Protein 6L6V (pdb70)

InterPro domains:
  IPR059504 Phage SPO1 gene 51 protein-like [PF26856] (99-236)

B-factor: mean 0.93, std 0.76, range [0.1, 3.96]

Radius of gyration: 9.59 Å; Cα contacts (8 Å, |Δi|>4): 104; chains: 1; bounding box: 25×20×16 Å

Nearest PDB structures (foldseek):
  6l6v-assembly1_A  TM=9.513E-01  e=1.404E-08  Okubovirus SPO1
  6l6v-assembly1_A  TM=9.575E-01  e=1.927E-09  Okubovirus SPO1
  6l6v-assembly1_A  TM=9.617E-01  e=1.791E-09  Okubovirus SPO1
  6l6v-assembly1_A  TM=9.889E-01  e=1.736E-09  Okubovirus SPO1
  6l6v-assembly1_A  TM=1.019E+00  e=1.825E-10  Okubovirus SPO1

Structure (mmCIF, N/CA/C/O backbone):
data_6L6V
#
_entry.id   6L6V
#
loop_
_atom_site.group_PDB
_atom_site.id
_atom_site.type_symbol
_atom_site.label_atom_id
_atom_site.label_alt_id
_atom_site.label_comp_id
_atom_site.label_asym_id
_atom_site.label_entity_id
_atom_site.label_seq_id
_atom_site.pdbx_PDB_ins_code
_atom_site.Cartn_x
_atom_site.Cartn_y
_atom_site.Cartn_z
_atom_site.occupancy
_atom_site.B_iso_or_equiv
_atom_site.auth_seq_id
_atom_site.auth_comp_id
_atom_site.auth_asym_id
_atom_site.auth_atom_id
_atom_site.pdbx_PDB_model_num
ATOM 1 C CA . MET A 1 1 ? -1.004 -4.254 5.711 1.00 0.73 1 MET A CA 1
ATOM 2 C C . MET A 1 1 ? 0.369 -4.140 6.344 1.00 0.79 1 MET A C 1
ATOM 3 O O . MET A 1 1 ? 1.320 -3.723 5.692 1.00 0.87 1 MET A O 1
ATOM 19 N N . ALA A 1 2 ? 0.459 -4.509 7.618 1.00 0.93 2 ALA A N 1
ATOM 20 C CA . ALA A 1 2 ? 1.694 -4.365 8.374 1.00 1.12 2 ALA A CA 1
ATOM 21 C C . ALA A 1 2 ? 2.620 -5.545 8.135 1.00 1.08 2 ALA A C 1
ATOM 22 O O . ALA A 1 2 ? 2.409 -6.633 8.668 1.00 1.16 2 ALA A O 1
ATOM 29 N N . LYS A 1 3 ? 3.638 -5.321 7.322 1.00 1.15 3 LYS A N 1
ATOM 30 C CA . LYS A 1 3 ? 4.601 -6.359 6.997 1.00 1.24 3 LYS A CA 1
ATOM 31 C C . LYS A 1 3 ? 5.845 -6.233 7.866 1.00 1.48 3 LYS A C 1
ATOM 32 O O . LYS A 1 3 ? 5.912 -5.361 8.737 1.00 2.28 3 LYS A O 1
ATOM 51 N N . SER A 1 4 ? 6.825 -7.102 7.627 1.00 1.00 4 SER A N 1
ATOM 52 C CA . SER A 1 4 ? 8.078 -7.068 8.369 1.00 1.12 4 SER A CA 1
ATOM 53 C C . SER A 1 4 ? 8.750 -5.706 8.216 1.00 1.01 4 SER A C 1
ATOM 54 O O . SER A 1 4 ? 8.994 -5.011 9.204 1.00 1.09 4 SER A O 1
ATOM 62 N N . ASN A 1 5 ? 9.039 -5.323 6.978 1.00 0.88 5 ASN A N 1
ATOM 63 C CA . ASN A 1 5 ? 9.578 -3.999 6.706 1.00 0.82 5 ASN A CA 1
ATOM 64 C C . ASN A 1 5 ? 9.125 -3.517 5.327 1.00 0.69 5 ASN A C 1
ATOM 65 O O . ASN A 1 5 ? 9.679 -2.576 4.762 1.00 0.71 5 ASN A O 1
ATOM 76 N N . ASN A 1 6 ? 8.102 -4.169 4.787 1.00 0.64 6 ASN A N 1
ATOM 77 C CA . ASN A 1 6 ? 7.516 -3.741 3.525 1.00 0.59 6 ASN A CA 1
ATOM 78 C C . ASN A 1 6 ? 6.593 -2.564 3.786 1.00 0.43 6 ASN A C 1
ATOM 79 O O . ASN A 1 6 ? 5.622 -2.677 4.536 1.00 0.45 6 ASN A O 1
ATOM 90 N N . VAL A 1 7 ? 6.907 -1.440 3.172 1.00 0.37 7 VAL A N 1
ATOM 91 C CA . VAL A 1 7 ? 6.216 -0.193 3.445 1.00 0.27 7 VAL A CA 1
ATOM 92 C C . VAL A 1 7 ? 5.539 0.306 2.174 1.00 0.25 7 VAL A C 1
ATOM 93 O O . VAL A 1 7 ? 5.895 -0.109 1.066 1.00 0.36 7 VAL A O 1
ATOM 106 N N . TYR A 1 8 ? 4.552 1.164 2.336 1.00 0.17 8 TYR A N 1
ATOM 107 C CA . TYR A 1 8 ? 3.816 1.701 1.214 1.00 0.18 8 TYR A CA 1
ATOM 108 C C . TYR A 1 8 ? 3.945 3.214 1.188 1.00 0.20 8 TYR A C 1
ATOM 109 O O . TYR A 1 8 ? 4.528 3.816 2.089 1.00 0.21 8 TYR A O 1
ATOM 127 N N . VAL A 1 9 ? 3.424 3.814 0.136 1.00 0.24 9 VAL A N 1
ATOM 128 C CA . VAL A 1 9 ? 3.360 5.257 0.033 1.00 0.25 9 VAL A CA 1
ATOM 129 C C . VAL A 1 9 ? 1.904 5.671 -0.086 1.00 0.22 9 VAL A C 1
ATOM 130 O O . VAL A 1 9 ? 1.176 5.129 -0.922 1.00 0.27 9 VAL A O 1
ATOM 143 N N . VAL A 1 10 ? 1.481 6.609 0.748 1.00 0.19 10 VAL A N 1
ATOM 144 C CA . VAL A 1 10 ? 0.105 7.082 0.735 1.00 0.20 10 VAL A CA 1
ATOM 145 C C . VAL A 1 10 ? -0.181 7.846 -0.555 1.00 0.24 10 VAL A C 1
ATOM 146 O O . VAL A 1 10 ? -0.135 9.075 -0.584 1.00 0.25 10 VAL A O 1
ATOM 159 N N . ASN A 1 11 ? -0.456 7.091 -1.616 1.00 0.31 11 ASN A N 1
ATOM 160 C CA . ASN A 1 11 ? -0.786 7.634 -2.934 1.00 0.40 11 ASN A CA 1
ATOM 161 C C . ASN A 1 11 ? 0.209 8.721 -3.359 1.00 0.43 11 ASN A C 1
ATOM 162 O O . ASN A 1 11 ? -0.169 9.771 -3.884 1.00 0.48 11 ASN A O 1
ATOM 173 N N . GLY A 1 12 ? 1.489 8.466 -3.110 1.00 0.42 12 GLY A N 1
ATOM 174 C CA . GLY A 1 12 ? 2.529 9.386 -3.537 1.00 0.49 12 GLY A CA 1
ATOM 175 C C . GLY A 1 12 ? 2.865 10.444 -2.499 1.00 0.50 12 GLY A C 1
ATOM 176 O O . GLY A 1 12 ? 3.438 11.481 -2.831 1.00 0.71 12 GLY A O 1
ATOM 180 N N . GLU A 1 13 ? 2.508 10.196 -1.246 1.00 0.45 13 GLU A N 1
ATOM 181 C CA . GLU A 1 13 ? 2.819 11.130 -0.169 1.00 0.54 13 GLU A CA 1
ATOM 182 C C . GLU A 1 13 ? 3.688 10.476 0.906 1.00 0.61 13 GLU A C 1
ATOM 183 O O . GLU A 1 13 ? 4.849 10.146 0.667 1.00 0.69 13 GLU A O 1
ATOM 195 N N . GLU A 1 14 ? 3.106 10.293 2.082 1.00 0.67 14 GLU A N 1
ATOM 196 C CA . GLU A 1 14 ? 3.811 9.728 3.235 1.00 0.79 14 GLU A CA 1
ATOM 197 C C . GLU A 1 14 ? 4.074 8.229 3.040 1.00 0.69 14 GLU A C 1
ATOM 198 O O . GLU A 1 14 ? 3.474 7.599 2.178 1.00 0.56 14 GLU A O 1
ATOM 210 N N . LYS A 1 15 ? 5.000 7.678 3.820 1.00 0.78 15 LYS A N 1
ATOM 211 C CA . LYS A 1 15 ? 5.252 6.242 3.827 1.00 0.69 15 LYS A CA 1
ATOM 212 C C . LYS A 1 15 ? 4.756 5.632 5.127 1.00 0.56 15 LYS A C 1
ATOM 213 O O . LYS A 1 15 ? 5.145 6.068 6.215 1.00 0.64 15 LYS A O 1
ATOM 232 N N . VAL A 1 16 ? 3.903 4.635 5.014 1.00 0.39 16 VAL A N 1
ATOM 233 C CA . VAL A 1 16 ? 3.426 3.889 6.169 1.00 0.28 16 VAL A CA 1
ATOM 234 C C . VAL A 1 16 ? 3.554 2.391 5.888 1.00 0.24 16 VAL A C 1
ATOM 235 O O . VAL A 1 16 ? 3.537 1.964 4.742 1.00 0.45 16 VAL A O 1
ATOM 248 N N . SER A 1 17 ? 3.747 1.601 6.926 1.00 0.20 17 SER A N 1
ATOM 249 C CA . SER A 1 17 ? 3.839 0.159 6.775 1.00 0.26 17 SER A CA 1
ATOM 250 C C . SER A 1 17 ? 2.470 -0.525 6.896 1.00 0.23 17 SER A C 1
ATOM 251 O O . SER A 1 17 ? 2.388 -1.659 7.358 1.00 0.30 17 SER A O 1
ATOM 259 N N . THR A 1 18 ? 1.392 0.160 6.507 1.00 0.17 18 THR A N 1
ATOM 260 C CA . THR A 1 18 ? 0.056 -0.437 6.547 1.00 0.20 18 THR A CA 1
ATOM 261 C C . THR A 1 18 ? -0.895 0.264 5.578 1.00 0.17 18 THR A C 1
ATOM 262 O O . THR A 1 18 ? -1.013 1.479 5.591 1.00 0.18 18 THR A O 1
ATOM 273 N N . LEU A 1 19 ? -1.654 -0.533 4.822 1.00 0.20 19 LEU A N 1
ATOM 274 C CA . LEU A 1 19 ? -2.491 -0.028 3.729 1.00 0.18 19 LEU A CA 1
ATOM 275 C C . LEU A 1 19 ? -3.620 0.880 4.209 1.00 0.17 19 LEU A C 1
ATOM 276 O O . LEU A 1 19 ? -4.242 1.575 3.409 1.00 0.17 19 LEU A O 1
ATOM 292 N N . ALA A 1 20 ? -3.894 0.863 5.507 1.00 0.18 20 ALA A N 1
ATOM 293 C CA . ALA A 1 20 ? -4.861 1.783 6.099 1.00 0.19 20 ALA A CA 1
ATOM 294 C C . ALA A 1 20 ? -4.513 3.227 5.739 1.00 0.17 20 ALA A C 1
ATOM 295 O O . ALA A 1 20 ? -5.384 4.101 5.698 1.00 0.19 20 ALA A O 1
ATOM 302 N N . GLU A 1 21 ? -3.226 3.461 5.496 1.00 0.15 21 GLU A N 1
ATOM 303 C CA . GLU A 1 21 ? -2.728 4.759 5.072 1.00 0.16 21 GLU A CA 1
ATOM 304 C C . GLU A 1 21 ? -3.406 5.207 3.771 1.00 0.16 21 GLU A C 1
ATOM 305 O O . GLU A 1 21 ? -3.932 6.319 3.688 1.00 0.17 21 GLU A O 1
ATOM 317 N N . VAL A 1 22 ? -3.423 4.327 2.768 1.00 0.16 22 VAL A N 1
ATOM 318 C CA . VAL A 1 22 ? -3.952 4.684 1.460 1.00 0.17 22 VAL A CA 1
ATOM 319 C C . VAL A 1 22 ? -5.465 4.797 1.518 1.00 0.14 22 VAL A C 1
ATOM 320 O O . VAL A 1 22 ? -6.061 5.592 0.799 1.00 0.14 22 VAL A O 1
ATOM 333 N N . ALA A 1 23 ? -6.075 4.008 2.398 1.00 0.16 23 ALA A N 1
ATOM 334 C CA . ALA A 1 23 ? -7.522 4.010 2.570 1.00 0.18 23 ALA A CA 1
ATOM 335 C C . ALA A 1 23 ? -8.046 5.419 2.832 1.00 0.17 23 ALA A C 1
ATOM 336 O O . ALA A 1 23 ? -9.175 5.750 2.467 1.00 0.21 23 ALA A O 1
ATOM 343 N N . LYS A 1 24 ? -7.210 6.247 3.450 1.00 0.19 24 LYS A N 1
ATOM 344 C CA . LYS A 1 24 ? -7.557 7.637 3.716 1.00 0.27 24 LYS A CA 1
ATOM 345 C C . LYS A 1 24 ? -7.751 8.402 2.409 1.00 0.27 24 LYS A C 1
ATOM 346 O O . LYS A 1 24 ? -8.764 9.072 2.210 1.00 0.36 24 LYS A O 1
ATOM 365 N N . VAL A 1 25 ? -6.779 8.278 1.513 1.00 0.22 25 VAL A N 1
ATOM 366 C CA . VAL A 1 25 ? -6.811 8.974 0.233 1.00 0.25 25 VAL A CA 1
ATOM 367 C C . VAL A 1 25 ? -7.827 8.338 -0.709 1.00 0.22 25 VAL A C 1
ATOM 368 O O . VAL A 1 25 ? -8.500 9.027 -1.477 1.00 0.28 25 VAL A O 1
ATOM 381 N N . LEU A 1 26 ? -7.954 7.020 -0.628 1.00 0.17 26 LEU A N 1
ATOM 382 C CA . LEU A 1 26 ? -8.852 6.287 -1.509 1.00 0.19 26 LEU A CA 1
ATOM 383 C C . LEU A 1 26 ? -10.311 6.458 -1.099 1.00 0.24 26 LEU A C 1
ATOM 384 O O . LEU A 1 26 ? -11.214 5.956 -1.769 1.00 0.37 26 LEU A O 1
ATOM 400 N N . GLY A 1 27 ? -10.531 7.180 -0.001 1.00 0.24 27 GLY A N 1
ATOM 401 C CA . GLY A 1 27 ? -11.882 7.464 0.457 1.00 0.30 27 GLY A CA 1
ATOM 402 C C . GLY A 1 27 ? -12.636 6.207 0.822 1.00 0.23 27 GLY A C 1
ATOM 403 O O . GLY A 1 27 ? -13.850 6.123 0.647 1.00 0.36 27 GLY A O 1
ATOM 407 N N . VAL A 1 28 ? -11.908 5.230 1.329 1.00 0.11 28 VAL A N 1
ATOM 408 C CA . VAL A 1 28 ? -12.478 3.939 1.652 1.00 0.10 28 VAL A CA 1
ATOM 409 C C . VAL A 1 28 ? -12.289 3.664 3.146 1.00 0.16 28 VAL A C 1
ATOM 410 O O . VAL A 1 28 ? -11.607 4.436 3.826 1.00 0.21 28 VAL A O 1
ATOM 423 N N . SER A 1 29 ? -12.872 2.599 3.669 1.00 0.21 29 SER A N 1
ATOM 424 C CA . SER A 1 29 ? -12.882 2.402 5.108 1.00 0.28 29 SER A CA 1
ATOM 425 C C . SER A 1 29 ? -11.580 1.787 5.608 1.00 0.24 29 SER A C 1
ATOM 426 O O . SER A 1 29 ? -10.833 2.417 6.359 1.00 0.27 29 SER A O 1
ATOM 434 N N . ARG A 1 30 ? -11.291 0.574 5.166 1.00 0.20 30 ARG A N 1
ATOM 435 C CA . ARG A 1 30 ? -10.135 -0.154 5.660 1.00 0.17 30 ARG A CA 1
ATOM 436 C C . ARG A 1 30 ? -9.485 -0.984 4.569 1.00 0.13 30 ARG A C 1
ATOM 437 O O . ARG A 1 30 ? -9.217 -2.171 4.765 1.00 0.14 30 ARG A O 1
ATOM 458 N N . VAL A 1 31 ? -9.254 -0.375 3.416 1.00 0.11 31 VAL A N 1
ATOM 459 C CA . VAL A 1 31 ? -8.615 -1.083 2.323 1.00 0.11 31 VAL A CA 1
ATOM 460 C C . VAL A 1 31 ? -7.240 -1.570 2.760 1.00 0.12 31 VAL A C 1
ATOM 461 O O . VAL A 1 31 ? -6.392 -0.798 3.215 1.00 0.16 31 VAL A O 1
ATOM 474 N N . SER A 1 32 ? -7.061 -2.873 2.660 1.00 0.13 32 SER A N 1
ATOM 475 C CA . SER A 1 32 ? -5.900 -3.534 3.203 1.00 0.18 32 SER A CA 1
ATOM 476 C C . SER A 1 32 ? -5.340 -4.546 2.209 1.00 0.15 32 SER A C 1
ATOM 477 O O . SER A 1 32 ? -5.365 -4.293 1.011 1.00 0.17 32 SER A O 1
ATOM 485 N N . LYS A 1 33 ? -4.860 -5.693 2.694 1.00 0.15 33 LYS A N 1
ATOM 486 C CA . LYS A 1 33 ? -4.082 -6.621 1.867 1.00 0.16 33 LYS A CA 1
ATOM 487 C C . LYS A 1 33 ? -4.821 -7.054 0.599 1.00 0.17 33 LYS A C 1
ATOM 488 O O . LYS A 1 33 ? -4.196 -7.486 -0.367 1.00 0.22 33 LYS A O 1
ATOM 507 N N . LYS A 1 34 ? -6.142 -6.923 0.592 1.00 0.20 34 LYS A N 1
ATOM 508 C CA . LYS A 1 34 ? -6.922 -7.258 -0.588 1.00 0.24 34 LYS A CA 1
ATOM 509 C C . LYS A 1 34 ? -6.537 -6.351 -1.753 1.00 0.20 34 LYS A C 1
ATOM 510 O O . LYS A 1 34 ? -6.591 -6.759 -2.903 1.00 0.25 34 LYS A O 1
ATOM 529 N N . ASP A 1 35 ? -6.134 -5.126 -1.450 1.00 0.15 35 ASP A N 1
ATOM 530 C CA . ASP A 1 35 ? -5.655 -4.208 -2.477 1.00 0.15 35 ASP A CA 1
ATOM 531 C C . ASP A 1 35 ? -4.412 -4.767 -3.158 1.00 0.18 35 ASP A C 1
ATOM 532 O O . ASP A 1 35 ? -4.280 -4.706 -4.377 1.00 0.23 35 ASP A O 1
ATOM 541 N N . VAL A 1 36 ? -3.522 -5.341 -2.365 1.00 0.21 36 VAL A N 1
ATOM 542 C CA . VAL A 1 36 ? -2.289 -5.911 -2.884 1.00 0.32 36 VAL A CA 1
ATOM 543 C C . VAL A 1 36 ? -2.563 -7.202 -3.654 1.00 0.35 36 VAL A C 1
ATOM 544 O O . VAL A 1 36 ? -2.010 -7.425 -4.735 1.00 0.48 36 VAL A O 1
ATOM 557 N N . GLU A 1 37 ? -3.430 -8.040 -3.100 1.00 0.33 37 GLU A N 1
ATOM 558 C CA . GLU A 1 37 ? -3.702 -9.355 -3.672 1.00 0.46 37 GLU A CA 1
ATOM 559 C C . GLU A 1 37 ? -4.675 -9.283 -4.852 1.00 0.39 37 GLU A C 1
ATOM 560 O O . GLU A 1 37 ? -4.525 -10.016 -5.831 1.00 0.45 37 GLU A O 1
ATOM 572 N N . GLU A 1 38 ? -5.669 -8.409 -4.763 1.00 0.37 38 GLU A N 1
ATOM 573 C CA . GLU A 1 38 ? -6.678 -8.286 -5.798 1.00 0.38 38 GLU A CA 1
ATOM 574 C C . GLU A 1 38 ? -6.291 -7.204 -6.809 1.00 0.30 38 GLU A C 1
ATOM 575 O O . GLU A 1 38 ? -6.750 -7.204 -7.956 1.00 0.36 38 GLU A O 1
ATOM 587 N N . GLY A 1 39 ? -5.429 -6.289 -6.376 1.00 0.23 39 GLY A N 1
ATOM 588 C CA . GLY A 1 39 ? -4.964 -5.229 -7.248 1.00 0.23 39 GLY A CA 1
ATOM 589 C C . GLY A 1 39 ? -5.967 -4.103 -7.364 1.00 0.17 39 GLY A C 1
ATOM 590 O O . GLY A 1 39 ? -6.267 -3.649 -8.467 1.00 0.21 39 GLY A O 1
ATOM 594 N N . LYS A 1 40 ? -6.495 -3.669 -6.224 1.00 0.12 40 LYS A N 1
ATOM 595 C CA . LYS A 1 40 ? -7.540 -2.651 -6.192 1.00 0.14 40 LYS A CA 1
ATOM 596 C C . LYS A 1 40 ? -7.068 -1.340 -6.808 1.00 0.17 40 LYS A C 1
ATOM 597 O O . LYS A 1 40 ? -7.567 -0.916 -7.854 1.00 0.27 40 LYS A O 1
ATOM 616 N N . TYR A 1 41 ? -6.105 -0.710 -6.163 1.00 0.13 41 TYR A N 1
ATOM 617 C CA . TYR A 1 41 ? -5.624 0.589 -6.591 1.00 0.18 41 TYR A CA 1
ATOM 618 C C . TYR A 1 41 ? -4.138 0.516 -6.899 1.00 0.19 41 TYR A C 1
ATOM 619 O O . TYR A 1 41 ? -3.514 -0.530 -6.722 1.00 0.20 41 TYR A O 1
ATOM 637 N N . ASP A 1 42 ? -3.571 1.615 -7.373 1.00 0.27 42 ASP A N 1
ATOM 638 C CA . ASP A 1 42 ? -2.152 1.645 -7.700 1.00 0.33 42 ASP A CA 1
ATOM 639 C C . ASP A 1 42 ? -1.339 2.032 -6.480 1.00 0.34 42 ASP A C 1
ATOM 640 O O . ASP A 1 42 ? -0.852 3.162 -6.374 1.00 0.46 42 ASP A O 1
ATOM 649 N N . VAL A 1 43 ? -1.216 1.106 -5.547 1.00 0.32 43 VAL A N 1
ATOM 650 C CA . VAL A 1 43 ? -0.384 1.315 -4.381 1.00 0.34 43 VAL A CA 1
ATOM 651 C C . VAL A 1 43 ? 0.945 0.599 -4.573 1.00 0.38 43 VAL A C 1
ATOM 652 O O . VAL A 1 43 ? 1.004 -0.462 -5.194 1.00 0.44 43 VAL A O 1
ATOM 665 N N . VAL A 1 44 ? 2.008 1.194 -4.069 1.00 0.41 44 VAL A N 1
ATOM 666 C CA . VAL A 1 44 ? 3.339 0.646 -4.237 1.00 0.47 44 VAL A CA 1
ATOM 667 C C . VAL A 1 44 ? 3.830 -0.016 -2.952 1.00 0.39 44 VAL A C 1
ATOM 668 O O . VAL A 1 44 ? 3.758 0.570 -1.873 1.00 0.37 44 VAL A O 1
ATOM 681 N N . VAL A 1 45 ? 4.313 -1.246 -3.075 1.00 0.45 45 VAL A N 1
ATOM 682 C CA . VAL A 1 45 ? 4.866 -1.976 -1.938 1.00 0.44 45 VAL A CA 1
ATOM 683 C C . VAL A 1 45 ? 6.366 -2.191 -2.118 1.00 0.52 45 VAL A C 1
ATOM 684 O O . VAL A 1 45 ? 6.792 -2.806 -3.096 1.00 0.60 45 VAL A O 1
ATOM 697 N N . GLU A 1 46 ? 7.159 -1.643 -1.207 1.00 0.53 46 GLU A N 1
ATOM 698 C CA . GLU A 1 46 ? 8.599 -1.879 -1.195 1.00 0.63 46 GLU A CA 1
ATOM 699 C C . GLU A 1 46 ? 9.140 -1.705 0.216 1.00 0.70 46 GLU A C 1
ATOM 700 O O . GLU A 1 46 ? 8.598 -0.934 1.004 1.00 0.69 46 GLU A O 1
ATOM 712 N N . GLU A 1 47 ? 10.187 -2.447 0.537 1.00 0.81 47 GLU A N 1
ATOM 713 C CA . GLU A 1 47 ? 10.816 -2.361 1.843 1.00 0.92 47 GLU A CA 1
ATOM 714 C C . GLU A 1 47 ? 11.418 -0.971 2.067 1.00 0.96 47 GLU A C 1
ATOM 715 O O . GLU A 1 47 ? 12.427 -0.612 1.449 1.00 1.14 47 GLU A O 1
ATOM 727 N N . ALA A 1 48 ? 10.761 -0.201 2.940 1.00 0.93 48 ALA A N 1
ATOM 728 C CA . ALA A 1 48 ? 11.197 1.140 3.345 1.00 0.97 48 ALA A CA 1
ATOM 729 C C . ALA A 1 48 ? 10.966 2.196 2.257 1.00 1.16 48 ALA A C 1
ATOM 730 O O . ALA A 1 48 ? 10.037 3.000 2.356 1.00 2.14 48 ALA A O 1
ATOM 737 N N . ALA A 1 49 ? 11.804 2.202 1.228 1.00 0.73 49 ALA A N 1
ATOM 738 C CA . ALA A 1 49 ? 11.726 3.223 0.187 1.00 0.76 49 ALA A CA 1
ATOM 739 C C . ALA A 1 49 ? 10.898 2.734 -0.994 1.00 0.67 49 ALA A C 1
ATOM 740 O O . ALA A 1 49 ? 11.315 1.837 -1.729 1.00 0.74 49 ALA A O 1
ATOM 747 N N . VAL A 1 50 ? 9.727 3.330 -1.179 1.00 0.66 50 VAL A N 1
ATOM 748 C CA . VAL A 1 50 ? 8.802 2.879 -2.205 1.00 0.62 50 VAL A CA 1
ATOM 749 C C . VAL A 1 50 ? 8.637 3.925 -3.311 1.00 0.69 50 VAL A C 1
ATOM 750 O O . VAL A 1 50 ? 9.539 4.727 -3.556 1.00 1.20 50 VAL A O 1
ATOM 763 N N . SER A 1 51 ? 7.482 3.877 -3.987 1.00 0.74 51 SER A N 1
ATOM 764 C CA . SER A 1 51 ? 7.133 4.808 -5.063 1.00 0.85 51 SER A CA 1
ATOM 765 C C . SER A 1 51 ? 7.939 4.524 -6.329 1.00 0.90 51 SER A C 1
ATOM 766 O O . SER A 1 51 ? 8.015 5.363 -7.228 1.00 1.53 51 SER A O 1
ATOM 774 N N . LEU A 1 52 ? 8.529 3.335 -6.403 1.00 0.79 52 LEU A N 1
ATOM 775 C CA . LEU A 1 52 ? 9.291 2.940 -7.579 1.00 1.00 52 LEU A CA 1
ATOM 776 C C . LEU A 1 52 ? 9.590 1.441 -7.542 1.00 0.99 52 LEU A C 1
ATOM 777 O O . LEU A 1 52 ? 10.742 1.018 -7.661 1.00 1.75 52 LEU A O 1
ATOM 793 N N . ALA A 1 53 ? 8.542 0.639 -7.379 1.00 0.85 53 ALA A N 1
ATOM 794 C CA . ALA A 1 53 ? 8.694 -0.806 -7.281 1.00 0.86 53 ALA A CA 1
ATOM 795 C C . ALA A 1 53 ? 7.359 -1.524 -7.455 1.00 0.86 53 ALA A C 1
ATOM 796 O O . ALA A 1 53 ? 7.090 -2.090 -8.514 1.00 1.01 53 ALA A O 1
ATOM 803 N N . ASP A 1 54 ? 6.523 -1.470 -6.414 1.00 0.91 54 ASP A N 1
ATOM 804 C CA . ASP A 1 54 ? 5.273 -2.234 -6.362 1.00 1.19 54 ASP A CA 1
ATOM 805 C C . ASP A 1 54 ? 5.551 -3.723 -6.558 1.00 1.40 54 ASP A C 1
ATOM 806 O O . ASP A 1 54 ? 5.364 -4.275 -7.647 1.00 1.95 54 ASP A O 1
ATOM 815 N N . THR A 1 55 ? 6.031 -4.360 -5.502 1.00 1.66 55 THR A N 1
ATOM 816 C CA . THR A 1 55 ? 6.328 -5.780 -5.536 1.00 1.88 55 THR A CA 1
ATOM 817 C C . THR A 1 55 ? 5.047 -6.596 -5.425 1.00 1.52 55 THR A C 1
ATOM 818 O O . THR A 1 55 ? 4.406 -6.549 -4.355 1.00 2.13 55 THR A O 1
ATOM 830 C CA . MET A 1 1 ? -0.478 -4.712 4.992 1.00 0.73 1 MET A CA 2
ATOM 831 C C . MET A 1 1 ? 1.024 -4.730 5.219 1.00 0.79 1 MET A C 2
ATOM 832 O O . MET A 1 1 ? 1.793 -4.722 4.261 1.00 0.87 1 MET A O 2
ATOM 848 N N . ALA A 1 2 ? 1.438 -4.745 6.478 1.00 0.93 2 ALA A N 2
ATOM 849 C CA . ALA A 1 2 ? 2.849 -4.853 6.810 1.00 1.12 2 ALA A CA 2
ATOM 850 C C . ALA A 1 2 ? 3.329 -6.274 6.550 1.00 1.08 2 ALA A C 2
ATOM 851 O O . ALA A 1 2 ? 3.439 -7.089 7.466 1.00 1.16 2 ALA A O 2
ATOM 858 N N . LYS A 1 3 ? 3.578 -6.569 5.286 1.00 1.15 3 LYS A N 2
ATOM 859 C CA . LYS A 1 3 ? 3.999 -7.896 4.872 1.00 1.24 3 LYS A CA 2
ATOM 860 C C . LYS A 1 3 ? 5.493 -8.065 5.082 1.00 1.48 3 LYS A C 2
ATOM 861 O O . LYS A 1 3 ? 6.286 -7.774 4.188 1.00 2.28 3 LYS A O 2
ATOM 880 N N . SER A 1 4 ? 5.856 -8.520 6.279 1.00 1.00 4 SER A N 2
ATOM 881 C CA . SER A 1 4 ? 7.248 -8.723 6.673 1.00 1.12 4 SER A CA 2
ATOM 882 C C . SER A 1 4 ? 8.002 -7.395 6.743 1.00 1.01 4 SER A C 2
ATOM 883 O O . SER A 1 4 ? 8.262 -6.879 7.831 1.00 1.09 4 SER A O 2
ATOM 891 N N . ASN A 1 5 ? 8.346 -6.838 5.589 1.00 0.88 5 ASN A N 2
ATOM 892 C CA . ASN A 1 5 ? 9.069 -5.577 5.533 1.00 0.82 5 ASN A CA 2
ATOM 893 C C . ASN A 1 5 ? 8.500 -4.667 4.454 1.00 0.69 5 ASN A C 2
ATOM 894 O O . ASN A 1 5 ? 9.072 -3.624 4.145 1.00 0.71 5 ASN A O 2
ATOM 905 N N . ASN A 1 6 ? 7.368 -5.061 3.880 1.00 0.64 6 ASN A N 2
ATOM 906 C CA . ASN A 1 6 ? 6.716 -4.251 2.858 1.00 0.59 6 ASN A CA 2
ATOM 907 C C . ASN A 1 6 ? 6.084 -3.013 3.467 1.00 0.43 6 ASN A C 2
ATOM 908 O O . ASN A 1 6 ? 5.226 -3.102 4.345 1.00 0.45 6 ASN A O 2
ATOM 919 N N . VAL A 1 7 ? 6.517 -1.862 2.989 1.00 0.37 7 VAL A N 2
ATOM 920 C CA . VAL A 1 7 ? 5.957 -0.592 3.410 1.00 0.27 7 VAL A CA 2
ATOM 921 C C . VAL A 1 7 ? 5.297 0.063 2.205 1.00 0.25 7 VAL A C 2
ATOM 922 O O . VAL A 1 7 ? 5.456 -0.417 1.076 1.00 0.36 7 VAL A O 2
ATOM 935 N N . TYR A 1 8 ? 4.563 1.137 2.426 1.00 0.17 8 TYR A N 2
ATOM 936 C CA . TYR A 1 8 ? 3.871 1.804 1.339 1.00 0.18 8 TYR A CA 2
ATOM 937 C C . TYR A 1 8 ? 4.097 3.306 1.408 1.00 0.20 8 TYR A C 2
ATOM 938 O O . TYR A 1 8 ? 4.721 3.819 2.341 1.00 0.21 8 TYR A O 2
ATOM 956 N N . VAL A 1 9 ? 3.623 3.990 0.382 1.00 0.24 9 VAL A N 2
ATOM 957 C CA . VAL A 1 9 ? 3.572 5.438 0.365 1.00 0.25 9 VAL A CA 2
ATOM 958 C C . VAL A 1 9 ? 2.136 5.849 0.055 1.00 0.22 9 VAL A C 2
ATOM 959 O O . VAL A 1 9 ? 1.549 5.340 -0.904 1.00 0.27 9 VAL A O 2
ATOM 972 N N . VAL A 1 10 ? 1.565 6.740 0.850 1.00 0.19 10 VAL A N 2
ATOM 973 C CA . VAL A 1 10 ? 0.197 7.195 0.629 1.00 0.20 10 VAL A CA 2
ATOM 974 C C . VAL A 1 10 ? 0.112 8.046 -0.637 1.00 0.24 10 VAL A C 2
ATOM 975 O O . VAL A 1 10 ? 0.160 9.274 -0.580 1.00 0.25 10 VAL A O 2
ATOM 988 N N . ASN A 1 11 ? 0.015 7.364 -1.775 1.00 0.31 11 ASN A N 2
ATOM 989 C CA . ASN A 1 11 ? -0.128 7.999 -3.087 1.00 0.40 11 ASN A CA 2
ATOM 990 C C . ASN A 1 11 ? 0.932 9.092 -3.294 1.00 0.43 11 ASN A C 2
ATOM 991 O O . ASN A 1 11 ? 0.662 10.161 -3.841 1.00 0.48 11 ASN A O 2
ATOM 1002 N N . GLY A 1 12 ? 2.146 8.816 -2.831 1.00 0.42 12 GLY A N 2
ATOM 1003 C CA . GLY A 1 12 ? 3.251 9.732 -3.043 1.00 0.49 12 GLY A CA 2
ATOM 1004 C C . GLY A 1 12 ? 3.429 10.732 -1.914 1.00 0.50 12 GLY A C 2
ATOM 1005 O O . GLY A 1 12 ? 4.429 11.446 -1.866 1.00 0.71 12 GLY A O 2
ATOM 1009 N N . GLU A 1 13 ? 2.471 10.779 -1.000 1.00 0.45 13 GLU A N 2
ATOM 1010 C CA . GLU A 1 13 ? 2.493 11.759 0.078 1.00 0.54 13 GLU A CA 2
ATOM 1011 C C . GLU A 1 13 ? 3.002 11.136 1.385 1.00 0.61 13 GLU A C 2
ATOM 1012 O O . GLU A 1 13 ? 4.189 10.826 1.505 1.00 0.69 13 GLU A O 2
ATOM 1024 N N . GLU A 1 14 ? 2.107 10.968 2.359 1.00 0.67 14 GLU A N 2
ATOM 1025 C CA . GLU A 1 14 ? 2.468 10.444 3.674 1.00 0.79 14 GLU A CA 2
ATOM 1026 C C . GLU A 1 14 ? 2.968 9.009 3.547 1.00 0.69 14 GLU A C 2
ATOM 1027 O O . GLU A 1 14 ? 2.674 8.336 2.569 1.00 0.56 14 GLU A O 2
ATOM 1039 N N . LYS A 1 15 ? 3.762 8.556 4.500 1.00 0.78 15 LYS A N 2
ATOM 1040 C CA . LYS A 1 15 ? 4.317 7.214 4.425 1.00 0.69 15 LYS A CA 2
ATOM 1041 C C . LYS A 1 15 ? 4.037 6.412 5.691 1.00 0.56 15 LYS A C 2
ATOM 1042 O O . LYS A 1 15 ? 4.245 6.899 6.804 1.00 0.64 15 LYS A O 2
ATOM 1061 N N . VAL A 1 16 ? 3.551 5.190 5.508 1.00 0.39 16 VAL A N 2
ATOM 1062 C CA . VAL A 1 16 ? 3.291 4.264 6.606 1.00 0.28 16 VAL A CA 2
ATOM 1063 C C . VAL A 1 16 ? 3.671 2.853 6.124 1.00 0.24 16 VAL A C 2
ATOM 1064 O O . VAL A 1 16 ? 4.298 2.711 5.072 1.00 0.45 16 VAL A O 2
ATOM 1077 N N . SER A 1 17 ? 3.344 1.823 6.888 1.00 0.20 17 SER A N 2
ATOM 1078 C CA . SER A 1 17 ? 3.644 0.457 6.488 1.00 0.26 17 SER A CA 2
ATOM 1079 C C . SER A 1 17 ? 2.391 -0.422 6.503 1.00 0.23 17 SER A C 2
ATOM 1080 O O . SER A 1 17 ? 2.467 -1.626 6.749 1.00 0.30 17 SER A O 2
ATOM 1088 N N . THR A 1 18 ? 1.233 0.180 6.246 1.00 0.17 18 THR A N 2
ATOM 1089 C CA . THR A 1 18 ? -0.031 -0.552 6.226 1.00 0.20 18 THR A CA 2
ATOM 1090 C C . THR A 1 18 ? -1.065 0.201 5.391 1.00 0.17 18 THR A C 2
ATOM 1091 O O . THR A 1 18 ? -1.249 1.397 5.564 1.00 0.18 18 THR A O 2
ATOM 1102 N N . LEU A 1 19 ? -1.796 -0.531 4.549 1.00 0.20 19 LEU A N 2
ATOM 1103 C CA . LEU A 1 19 ? -2.639 0.068 3.509 1.00 0.18 19 LEU A CA 2
ATOM 1104 C C . LEU A 1 19 ? -3.771 0.927 4.065 1.00 0.17 19 LEU A C 2
ATOM 1105 O O . LEU A 1 19 ? -4.397 1.680 3.323 1.00 0.17 19 LEU A O 2
ATOM 1121 N N . ALA A 1 20 ? -4.047 0.810 5.357 1.00 0.18 20 ALA A N 2
ATOM 1122 C CA . ALA A 1 20 ? -4.993 1.708 6.011 1.00 0.19 20 ALA A CA 2
ATOM 1123 C C . ALA A 1 20 ? -4.599 3.164 5.748 1.00 0.17 20 ALA A C 2
ATOM 1124 O O . ALA A 1 20 ? -5.444 4.062 5.742 1.00 0.19 20 ALA A O 2
ATOM 1131 N N . GLU A 1 21 ? -3.302 3.378 5.530 1.00 0.15 21 GLU A N 2
ATOM 1132 C CA . GLU A 1 21 ? -2.769 4.687 5.192 1.00 0.16 21 GLU A CA 2
ATOM 1133 C C . GLU A 1 21 ? -3.354 5.197 3.869 1.00 0.16 21 GLU A C 2
ATOM 1134 O O . GLU A 1 21 ? -3.820 6.335 3.784 1.00 0.17 21 GLU A O 2
ATOM 1146 N N . VAL A 1 22 ? -3.349 4.347 2.841 1.00 0.16 22 VAL A N 2
ATOM 1147 C CA . VAL A 1 22 ? -3.841 4.740 1.528 1.00 0.17 22 VAL A CA 2
ATOM 1148 C C . VAL A 1 22 ? -5.358 4.850 1.543 1.00 0.14 22 VAL A C 2
ATOM 1149 O O . VAL A 1 22 ? -5.932 5.670 0.831 1.00 0.14 22 VAL A O 2
ATOM 1162 N N . ALA A 1 23 ? -5.997 4.032 2.381 1.00 0.16 23 ALA A N 2
ATOM 1163 C CA . ALA A 1 23 ? -7.451 4.025 2.508 1.00 0.18 23 ALA A CA 2
ATOM 1164 C C . ALA A 1 23 ? -7.994 5.428 2.778 1.00 0.17 23 ALA A C 2
ATOM 1165 O O . ALA A 1 23 ? -9.112 5.760 2.380 1.00 0.21 23 ALA A O 2
ATOM 1172 N N . LYS A 1 24 ? -7.183 6.247 3.438 1.00 0.19 24 LYS A N 2
ATOM 1173 C CA . LYS A 1 24 ? -7.528 7.636 3.709 1.00 0.27 24 LYS A CA 2
ATOM 1174 C C . LYS A 1 24 ? -7.771 8.399 2.404 1.00 0.27 24 LYS A C 2
ATOM 1175 O O . LYS A 1 24 ? -8.784 9.084 2.248 1.00 0.36 24 LYS A O 2
ATOM 1194 N N . VAL A 1 25 ? -6.844 8.256 1.464 1.00 0.22 25 VAL A N 2
ATOM 1195 C CA . VAL A 1 25 ? -6.924 8.955 0.186 1.00 0.25 25 VAL A CA 2
ATOM 1196 C C . VAL A 1 25 ? -7.896 8.258 -0.761 1.00 0.22 25 VAL A C 2
ATOM 1197 O O . VAL A 1 25 ? -8.601 8.912 -1.528 1.00 0.28 25 VAL A O 2
ATOM 1210 N N . LEU A 1 26 ? -7.959 6.932 -0.681 1.00 0.17 26 LEU A N 2
ATOM 1211 C CA . LEU A 1 26 ? -8.837 6.159 -1.554 1.00 0.19 26 LEU A CA 2
ATOM 1212 C C . LEU A 1 26 ? -10.301 6.270 -1.128 1.00 0.24 26 LEU A C 2
ATOM 1213 O O . LEU A 1 26 ? -11.170 5.602 -1.687 1.00 0.37 26 LEU A O 2
ATOM 1229 N N . GLY A 1 27 ? -10.559 7.125 -0.137 1.00 0.24 27 GLY A N 2
ATOM 1230 C CA . GLY A 1 27 ? -11.919 7.388 0.304 1.00 0.30 27 GLY A CA 2
ATOM 1231 C C . GLY A 1 27 ? -12.627 6.138 0.762 1.00 0.23 27 GLY A C 2
ATOM 1232 O O . GLY A 1 27 ? -13.832 5.989 0.570 1.00 0.36 27 GLY A O 2
ATOM 1236 N N . VAL A 1 28 ? -11.878 5.242 1.374 1.00 0.11 28 VAL A N 2
ATOM 1237 C CA . VAL A 1 28 ? -12.410 3.958 1.777 1.00 0.10 28 VAL A CA 2
ATOM 1238 C C . VAL A 1 28 ? -12.119 3.730 3.259 1.00 0.16 28 VAL A C 2
ATOM 1239 O O . VAL A 1 28 ? -11.384 4.512 3.865 1.00 0.21 28 VAL A O 2
ATOM 1252 N N . SER A 1 29 ? -12.673 2.691 3.850 1.00 0.21 29 SER A N 2
ATOM 1253 C CA . SER A 1 29 ? -12.589 2.535 5.292 1.00 0.28 29 SER A CA 2
ATOM 1254 C C . SER A 1 29 ? -11.298 1.835 5.721 1.00 0.24 29 SER A C 2
ATOM 1255 O O . SER A 1 29 ? -10.469 2.418 6.423 1.00 0.27 29 SER A O 2
ATOM 1263 N N . ARG A 1 30 ? -11.123 0.599 5.272 1.00 0.20 30 ARG A N 2
ATOM 1264 C CA . ARG A 1 30 ? -10.009 -0.227 5.712 1.00 0.17 30 ARG A CA 2
ATOM 1265 C C . ARG A 1 30 ? -9.457 -1.081 4.584 1.00 0.13 30 ARG A C 2
ATOM 1266 O O . ARG A 1 30 ? -9.250 -2.283 4.752 1.00 0.14 30 ARG A O 2
ATOM 1287 N N . VAL A 1 31 ? -9.246 -0.470 3.428 1.00 0.11 31 VAL A N 2
ATOM 1288 C CA . VAL A 1 31 ? -8.627 -1.176 2.318 1.00 0.11 31 VAL A CA 2
ATOM 1289 C C . VAL A 1 31 ? -7.228 -1.625 2.722 1.00 0.12 31 VAL A C 2
ATOM 1290 O O . VAL A 1 31 ? -6.394 -0.820 3.139 1.00 0.16 31 VAL A O 2
ATOM 1303 N N . SER A 1 32 ? -7.002 -2.925 2.641 1.00 0.13 32 SER A N 2
ATOM 1304 C CA . SER A 1 32 ? -5.788 -3.518 3.155 1.00 0.18 32 SER A CA 2
ATOM 1305 C C . SER A 1 32 ? -5.237 -4.566 2.192 1.00 0.15 32 SER A C 2
ATOM 1306 O O . SER A 1 32 ? -5.221 -4.346 0.987 1.00 0.17 32 SER A O 2
ATOM 1314 N N . LYS A 1 33 ? -4.802 -5.707 2.726 1.00 0.15 33 LYS A N 2
ATOM 1315 C CA . LYS A 1 33 ? -4.116 -6.737 1.940 1.00 0.16 33 LYS A CA 2
ATOM 1316 C C . LYS A 1 33 ? -4.919 -7.174 0.712 1.00 0.17 33 LYS A C 2
ATOM 1317 O O . LYS A 1 33 ? -4.346 -7.668 -0.258 1.00 0.22 33 LYS A O 2
ATOM 1336 N N . LYS A 1 34 ? -6.234 -6.987 0.750 1.00 0.20 34 LYS A N 2
ATOM 1337 C CA . LYS A 1 34 ? -7.083 -7.343 -0.378 1.00 0.24 34 LYS A CA 2
ATOM 1338 C C . LYS A 1 34 ? -6.727 -6.495 -1.600 1.00 0.20 34 LYS A C 2
ATOM 1339 O O . LYS A 1 34 ? -6.837 -6.950 -2.735 1.00 0.25 34 LYS A O 2
ATOM 1358 N N . ASP A 1 35 ? -6.283 -5.267 -1.358 1.00 0.15 35 ASP A N 2
ATOM 1359 C CA . ASP A 1 35 ? -5.822 -4.392 -2.434 1.00 0.15 35 ASP A CA 2
ATOM 1360 C C . ASP A 1 35 ? -4.590 -4.980 -3.102 1.00 0.18 35 ASP A C 2
ATOM 1361 O O . ASP A 1 35 ? -4.510 -5.045 -4.324 1.00 0.23 35 ASP A O 2
ATOM 1370 N N . VAL A 1 36 ? -3.654 -5.443 -2.288 1.00 0.21 36 VAL A N 2
ATOM 1371 C CA . VAL A 1 36 ? -2.419 -6.034 -2.785 1.00 0.32 36 VAL A CA 2
ATOM 1372 C C . VAL A 1 36 ? -2.697 -7.310 -3.577 1.00 0.35 36 VAL A C 2
ATOM 1373 O O . VAL A 1 36 ? -2.168 -7.506 -4.675 1.00 0.48 36 VAL A O 2
ATOM 1386 N N . GLU A 1 37 ? -3.542 -8.170 -3.025 1.00 0.33 37 GLU A N 2
ATOM 1387 C CA . GLU A 1 37 ? -3.794 -9.475 -3.620 1.00 0.46 37 GLU A CA 2
ATOM 1388 C C . GLU A 1 37 ? -4.706 -9.389 -4.846 1.00 0.39 37 GLU A C 2
ATOM 1389 O O . GLU A 1 37 ? -4.569 -10.183 -5.778 1.00 0.45 37 GLU A O 2
ATOM 1401 N N . GLU A 1 38 ? -5.628 -8.432 -4.857 1.00 0.37 38 GLU A N 2
ATOM 1402 C CA . GLU A 1 38 ? -6.568 -8.314 -5.972 1.00 0.38 38 GLU A CA 2
ATOM 1403 C C . GLU A 1 38 ? -6.131 -7.251 -6.977 1.00 0.30 38 GLU A C 2
ATOM 1404 O O . GLU A 1 38 ? -6.506 -7.300 -8.149 1.00 0.36 38 GLU A O 2
ATOM 1416 N N . GLY A 1 39 ? -5.321 -6.302 -6.524 1.00 0.23 39 GLY A N 2
ATOM 1417 C CA . GLY A 1 39 ? -4.870 -5.231 -7.393 1.00 0.23 39 GLY A CA 2
ATOM 1418 C C . GLY A 1 39 ? -5.881 -4.107 -7.486 1.00 0.17 39 GLY A C 2
ATOM 1419 O O . GLY A 1 39 ? -6.185 -3.634 -8.581 1.00 0.21 39 GLY A O 2
ATOM 1423 N N . LYS A 1 40 ? -6.405 -3.684 -6.338 1.00 0.12 40 LYS A N 2
ATOM 1424 C CA . LYS A 1 40 ? -7.468 -2.682 -6.296 1.00 0.14 40 LYS A CA 2
ATOM 1425 C C . LYS A 1 40 ? -7.014 -1.340 -6.862 1.00 0.17 40 LYS A C 2
ATOM 1426 O O . LYS A 1 40 ? -7.519 -0.889 -7.893 1.00 0.27 40 LYS A O 2
ATOM 1445 N N . TYR A 1 41 ? -6.071 -0.702 -6.188 1.00 0.13 41 TYR A N 2
ATOM 1446 C CA . TYR A 1 41 ? -5.673 0.652 -6.539 1.00 0.18 41 TYR A CA 2
ATOM 1447 C C . TYR A 1 41 ? -4.191 0.730 -6.872 1.00 0.19 41 TYR A C 2
ATOM 1448 O O . TYR A 1 41 ? -3.457 -0.252 -6.754 1.00 0.20 41 TYR A O 2
ATOM 1466 N N . ASP A 1 42 ? -3.767 1.907 -7.305 1.00 0.27 42 ASP A N 2
ATOM 1467 C CA . ASP A 1 42 ? -2.370 2.153 -7.621 1.00 0.33 42 ASP A CA 2
ATOM 1468 C C . ASP A 1 42 ? -1.600 2.508 -6.364 1.00 0.34 42 ASP A C 2
ATOM 1469 O O . ASP A 1 42 ? -1.497 3.681 -5.997 1.00 0.46 42 ASP A O 2
ATOM 1478 N N . VAL A 1 43 ? -1.086 1.495 -5.694 1.00 0.32 43 VAL A N 2
ATOM 1479 C CA . VAL A 1 43 ? -0.270 1.699 -4.512 1.00 0.34 43 VAL A CA 2
ATOM 1480 C C . VAL A 1 43 ? 1.145 1.195 -4.776 1.00 0.38 43 VAL A C 2
ATOM 1481 O O . VAL A 1 43 ? 1.350 0.272 -5.568 1.00 0.44 43 VAL A O 2
ATOM 1494 N N . VAL A 1 44 ? 2.123 1.803 -4.125 1.00 0.41 44 VAL A N 2
ATOM 1495 C CA . VAL A 1 44 ? 3.504 1.402 -4.303 1.00 0.47 44 VAL A CA 2
ATOM 1496 C C . VAL A 1 44 ? 3.973 0.569 -3.116 1.00 0.39 44 VAL A C 2
ATOM 1497 O O . VAL A 1 44 ? 3.942 1.022 -1.972 1.00 0.37 44 VAL A O 2
ATOM 1510 N N . VAL A 1 45 ? 4.390 -0.660 -3.396 1.00 0.45 45 VAL A N 2
ATOM 1511 C CA . VAL A 1 45 ? 4.810 -1.579 -2.349 1.00 0.44 45 VAL A CA 2
ATOM 1512 C C . VAL A 1 45 ? 6.281 -1.940 -2.502 1.00 0.52 45 VAL A C 2
ATOM 1513 O O . VAL A 1 45 ? 6.700 -2.441 -3.545 1.00 0.60 45 VAL A O 2
ATOM 1526 N N . GLU A 1 46 ? 7.060 -1.657 -1.472 1.00 0.53 46 GLU A N 2
ATOM 1527 C CA . GLU A 1 46 ? 8.469 -2.025 -1.441 1.00 0.63 46 GLU A CA 2
ATOM 1528 C C . GLU A 1 46 ? 8.904 -2.209 0.002 1.00 0.70 46 GLU A C 2
ATOM 1529 O O . GLU A 1 46 ? 8.316 -1.614 0.905 1.00 0.69 46 GLU A O 2
ATOM 1541 N N . GLU A 1 47 ? 9.884 -3.075 0.219 1.00 0.81 47 GLU A N 2
ATOM 1542 C CA . GLU A 1 47 ? 10.438 -3.298 1.548 1.00 0.92 47 GLU A CA 2
ATOM 1543 C C . GLU A 1 47 ? 11.183 -2.054 2.032 1.00 0.96 47 GLU A C 2
ATOM 1544 O O . GLU A 1 47 ? 12.414 -2.014 2.032 1.00 1.14 47 GLU A O 2
ATOM 1556 N N . ALA A 1 48 ? 10.402 -1.043 2.414 1.00 0.93 48 ALA A N 2
ATOM 1557 C CA . ALA A 1 48 ? 10.896 0.251 2.881 1.00 0.97 48 ALA A CA 2
ATOM 1558 C C . ALA A 1 48 ? 11.529 1.054 1.746 1.00 1.16 48 ALA A C 2
ATOM 1559 O O . ALA A 1 48 ? 12.234 0.505 0.899 1.00 2.14 48 ALA A O 2
ATOM 1566 N N . ALA A 1 49 ? 11.241 2.358 1.737 1.00 0.73 49 ALA A N 2
ATOM 1567 C CA . ALA A 1 49 ? 11.679 3.265 0.676 1.00 0.76 49 ALA A CA 2
ATOM 1568 C C . ALA A 1 49 ? 11.061 2.870 -0.662 1.00 0.67 49 ALA A C 2
ATOM 1569 O O . ALA A 1 49 ? 11.712 2.254 -1.507 1.00 0.74 49 ALA A O 2
ATOM 1576 N N . VAL A 1 50 ? 9.794 3.227 -0.850 1.00 0.66 50 VAL A N 2
ATOM 1577 C CA . VAL A 1 50 ? 9.077 2.860 -2.062 1.00 0.62 50 VAL A CA 2
ATOM 1578 C C . VAL A 1 50 ? 9.077 4.016 -3.064 1.00 0.69 50 VAL A C 2
ATOM 1579 O O . VAL A 1 50 ? 10.090 4.690 -3.238 1.00 1.20 50 VAL A O 2
ATOM 1592 N N . SER A 1 51 ? 7.936 4.216 -3.733 1.00 0.74 51 SER A N 2
ATOM 1593 C CA . SER A 1 51 ? 7.788 5.218 -4.790 1.00 0.85 51 SER A CA 2
ATOM 1594 C C . SER A 1 51 ? 8.688 4.877 -5.981 1.00 0.90 51 SER A C 2
ATOM 1595 O O . SER A 1 51 ? 8.825 5.662 -6.919 1.00 1.53 51 SER A O 2
ATOM 1603 N N . LEU A 1 52 ? 9.280 3.691 -5.934 1.00 0.79 52 LEU A N 2
ATOM 1604 C CA . LEU A 1 52 ? 10.185 3.221 -6.972 1.00 1.00 52 LEU A CA 2
ATOM 1605 C C . LEU A 1 52 ? 9.993 1.721 -7.163 1.00 0.99 52 LEU A C 2
ATOM 1606 O O . LEU A 1 52 ? 10.940 0.940 -7.067 1.00 1.75 52 LEU A O 2
ATOM 1622 N N . ALA A 1 53 ? 8.747 1.328 -7.400 1.00 0.85 53 ALA A N 2
ATOM 1623 C CA . ALA A 1 53 ? 8.395 -0.078 -7.545 1.00 0.86 53 ALA A CA 2
ATOM 1624 C C . ALA A 1 53 ? 7.013 -0.227 -8.173 1.00 0.86 53 ALA A C 2
ATOM 1625 O O . ALA A 1 53 ? 6.889 -0.688 -9.308 1.00 1.01 53 ALA A O 2
ATOM 1632 N N . ASP A 1 54 ? 5.989 0.200 -7.428 1.00 0.91 54 ASP A N 2
ATOM 1633 C CA . ASP A 1 54 ? 4.582 0.070 -7.836 1.00 1.19 54 ASP A CA 2
ATOM 1634 C C . ASP A 1 54 ? 4.156 -1.391 -7.914 1.00 1.40 54 ASP A C 2
ATOM 1635 O O . ASP A 1 54 ? 4.721 -2.171 -8.680 1.00 1.95 54 ASP A O 2
ATOM 1644 N N . THR A 1 55 ? 3.148 -1.741 -7.123 1.00 1.66 55 THR A N 2
ATOM 1645 C CA . THR A 1 55 ? 2.630 -3.102 -7.077 1.00 1.88 55 THR A CA 2
ATOM 1646 C C . THR A 1 55 ? 3.705 -4.082 -6.603 1.00 1.52 55 THR A C 2
ATOM 1647 O O . THR A 1 55 ? 3.900 -4.196 -5.379 1.00 2.13 55 THR A O 2
ATOM 1659 C CA . MET A 1 1 ? -0.496 -4.587 5.263 1.00 0.73 1 MET A CA 3
ATOM 1660 C C . MET A 1 1 ? 1.012 -4.712 5.409 1.00 0.79 1 MET A C 3
ATOM 1661 O O . MET A 1 1 ? 1.716 -4.951 4.428 1.00 0.87 1 MET A O 3
ATOM 1677 N N . ALA A 1 2 ? 1.503 -4.538 6.628 1.00 0.93 2 ALA A N 3
ATOM 1678 C CA . ALA A 1 2 ? 2.926 -4.656 6.903 1.00 1.12 2 ALA A CA 3
ATOM 1679 C C . ALA A 1 2 ? 3.360 -6.117 6.851 1.00 1.08 2 ALA A C 3
ATOM 1680 O O . ALA A 1 2 ? 3.391 -6.805 7.874 1.00 1.16 2 ALA A O 3
ATOM 1687 N N . LYS A 1 3 ? 3.654 -6.591 5.648 1.00 1.15 3 LYS A N 3
ATOM 1688 C CA . LYS A 1 3 ? 4.114 -7.960 5.448 1.00 1.24 3 LYS A CA 3
ATOM 1689 C C . LYS A 1 3 ? 5.542 -8.107 5.950 1.00 1.48 3 LYS A C 3
ATOM 1690 O O . LYS A 1 3 ? 6.490 -7.880 5.198 1.00 2.28 3 LYS A O 3
ATOM 1709 N N . SER A 1 4 ? 5.683 -8.472 7.222 1.00 1.00 4 SER A N 3
ATOM 1710 C CA . SER A 1 4 ? 6.985 -8.582 7.879 1.00 1.12 4 SER A CA 3
ATOM 1711 C C . SER A 1 4 ? 7.630 -7.203 8.029 1.00 1.01 4 SER A C 3
ATOM 1712 O O . SER A 1 4 ? 7.740 -6.677 9.138 1.00 1.09 4 SER A O 3
ATOM 1720 N N . ASN A 1 5 ? 8.041 -6.616 6.914 1.00 0.88 5 ASN A N 3
ATOM 1721 C CA . ASN A 1 5 ? 8.638 -5.289 6.915 1.00 0.82 5 ASN A CA 3
ATOM 1722 C C . ASN A 1 5 ? 8.283 -4.534 5.637 1.00 0.69 5 ASN A C 3
ATOM 1723 O O . ASN A 1 5 ? 8.918 -3.533 5.295 1.00 0.71 5 ASN A O 3
ATOM 1734 N N . ASN A 1 6 ? 7.274 -5.030 4.926 1.00 0.64 6 ASN A N 3
ATOM 1735 C CA . ASN A 1 6 ? 6.759 -4.349 3.749 1.00 0.59 6 ASN A CA 3
ATOM 1736 C C . ASN A 1 6 ? 6.132 -3.025 4.136 1.00 0.43 6 ASN A C 3
ATOM 1737 O O . ASN A 1 6 ? 5.520 -2.894 5.197 1.00 0.45 6 ASN A O 3
ATOM 1748 N N . VAL A 1 7 ? 6.276 -2.063 3.255 1.00 0.37 7 VAL A N 3
ATOM 1749 C CA . VAL A 1 7 ? 5.875 -0.700 3.522 1.00 0.27 7 VAL A CA 3
ATOM 1750 C C . VAL A 1 7 ? 5.213 -0.124 2.269 1.00 0.25 7 VAL A C 3
ATOM 1751 O O . VAL A 1 7 ? 5.285 -0.739 1.203 1.00 0.36 7 VAL A O 3
ATOM 1764 N N . TYR A 1 8 ? 4.539 1.013 2.398 1.00 0.17 8 TYR A N 3
ATOM 1765 C CA . TYR A 1 8 ? 3.834 1.612 1.277 1.00 0.18 8 TYR A CA 3
ATOM 1766 C C . TYR A 1 8 ? 4.085 3.115 1.221 1.00 0.20 8 TYR A C 3
ATOM 1767 O O . TYR A 1 8 ? 4.680 3.700 2.128 1.00 0.21 8 TYR A O 3
ATOM 1785 N N . VAL A 1 9 ? 3.666 3.721 0.124 1.00 0.24 9 VAL A N 3
ATOM 1786 C CA . VAL A 1 9 ? 3.598 5.167 0.027 1.00 0.25 9 VAL A CA 3
ATOM 1787 C C . VAL A 1 9 ? 2.134 5.550 -0.145 1.00 0.22 9 VAL A C 3
ATOM 1788 O O . VAL A 1 9 ? 1.439 4.949 -0.968 1.00 0.27 9 VAL A O 3
ATOM 1801 N N . VAL A 1 10 ? 1.657 6.527 0.609 1.00 0.19 10 VAL A N 3
ATOM 1802 C CA . VAL A 1 10 ? 0.266 6.942 0.503 1.00 0.20 10 VAL A CA 3
ATOM 1803 C C . VAL A 1 10 ? 0.034 7.703 -0.797 1.00 0.24 10 VAL A C 3
ATOM 1804 O O . VAL A 1 10 ? 0.029 8.932 -0.808 1.00 0.25 10 VAL A O 3
ATOM 1817 N N . ASN A 1 11 ? -0.145 6.961 -1.887 1.00 0.31 11 ASN A N 3
ATOM 1818 C CA . ASN A 1 11 ? -0.416 7.541 -3.203 1.00 0.40 11 ASN A CA 3
ATOM 1819 C C . ASN A 1 11 ? 0.585 8.644 -3.553 1.00 0.43 11 ASN A C 3
ATOM 1820 O O . ASN A 1 11 ? 0.223 9.664 -4.143 1.00 0.48 11 ASN A O 3
ATOM 1831 N N . GLY A 1 12 ? 1.842 8.441 -3.175 1.00 0.42 12 GLY A N 3
ATOM 1832 C CA . GLY A 1 12 ? 2.882 9.401 -3.497 1.00 0.49 12 GLY A CA 3
ATOM 1833 C C . GLY A 1 12 ? 2.988 10.530 -2.485 1.00 0.50 12 GLY A C 3
ATOM 1834 O O . GLY A 1 12 ? 3.632 11.546 -2.745 1.00 0.71 12 GLY A O 3
ATOM 1838 N N . GLU A 1 13 ? 2.352 10.363 -1.333 1.00 0.45 13 GLU A N 3
ATOM 1839 C CA . GLU A 1 13 ? 2.385 11.384 -0.297 1.00 0.54 13 GLU A CA 3
ATOM 1840 C C . GLU A 1 13 ? 3.182 10.897 0.920 1.00 0.61 13 GLU A C 3
ATOM 1841 O O . GLU A 1 13 ? 4.397 10.717 0.833 1.00 0.69 13 GLU A O 3
ATOM 1853 N N . GLU A 1 14 ? 2.500 10.681 2.042 1.00 0.67 14 GLU A N 3
ATOM 1854 C CA . GLU A 1 14 ? 3.146 10.201 3.260 1.00 0.79 14 GLU A CA 3
ATOM 1855 C C . GLU A 1 14 ? 3.576 8.749 3.066 1.00 0.69 14 GLU A C 3
ATOM 1856 O O . GLU A 1 14 ? 3.156 8.104 2.110 1.00 0.56 14 GLU A O 3
ATOM 1868 N N . LYS A 1 15 ? 4.437 8.244 3.932 1.00 0.78 15 LYS A N 3
ATOM 1869 C CA . LYS A 1 15 ? 4.890 6.867 3.811 1.00 0.69 15 LYS A CA 3
ATOM 1870 C C . LYS A 1 15 ? 4.656 6.093 5.104 1.00 0.56 15 LYS A C 3
ATOM 1871 O O . LYS A 1 15 ? 5.253 6.396 6.142 1.00 0.64 15 LYS A O 3
ATOM 1890 N N . VAL A 1 16 ? 3.781 5.103 5.037 1.00 0.39 16 VAL A N 3
ATOM 1891 C CA . VAL A 1 16 ? 3.476 4.251 6.177 1.00 0.28 16 VAL A CA 3
ATOM 1892 C C . VAL A 1 16 ? 3.667 2.793 5.751 1.00 0.24 16 VAL A C 3
ATOM 1893 O O . VAL A 1 16 ? 3.931 2.521 4.586 1.00 0.45 16 VAL A O 3
ATOM 1906 N N . SER A 1 17 ? 3.582 1.859 6.679 1.00 0.20 17 SER A N 3
ATOM 1907 C CA . SER A 1 17 ? 3.732 0.457 6.340 1.00 0.26 17 SER A CA 3
ATOM 1908 C C . SER A 1 17 ? 2.403 -0.302 6.425 1.00 0.23 17 SER A C 3
ATOM 1909 O O . SER A 1 17 ? 2.385 -1.497 6.711 1.00 0.30 17 SER A O 3
ATOM 1917 N N . THR A 1 18 ? 1.290 0.376 6.176 1.00 0.17 18 THR A N 3
ATOM 1918 C CA . THR A 1 18 ? -0.015 -0.275 6.219 1.00 0.20 18 THR A CA 3
ATOM 1919 C C . THR A 1 18 ? -1.007 0.432 5.300 1.00 0.17 18 THR A C 3
ATOM 1920 O O . THR A 1 18 ? -1.195 1.632 5.398 1.00 0.18 18 THR A O 3
ATOM 1931 N N . LEU A 1 19 ? -1.728 -0.355 4.499 1.00 0.20 19 LEU A N 3
ATOM 1932 C CA . LEU A 1 19 ? -2.557 0.171 3.410 1.00 0.18 19 LEU A CA 3
ATOM 1933 C C . LEU A 1 19 ? -3.694 1.055 3.913 1.00 0.17 19 LEU A C 3
ATOM 1934 O O . LEU A 1 19 ? -4.323 1.761 3.131 1.00 0.17 19 LEU A O 3
ATOM 1950 N N . ALA A 1 20 ? -3.972 0.995 5.210 1.00 0.18 20 ALA A N 3
ATOM 1951 C CA . ALA A 1 20 ? -4.938 1.895 5.832 1.00 0.19 20 ALA A CA 3
ATOM 1952 C C . ALA A 1 20 ? -4.567 3.355 5.552 1.00 0.17 20 ALA A C 3
ATOM 1953 O O . ALA A 1 20 ? -5.436 4.229 5.484 1.00 0.19 20 ALA A O 3
ATOM 1960 N N . GLU A 1 21 ? -3.264 3.596 5.384 1.00 0.15 21 GLU A N 3
ATOM 1961 C CA . GLU A 1 21 ? -2.746 4.903 4.987 1.00 0.16 21 GLU A CA 3
ATOM 1962 C C . GLU A 1 21 ? -3.359 5.315 3.647 1.00 0.16 21 GLU A C 3
ATOM 1963 O O . GLU A 1 21 ? -3.845 6.435 3.479 1.00 0.17 21 GLU A O 3
ATOM 1975 N N . VAL A 1 22 ? -3.361 4.365 2.721 1.00 0.16 22 VAL A N 3
ATOM 1976 C CA . VAL A 1 22 ? -3.885 4.560 1.384 1.00 0.17 22 VAL A CA 3
ATOM 1977 C C . VAL A 1 22 ? -5.403 4.655 1.430 1.00 0.14 22 VAL A C 3
ATOM 1978 O O . VAL A 1 22 ? -6.009 5.506 0.779 1.00 0.14 22 VAL A O 3
ATOM 1991 N N . ALA A 1 23 ? -6.001 3.794 2.244 1.00 0.16 23 ALA A N 3
ATOM 1992 C CA . ALA A 1 23 ? -7.447 3.760 2.419 1.00 0.18 23 ALA A CA 3
ATOM 1993 C C . ALA A 1 23 ? -7.989 5.127 2.824 1.00 0.17 23 ALA A C 3
ATOM 1994 O O . ALA A 1 23 ? -9.092 5.508 2.431 1.00 0.21 23 ALA A O 3
ATOM 2001 N N . LYS A 1 24 ? -7.201 5.861 3.602 1.00 0.19 24 LYS A N 3
ATOM 2002 C CA . LYS A 1 24 ? -7.596 7.184 4.067 1.00 0.27 24 LYS A CA 3
ATOM 2003 C C . LYS A 1 24 ? -7.773 8.130 2.880 1.00 0.27 24 LYS A C 3
ATOM 2004 O O . LYS A 1 24 ? -8.779 8.827 2.779 1.00 0.36 24 LYS A O 3
ATOM 2023 N N . VAL A 1 25 ? -6.804 8.132 1.972 1.00 0.22 25 VAL A N 3
ATOM 2024 C CA . VAL A 1 25 ? -6.854 9.011 0.808 1.00 0.25 25 VAL A CA 3
ATOM 2025 C C . VAL A 1 25 ? -7.899 8.530 -0.194 1.00 0.22 25 VAL A C 3
ATOM 2026 O O . VAL A 1 25 ? -8.556 9.337 -0.855 1.00 0.28 25 VAL A O 3
ATOM 2039 N N . LEU A 1 26 ? -8.075 7.218 -0.284 1.00 0.17 26 LEU A N 3
ATOM 2040 C CA . LEU A 1 26 ? -9.057 6.647 -1.201 1.00 0.19 26 LEU A CA 3
ATOM 2041 C C . LEU A 1 26 ? -10.481 6.873 -0.707 1.00 0.24 26 LEU A C 3
ATOM 2042 O O . LEU A 1 26 ? -11.442 6.644 -1.439 1.00 0.37 26 LEU A O 3
ATOM 2058 N N . GLY A 1 27 ? -10.611 7.338 0.531 1.00 0.24 27 GLY A N 3
ATOM 2059 C CA . GLY A 1 27 ? -11.923 7.584 1.099 1.00 0.30 27 GLY A CA 3
ATOM 2060 C C . GLY A 1 27 ? -12.679 6.295 1.324 1.00 0.23 27 GLY A C 3
ATOM 2061 O O . GLY A 1 27 ? -13.903 6.290 1.460 1.00 0.36 27 GLY A O 3
ATOM 2065 N N . VAL A 1 28 ? -11.936 5.204 1.363 1.00 0.11 28 VAL A N 3
ATOM 2066 C CA . VAL A 1 28 ? -12.510 3.886 1.526 1.00 0.10 28 VAL A CA 3
ATOM 2067 C C . VAL A 1 28 ? -12.381 3.465 2.987 1.00 0.16 28 VAL A C 3
ATOM 2068 O O . VAL A 1 28 ? -11.652 4.109 3.745 1.00 0.21 28 VAL A O 3
ATOM 2081 N N . SER A 1 29 ? -13.065 2.412 3.396 1.00 0.21 29 SER A N 3
ATOM 2082 C CA . SER A 1 29 ? -13.162 2.113 4.813 1.00 0.28 29 SER A CA 3
ATOM 2083 C C . SER A 1 29 ? -11.861 1.538 5.361 1.00 0.24 29 SER A C 3
ATOM 2084 O O . SER A 1 29 ? -11.201 2.156 6.199 1.00 0.27 29 SER A O 3
ATOM 2092 N N . ARG A 1 30 ? -11.476 0.373 4.870 1.00 0.20 30 ARG A N 3
ATOM 2093 C CA . ARG A 1 30 ? -10.309 -0.307 5.394 1.00 0.17 30 ARG A CA 3
ATOM 2094 C C . ARG A 1 30 ? -9.551 -1.065 4.320 1.00 0.13 30 ARG A C 3
ATOM 2095 O O . ARG A 1 30 ? -9.209 -2.232 4.515 1.00 0.14 30 ARG A O 3
ATOM 2116 N N . VAL A 1 31 ? -9.306 -0.425 3.184 1.00 0.11 31 VAL A N 3
ATOM 2117 C CA . VAL A 1 31 ? -8.538 -1.067 2.129 1.00 0.11 31 VAL A CA 3
ATOM 2118 C C . VAL A 1 31 ? -7.146 -1.416 2.645 1.00 0.12 31 VAL A C 3
ATOM 2119 O O . VAL A 1 31 ? -6.356 -0.545 3.013 1.00 0.16 31 VAL A O 3
ATOM 2132 N N . SER A 1 32 ? -6.890 -2.712 2.719 1.00 0.13 32 SER A N 3
ATOM 2133 C CA . SER A 1 32 ? -5.656 -3.230 3.268 1.00 0.18 32 SER A CA 3
ATOM 2134 C C . SER A 1 32 ? -5.102 -4.326 2.364 1.00 0.15 32 SER A C 3
ATOM 2135 O O . SER A 1 32 ? -5.016 -4.139 1.155 1.00 0.17 32 SER A O 3
ATOM 2143 N N . LYS A 1 33 ? -4.749 -5.472 2.947 1.00 0.15 33 LYS A N 3
ATOM 2144 C CA . LYS A 1 33 ? -4.124 -6.568 2.202 1.00 0.16 33 LYS A CA 3
ATOM 2145 C C . LYS A 1 33 ? -4.984 -7.016 1.019 1.00 0.17 33 LYS A C 3
ATOM 2146 O O . LYS A 1 33 ? -4.488 -7.652 0.095 1.00 0.22 33 LYS A O 3
ATOM 2165 N N . LYS A 1 34 ? -6.264 -6.662 1.048 1.00 0.20 34 LYS A N 3
ATOM 2166 C CA . LYS A 1 34 ? -7.182 -7.006 -0.027 1.00 0.24 34 LYS A CA 3
ATOM 2167 C C . LYS A 1 34 ? -6.764 -6.314 -1.326 1.00 0.20 34 LYS A C 3
ATOM 2168 O O . LYS A 1 34 ? -6.988 -6.833 -2.418 1.00 0.25 34 LYS A O 3
ATOM 2187 N N . ASP A 1 35 ? -6.157 -5.136 -1.202 1.00 0.15 35 ASP A N 3
ATOM 2188 C CA . ASP A 1 35 ? -5.618 -4.431 -2.362 1.00 0.15 35 ASP A CA 3
ATOM 2189 C C . ASP A 1 35 ? -4.461 -5.217 -2.959 1.00 0.18 35 ASP A C 3
ATOM 2190 O O . ASP A 1 35 ? -4.319 -5.313 -4.176 1.00 0.23 35 ASP A O 3
ATOM 2199 N N . VAL A 1 36 ? -3.650 -5.797 -2.090 1.00 0.21 36 VAL A N 3
ATOM 2200 C CA . VAL A 1 36 ? -2.544 -6.641 -2.517 1.00 0.32 36 VAL A CA 3
ATOM 2201 C C . VAL A 1 36 ? -3.085 -7.910 -3.170 1.00 0.35 36 VAL A C 3
ATOM 2202 O O . VAL A 1 36 ? -2.473 -8.476 -4.075 1.00 0.48 36 VAL A O 3
ATOM 2215 N N . GLU A 1 37 ? -4.247 -8.344 -2.701 1.00 0.33 37 GLU A N 3
ATOM 2216 C CA . GLU A 1 37 ? -4.912 -9.516 -3.249 1.00 0.46 37 GLU A CA 3
ATOM 2217 C C . GLU A 1 37 ? -5.471 -9.244 -4.646 1.00 0.39 37 GLU A C 3
ATOM 2218 O O . GLU A 1 37 ? -5.170 -9.963 -5.599 1.00 0.45 37 GLU A O 3
ATOM 2230 N N . GLU A 1 38 ? -6.285 -8.201 -4.765 1.00 0.37 38 GLU A N 3
ATOM 2231 C CA . GLU A 1 38 ? -7.037 -7.968 -5.996 1.00 0.38 38 GLU A CA 3
ATOM 2232 C C . GLU A 1 38 ? -6.315 -7.043 -6.969 1.00 0.30 38 GLU A C 3
ATOM 2233 O O . GLU A 1 38 ? -6.553 -7.097 -8.173 1.00 0.36 38 GLU A O 3
ATOM 2245 N N . GLY A 1 39 ? -5.423 -6.214 -6.456 1.00 0.23 39 GLY A N 3
ATOM 2246 C CA . GLY A 1 39 ? -4.836 -5.176 -7.280 1.00 0.23 39 GLY A CA 3
ATOM 2247 C C . GLY A 1 39 ? -5.781 -4.001 -7.429 1.00 0.17 39 GLY A C 3
ATOM 2248 O O . GLY A 1 39 ? -6.001 -3.507 -8.535 1.00 0.21 39 GLY A O 3
ATOM 2252 N N . LYS A 1 40 ? -6.353 -3.575 -6.307 1.00 0.12 40 LYS A N 3
ATOM 2253 C CA . LYS A 1 40 ? -7.380 -2.535 -6.299 1.00 0.14 40 LYS A CA 3
ATOM 2254 C C . LYS A 1 40 ? -6.858 -1.225 -6.872 1.00 0.17 40 LYS A C 3
ATOM 2255 O O . LYS A 1 40 ? -7.379 -0.720 -7.868 1.00 0.27 40 LYS A O 3
ATOM 2274 N N . TYR A 1 41 ? -5.841 -0.676 -6.233 1.00 0.13 41 TYR A N 3
ATOM 2275 C CA . TYR A 1 41 ? -5.311 0.623 -6.608 1.00 0.18 41 TYR A CA 3
ATOM 2276 C C . TYR A 1 41 ? -3.837 0.508 -6.969 1.00 0.19 41 TYR A C 3
ATOM 2277 O O . TYR A 1 41 ? -3.249 -0.568 -6.866 1.00 0.20 41 TYR A O 3
ATOM 2295 N N . ASP A 1 42 ? -3.246 1.610 -7.410 1.00 0.27 42 ASP A N 3
ATOM 2296 C CA . ASP A 1 42 ? -1.838 1.613 -7.787 1.00 0.33 42 ASP A CA 3
ATOM 2297 C C . ASP A 1 42 ? -0.969 2.006 -6.607 1.00 0.34 42 ASP A C 3
ATOM 2298 O O . ASP A 1 42 ? -0.449 3.120 -6.544 1.00 0.46 42 ASP A O 3
ATOM 2307 N N . VAL A 1 43 ? -0.825 1.091 -5.668 1.00 0.32 43 VAL A N 3
ATOM 2308 C CA . VAL A 1 43 ? 0.016 1.316 -4.510 1.00 0.34 43 VAL A CA 3
ATOM 2309 C C . VAL A 1 43 ? 1.329 0.571 -4.693 1.00 0.38 43 VAL A C 3
ATOM 2310 O O . VAL A 1 43 ? 1.375 -0.441 -5.389 1.00 0.44 43 VAL A O 3
ATOM 2323 N N . VAL A 1 44 ? 2.394 1.067 -4.085 1.00 0.41 44 VAL A N 3
ATOM 2324 C CA . VAL A 1 44 ? 3.705 0.468 -4.253 1.00 0.47 44 VAL A CA 3
ATOM 2325 C C . VAL A 1 44 ? 4.105 -0.348 -3.027 1.00 0.39 44 VAL A C 3
ATOM 2326 O O . VAL A 1 44 ? 4.391 0.196 -1.962 1.00 0.37 44 VAL A O 3
ATOM 2339 N N . VAL A 1 45 ? 4.088 -1.667 -3.178 1.00 0.45 45 VAL A N 3
ATOM 2340 C CA . VAL A 1 45 ? 4.474 -2.562 -2.096 1.00 0.44 45 VAL A CA 3
ATOM 2341 C C . VAL A 1 45 ? 5.892 -3.069 -2.315 1.00 0.52 45 VAL A C 3
ATOM 2342 O O . VAL A 1 45 ? 6.190 -3.673 -3.343 1.00 0.60 45 VAL A O 3
ATOM 2355 N N . GLU A 1 46 ? 6.764 -2.819 -1.357 1.00 0.53 46 GLU A N 3
ATOM 2356 C CA . GLU A 1 46 ? 8.143 -3.272 -1.450 1.00 0.63 46 GLU A CA 3
ATOM 2357 C C . GLU A 1 46 ? 8.697 -3.507 -0.055 1.00 0.70 46 GLU A C 3
ATOM 2358 O O . GLU A 1 46 ? 8.242 -2.889 0.913 1.00 0.69 46 GLU A O 3
ATOM 2370 N N . GLU A 1 47 ? 9.620 -4.449 0.043 1.00 0.81 47 GLU A N 3
ATOM 2371 C CA . GLU A 1 47 ? 10.236 -4.817 1.309 1.00 0.92 47 GLU A CA 3
ATOM 2372 C C . GLU A 1 47 ? 11.118 -3.678 1.839 1.00 0.96 47 GLU A C 3
ATOM 2373 O O . GLU A 1 47 ? 12.341 -3.697 1.666 1.00 1.14 47 GLU A O 3
ATOM 2385 N N . ALA A 1 48 ? 10.467 -2.701 2.482 1.00 0.93 48 ALA A N 3
ATOM 2386 C CA . ALA A 1 48 ? 11.117 -1.500 3.023 1.00 0.97 48 ALA A CA 3
ATOM 2387 C C . ALA A 1 48 ? 11.599 -0.567 1.911 1.00 1.16 48 ALA A C 3
ATOM 2388 O O . ALA A 1 48 ? 12.115 -1.018 0.888 1.00 2.14 48 ALA A O 3
ATOM 2395 N N . ALA A 1 49 ? 11.411 0.738 2.127 1.00 0.73 49 ALA A N 3
ATOM 2396 C CA . ALA A 1 49 ? 11.790 1.774 1.161 1.00 0.76 49 ALA A CA 3
ATOM 2397 C C . ALA A 1 49 ? 11.020 1.620 -0.150 1.00 0.67 49 ALA A C 3
ATOM 2398 O O . ALA A 1 49 ? 11.513 1.028 -1.107 1.00 0.74 49 ALA A O 3
ATOM 2405 N N . VAL A 1 50 ? 9.808 2.160 -0.189 1.00 0.66 50 VAL A N 3
ATOM 2406 C CA . VAL A 1 50 ? 8.960 2.053 -1.369 1.00 0.62 50 VAL A CA 3
ATOM 2407 C C . VAL A 1 50 ? 8.885 3.372 -2.115 1.00 0.69 50 VAL A C 3
ATOM 2408 O O . VAL A 1 50 ? 9.149 4.427 -1.539 1.00 1.20 50 VAL A O 3
ATOM 2421 N N . SER A 1 51 ? 8.507 3.315 -3.384 1.00 0.74 51 SER A N 3
ATOM 2422 C CA . SER A 1 51 ? 8.336 4.523 -4.173 1.00 0.85 51 SER A CA 3
ATOM 2423 C C . SER A 1 51 ? 7.646 4.249 -5.509 1.00 0.90 51 SER A C 3
ATOM 2424 O O . SER A 1 51 ? 6.652 4.896 -5.840 1.00 1.53 51 SER A O 3
ATOM 2432 N N . LEU A 1 52 ? 8.156 3.279 -6.264 1.00 0.79 52 LEU A N 3
ATOM 2433 C CA . LEU A 1 52 ? 7.694 3.058 -7.627 1.00 1.00 52 LEU A CA 3
ATOM 2434 C C . LEU A 1 52 ? 8.302 1.787 -8.200 1.00 0.99 52 LEU A C 3
ATOM 2435 O O . LEU A 1 52 ? 9.346 1.818 -8.851 1.00 1.75 52 LEU A O 3
ATOM 2451 N N . ALA A 1 53 ? 7.643 0.674 -7.930 1.00 0.85 53 ALA A N 3
ATOM 2452 C CA . ALA A 1 53 ? 8.043 -0.625 -8.453 1.00 0.86 53 ALA A CA 3
ATOM 2453 C C . ALA A 1 53 ? 6.926 -1.620 -8.201 1.00 0.86 53 ALA A C 3
ATOM 2454 O O . ALA A 1 53 ? 6.525 -2.360 -9.096 1.00 1.01 53 ALA A O 3
ATOM 2461 N N . ASP A 1 54 ? 6.427 -1.596 -6.969 1.00 0.91 54 ASP A N 3
ATOM 2462 C CA . ASP A 1 54 ? 5.288 -2.400 -6.538 1.00 1.19 54 ASP A CA 3
ATOM 2463 C C . ASP A 1 54 ? 5.445 -3.891 -6.840 1.00 1.40 54 ASP A C 3
ATOM 2464 O O . ASP A 1 54 ? 5.099 -4.353 -7.930 1.00 1.95 54 ASP A O 3
ATOM 2473 N N . THR A 1 55 ? 5.942 -4.628 -5.857 1.00 1.66 55 THR A N 3
ATOM 2474 C CA . THR A 1 55 ? 5.970 -6.086 -5.900 1.00 1.88 55 THR A CA 3
ATOM 2475 C C . THR A 1 55 ? 6.651 -6.613 -7.167 1.00 1.52 55 THR A C 3
ATOM 2476 O O . THR A 1 55 ? 7.899 -6.678 -7.180 1.00 2.13 55 THR A O 3
ATOM 2488 C CA . MET A 1 1 ? -0.111 -4.838 4.865 1.00 0.73 1 MET A CA 4
ATOM 2489 C C . MET A 1 1 ? 1.413 -4.783 4.935 1.00 0.79 1 MET A C 4
ATOM 2490 O O . MET A 1 1 ? 2.083 -4.769 3.905 1.00 0.87 1 MET A O 4
ATOM 2506 N N . ALA A 1 2 ? 1.952 -4.759 6.148 1.00 0.93 2 ALA A N 4
ATOM 2507 C CA . ALA A 1 2 ? 3.398 -4.793 6.351 1.00 1.12 2 ALA A CA 4
ATOM 2508 C C . ALA A 1 2 ? 3.930 -6.199 6.089 1.00 1.08 2 ALA A C 4
ATOM 2509 O O . ALA A 1 2 ? 4.244 -6.940 7.021 1.00 1.16 2 ALA A O 4
ATOM 2516 N N . LYS A 1 3 ? 4.007 -6.563 4.819 1.00 1.15 3 LYS A N 4
ATOM 2517 C CA . LYS A 1 3 ? 4.454 -7.891 4.428 1.00 1.24 3 LYS A CA 4
ATOM 2518 C C . LYS A 1 3 ? 5.957 -8.020 4.636 1.00 1.48 3 LYS A C 4
ATOM 2519 O O . LYS A 1 3 ? 6.745 -7.595 3.789 1.00 2.28 3 LYS A O 4
ATOM 2538 N N . SER A 1 4 ? 6.334 -8.595 5.777 1.00 1.00 4 SER A N 4
ATOM 2539 C CA . SER A 1 4 ? 7.732 -8.713 6.190 1.00 1.12 4 SER A CA 4
ATOM 2540 C C . SER A 1 4 ? 8.311 -7.333 6.514 1.00 1.01 4 SER A C 4
ATOM 2541 O O . SER A 1 4 ? 8.437 -6.969 7.680 1.00 1.09 4 SER A O 4
ATOM 2549 N N . ASN A 1 5 ? 8.640 -6.566 5.484 1.00 0.88 5 ASN A N 4
ATOM 2550 C CA . ASN A 1 5 ? 9.129 -5.201 5.662 1.00 0.82 5 ASN A CA 4
ATOM 2551 C C . ASN A 1 5 ? 8.638 -4.312 4.530 1.00 0.69 5 ASN A C 4
ATOM 2552 O O . ASN A 1 5 ? 9.193 -3.242 4.275 1.00 0.71 5 ASN A O 4
ATOM 2563 N N . ASN A 1 6 ? 7.595 -4.765 3.848 1.00 0.64 6 ASN A N 4
ATOM 2564 C CA . ASN A 1 6 ? 7.018 -4.017 2.745 1.00 0.59 6 ASN A CA 4
ATOM 2565 C C . ASN A 1 6 ? 6.225 -2.830 3.264 1.00 0.43 6 ASN A C 4
ATOM 2566 O O . ASN A 1 6 ? 5.356 -2.967 4.126 1.00 0.45 6 ASN A O 4
ATOM 2577 N N . VAL A 1 7 ? 6.546 -1.672 2.725 1.00 0.37 7 VAL A N 4
ATOM 2578 C CA . VAL A 1 7 ? 5.975 -0.412 3.163 1.00 0.27 7 VAL A CA 4
ATOM 2579 C C . VAL A 1 7 ? 5.287 0.258 1.978 1.00 0.25 7 VAL A C 4
ATOM 2580 O O . VAL A 1 7 ? 5.529 -0.121 0.827 1.00 0.36 7 VAL A O 4
ATOM 2593 N N . TYR A 1 8 ? 4.429 1.224 2.247 1.00 0.17 8 TYR A N 4
ATOM 2594 C CA . TYR A 1 8 ? 3.685 1.881 1.197 1.00 0.18 8 TYR A CA 4
ATOM 2595 C C . TYR A 1 8 ? 3.876 3.387 1.245 1.00 0.20 8 TYR A C 4
ATOM 2596 O O . TYR A 1 8 ? 4.517 3.927 2.149 1.00 0.21 8 TYR A O 4
ATOM 2614 N N . VAL A 1 9 ? 3.332 4.047 0.237 1.00 0.24 9 VAL A N 4
ATOM 2615 C CA . VAL A 1 9 ? 3.282 5.493 0.184 1.00 0.25 9 VAL A CA 4
ATOM 2616 C C . VAL A 1 9 ? 1.849 5.917 -0.094 1.00 0.22 9 VAL A C 4
ATOM 2617 O O . VAL A 1 9 ? 1.246 5.455 -1.067 1.00 0.27 9 VAL A O 4
ATOM 2630 N N . VAL A 1 10 ? 1.301 6.773 0.760 1.00 0.19 10 VAL A N 4
ATOM 2631 C CA . VAL A 1 10 ? -0.068 7.248 0.596 1.00 0.20 10 VAL A CA 4
ATOM 2632 C C . VAL A 1 10 ? -0.182 8.139 -0.637 1.00 0.24 10 VAL A C 4
ATOM 2633 O O . VAL A 1 10 ? -0.156 9.361 -0.529 1.00 0.25 10 VAL A O 4
ATOM 2646 N N . ASN A 1 11 ? -0.300 7.509 -1.802 1.00 0.31 11 ASN A N 4
ATOM 2647 C CA . ASN A 1 11 ? -0.447 8.213 -3.077 1.00 0.40 11 ASN A CA 4
ATOM 2648 C C . ASN A 1 11 ? 0.582 9.349 -3.211 1.00 0.43 11 ASN A C 4
ATOM 2649 O O . ASN A 1 11 ? 0.247 10.480 -3.570 1.00 0.48 11 ASN A O 4
ATOM 2660 N N . GLY A 1 12 ? 1.834 9.047 -2.885 1.00 0.42 12 GLY A N 4
ATOM 2661 C CA . GLY A 1 12 ? 2.899 10.025 -3.039 1.00 0.49 12 GLY A CA 4
ATOM 2662 C C . GLY A 1 12 ? 3.106 10.889 -1.805 1.00 0.50 12 GLY A C 4
ATOM 2663 O O . GLY A 1 12 ? 4.031 11.700 -1.758 1.00 0.71 12 GLY A O 4
ATOM 2667 N N . GLU A 1 13 ? 2.253 10.714 -0.807 1.00 0.45 13 GLU A N 4
ATOM 2668 C CA . GLU A 1 13 ? 2.324 11.508 0.414 1.00 0.54 13 GLU A CA 4
ATOM 2669 C C . GLU A 1 13 ? 3.219 10.830 1.463 1.00 0.61 13 GLU A C 4
ATOM 2670 O O . GLU A 1 13 ? 4.435 10.752 1.290 1.00 0.69 13 GLU A O 4
ATOM 2682 N N . GLU A 1 14 ? 2.610 10.335 2.535 1.00 0.67 14 GLU A N 4
ATOM 2683 C CA . GLU A 1 14 ? 3.339 9.804 3.682 1.00 0.79 14 GLU A CA 4
ATOM 2684 C C . GLU A 1 14 ? 3.689 8.326 3.482 1.00 0.69 14 GLU A C 4
ATOM 2685 O O . GLU A 1 14 ? 3.060 7.642 2.678 1.00 0.56 14 GLU A O 4
ATOM 2697 N N . LYS A 1 15 ? 4.713 7.855 4.192 1.00 0.78 15 LYS A N 4
ATOM 2698 C CA . LYS A 1 15 ? 5.081 6.442 4.169 1.00 0.69 15 LYS A CA 4
ATOM 2699 C C . LYS A 1 15 ? 4.571 5.735 5.416 1.00 0.56 15 LYS A C 4
ATOM 2700 O O . LYS A 1 15 ? 4.894 6.126 6.542 1.00 0.64 15 LYS A O 4
ATOM 2719 N N . VAL A 1 16 ? 3.772 4.709 5.213 1.00 0.39 16 VAL A N 4
ATOM 2720 C CA . VAL A 1 16 ? 3.317 3.848 6.295 1.00 0.28 16 VAL A CA 4
ATOM 2721 C C . VAL A 1 16 ? 3.510 2.396 5.866 1.00 0.24 16 VAL A C 4
ATOM 2722 O O . VAL A 1 16 ? 3.635 2.110 4.681 1.00 0.45 16 VAL A O 4
ATOM 2735 N N . SER A 1 17 ? 3.576 1.484 6.814 1.00 0.20 17 SER A N 4
ATOM 2736 C CA . SER A 1 17 ? 3.738 0.081 6.487 1.00 0.26 17 SER A CA 4
ATOM 2737 C C . SER A 1 17 ? 2.403 -0.662 6.538 1.00 0.23 17 SER A C 4
ATOM 2738 O O . SER A 1 17 ? 2.355 -1.852 6.830 1.00 0.30 17 SER A O 4
ATOM 2746 N N . THR A 1 18 ? 1.312 0.033 6.258 1.00 0.17 18 THR A N 4
ATOM 2747 C CA . THR A 1 18 ? -0.001 -0.592 6.282 1.00 0.20 18 THR A CA 4
ATOM 2748 C C . THR A 1 18 ? -0.966 0.152 5.369 1.00 0.17 18 THR A C 4
ATOM 2749 O O . THR A 1 18 ? -1.113 1.360 5.470 1.00 0.18 18 THR A O 4
ATOM 2760 N N . LEU A 1 19 ? -1.701 -0.607 4.562 1.00 0.20 19 LEU A N 4
ATOM 2761 C CA . LEU A 1 19 ? -2.510 -0.048 3.481 1.00 0.18 19 LEU A CA 4
ATOM 2762 C C . LEU A 1 19 ? -3.658 0.812 3.997 1.00 0.17 19 LEU A C 4
ATOM 2763 O O . LEU A 1 19 ? -4.262 1.563 3.239 1.00 0.17 19 LEU A O 4
ATOM 2779 N N . ALA A 1 20 ? -3.957 0.699 5.285 1.00 0.18 20 ALA A N 4
ATOM 2780 C CA . ALA A 1 20 ? -4.938 1.569 5.923 1.00 0.19 20 ALA A CA 4
ATOM 2781 C C . ALA A 1 20 ? -4.589 3.035 5.667 1.00 0.17 20 ALA A C 4
ATOM 2782 O O . ALA A 1 20 ? -5.463 3.902 5.644 1.00 0.19 20 ALA A O 4
ATOM 2789 N N . GLU A 1 21 ? -3.299 3.294 5.478 1.00 0.15 21 GLU A N 4
ATOM 2790 C CA . GLU A 1 21 ? -2.807 4.620 5.138 1.00 0.16 21 GLU A CA 4
ATOM 2791 C C . GLU A 1 21 ? -3.456 5.128 3.847 1.00 0.16 21 GLU A C 4
ATOM 2792 O O . GLU A 1 21 ? -3.936 6.261 3.786 1.00 0.17 21 GLU A O 4
ATOM 2804 N N . VAL A 1 22 ? -3.493 4.273 2.824 1.00 0.16 22 VAL A N 4
ATOM 2805 C CA . VAL A 1 22 ? -4.023 4.663 1.527 1.00 0.17 22 VAL A CA 4
ATOM 2806 C C . VAL A 1 22 ? -5.532 4.797 1.597 1.00 0.14 22 VAL A C 4
ATOM 2807 O O . VAL A 1 22 ? -6.122 5.577 0.861 1.00 0.14 22 VAL A O 4
ATOM 2820 N N . ALA A 1 23 ? -6.152 4.028 2.485 1.00 0.16 23 ALA A N 4
ATOM 2821 C CA . ALA A 1 23 ? -7.595 4.090 2.676 1.00 0.18 23 ALA A CA 4
ATOM 2822 C C . ALA A 1 23 ? -8.050 5.526 2.939 1.00 0.17 23 ALA A C 4
ATOM 2823 O O . ALA A 1 23 ? -9.161 5.912 2.574 1.00 0.21 23 ALA A O 4
ATOM 2830 N N . LYS A 1 24 ? -7.167 6.314 3.543 1.00 0.19 24 LYS A N 4
ATOM 2831 C CA . LYS A 1 24 ? -7.444 7.716 3.821 1.00 0.27 24 LYS A CA 4
ATOM 2832 C C . LYS A 1 24 ? -7.496 8.540 2.531 1.00 0.27 24 LYS A C 4
ATOM 2833 O O . LYS A 1 24 ? -8.348 9.418 2.381 1.00 0.36 24 LYS A O 4
ATOM 2852 N N . VAL A 1 25 ? -6.597 8.250 1.595 1.00 0.22 25 VAL A N 4
ATOM 2853 C CA . VAL A 1 25 ? -6.549 8.988 0.341 1.00 0.25 25 VAL A CA 4
ATOM 2854 C C . VAL A 1 25 ? -7.569 8.428 -0.652 1.00 0.22 25 VAL A C 4
ATOM 2855 O O . VAL A 1 25 ? -8.113 9.157 -1.479 1.00 0.28 25 VAL A O 4
ATOM 2868 N N . LEU A 1 26 ? -7.835 7.130 -0.550 1.00 0.17 26 LEU A N 4
ATOM 2869 C CA . LEU A 1 26 ? -8.841 6.482 -1.392 1.00 0.19 26 LEU A CA 4
ATOM 2870 C C . LEU A 1 26 ? -10.255 6.838 -0.937 1.00 0.24 26 LEU A C 4
ATOM 2871 O O . LEU A 1 26 ? -11.220 6.694 -1.689 1.00 0.37 26 LEU A O 4
ATOM 2887 N N . GLY A 1 27 ? -10.370 7.306 0.302 1.00 0.24 27 GLY A N 4
ATOM 2888 C CA . GLY A 1 27 ? -11.672 7.626 0.860 1.00 0.30 27 GLY A CA 4
ATOM 2889 C C . GLY A 1 27 ? -12.479 6.376 1.142 1.00 0.23 27 GLY A C 4
ATOM 2890 O O . GLY A 1 27 ? -13.710 6.400 1.147 1.00 0.36 27 GLY A O 4
ATOM 2894 N N . VAL A 1 28 ? -11.772 5.284 1.381 1.00 0.11 28 VAL A N 4
ATOM 2895 C CA . VAL A 1 28 ? -12.390 3.987 1.597 1.00 0.10 28 VAL A CA 4
ATOM 2896 C C . VAL A 1 28 ? -12.248 3.595 3.072 1.00 0.16 28 VAL A C 4
ATOM 2897 O O . VAL A 1 28 ? -11.519 4.260 3.808 1.00 0.21 28 VAL A O 4
ATOM 2910 N N . SER A 1 29 ? -12.914 2.540 3.514 1.00 0.21 29 SER A N 4
ATOM 2911 C CA . SER A 1 29 ? -12.982 2.255 4.941 1.00 0.28 29 SER A CA 4
ATOM 2912 C C . SER A 1 29 ? -11.694 1.607 5.463 1.00 0.24 29 SER A C 4
ATOM 2913 O O . SER A 1 29 ? -10.985 2.197 6.286 1.00 0.27 29 SER A O 4
ATOM 2921 N N . ARG A 1 30 ? -11.372 0.418 4.966 1.00 0.20 30 ARG A N 4
ATOM 2922 C CA . ARG A 1 30 ? -10.228 -0.332 5.470 1.00 0.17 30 ARG A CA 4
ATOM 2923 C C . ARG A 1 30 ? -9.506 -1.089 4.367 1.00 0.13 30 ARG A C 4
ATOM 2924 O O . ARG A 1 30 ? -9.195 -2.274 4.525 1.00 0.14 30 ARG A O 4
ATOM 2945 N N . VAL A 1 31 ? -9.258 -0.430 3.247 1.00 0.11 31 VAL A N 4
ATOM 2946 C CA . VAL A 1 31 ? -8.513 -1.062 2.172 1.00 0.11 31 VAL A CA 4
ATOM 2947 C C . VAL A 1 31 ? -7.110 -1.417 2.650 1.00 0.12 31 VAL A C 4
ATOM 2948 O O . VAL A 1 31 ? -6.328 -0.558 3.051 1.00 0.16 31 VAL A O 4
ATOM 2961 N N . SER A 1 32 ? -6.836 -2.709 2.650 1.00 0.13 32 SER A N 4
ATOM 2962 C CA . SER A 1 32 ? -5.602 -3.241 3.181 1.00 0.18 32 SER A CA 4
ATOM 2963 C C . SER A 1 32 ? -5.121 -4.397 2.311 1.00 0.15 32 SER A C 4
ATOM 2964 O O . SER A 1 32 ? -5.070 -4.259 1.094 1.00 0.17 32 SER A O 4
ATOM 2972 N N . LYS A 1 33 ? -4.782 -5.526 2.929 1.00 0.15 33 LYS A N 4
ATOM 2973 C CA . LYS A 1 33 ? -4.205 -6.677 2.222 1.00 0.16 33 LYS A CA 4
ATOM 2974 C C . LYS A 1 33 ? -4.980 -7.041 0.953 1.00 0.17 33 LYS A C 4
ATOM 2975 O O . LYS A 1 33 ? -4.399 -7.519 -0.019 1.00 0.22 33 LYS A O 4
ATOM 2994 N N . LYS A 1 34 ? -6.284 -6.786 0.967 1.00 0.20 34 LYS A N 4
ATOM 2995 C CA . LYS A 1 34 ? -7.154 -7.106 -0.158 1.00 0.24 34 LYS A CA 4
ATOM 2996 C C . LYS A 1 34 ? -6.715 -6.355 -1.419 1.00 0.20 34 LYS A C 4
ATOM 2997 O O . LYS A 1 34 ? -6.864 -6.853 -2.536 1.00 0.25 34 LYS A O 4
ATOM 3016 N N . ASP A 1 35 ? -6.157 -5.163 -1.229 1.00 0.15 35 ASP A N 4
ATOM 3017 C CA . ASP A 1 35 ? -5.658 -4.359 -2.341 1.00 0.15 35 ASP A CA 4
ATOM 3018 C C . ASP A 1 35 ? -4.444 -5.016 -2.979 1.00 0.18 35 ASP A C 4
ATOM 3019 O O . ASP A 1 35 ? -4.337 -5.082 -4.199 1.00 0.23 35 ASP A O 4
ATOM 3028 N N . VAL A 1 36 ? -3.547 -5.527 -2.147 1.00 0.21 36 VAL A N 4
ATOM 3029 C CA . VAL A 1 36 ? -2.372 -6.239 -2.637 1.00 0.32 36 VAL A CA 4
ATOM 3030 C C . VAL A 1 36 ? -2.791 -7.520 -3.346 1.00 0.35 36 VAL A C 4
ATOM 3031 O O . VAL A 1 36 ? -2.273 -7.855 -4.413 1.00 0.48 36 VAL A O 4
ATOM 3044 N N . GLU A 1 37 ? -3.749 -8.221 -2.753 1.00 0.33 37 GLU A N 4
ATOM 3045 C CA . GLU A 1 37 ? -4.204 -9.496 -3.282 1.00 0.46 37 GLU A CA 4
ATOM 3046 C C . GLU A 1 37 ? -4.874 -9.335 -4.645 1.00 0.39 37 GLU A C 4
ATOM 3047 O O . GLU A 1 37 ? -4.520 -10.023 -5.603 1.00 0.45 37 GLU A O 4
ATOM 3059 N N . GLU A 1 38 ? -5.832 -8.419 -4.741 1.00 0.37 38 GLU A N 4
ATOM 3060 C CA . GLU A 1 38 ? -6.629 -8.297 -5.959 1.00 0.38 38 GLU A CA 4
ATOM 3061 C C . GLU A 1 38 ? -6.126 -7.195 -6.887 1.00 0.30 38 GLU A C 4
ATOM 3062 O O . GLU A 1 38 ? -6.611 -7.055 -8.012 1.00 0.36 38 GLU A O 4
ATOM 3074 N N . GLY A 1 39 ? -5.158 -6.417 -6.419 1.00 0.23 39 GLY A N 4
ATOM 3075 C CA . GLY A 1 39 ? -4.625 -5.333 -7.223 1.00 0.23 39 GLY A CA 4
ATOM 3076 C C . GLY A 1 39 ? -5.632 -4.215 -7.396 1.00 0.17 39 GLY A C 4
ATOM 3077 O O . GLY A 1 39 ? -5.843 -3.730 -8.506 1.00 0.21 39 GLY A O 4
ATOM 3081 N N . LYS A 1 40 ? -6.259 -3.823 -6.293 1.00 0.12 40 LYS A N 4
ATOM 3082 C CA . LYS A 1 40 ? -7.362 -2.866 -6.323 1.00 0.14 40 LYS A CA 4
ATOM 3083 C C . LYS A 1 40 ? -6.937 -1.521 -6.907 1.00 0.17 40 LYS A C 4
ATOM 3084 O O . LYS A 1 40 ? -7.406 -1.123 -7.976 1.00 0.27 40 LYS A O 4
ATOM 3103 N N . TYR A 1 41 ? -6.046 -0.832 -6.216 1.00 0.13 41 TYR A N 4
ATOM 3104 C CA . TYR A 1 41 ? -5.663 0.516 -6.599 1.00 0.18 41 TYR A CA 4
ATOM 3105 C C . TYR A 1 41 ? -4.181 0.592 -6.929 1.00 0.19 41 TYR A C 4
ATOM 3106 O O . TYR A 1 41 ? -3.468 -0.411 -6.900 1.00 0.20 41 TYR A O 4
ATOM 3124 N N . ASP A 1 42 ? -3.726 1.790 -7.260 1.00 0.27 42 ASP A N 4
ATOM 3125 C CA . ASP A 1 42 ? -2.342 1.999 -7.644 1.00 0.33 42 ASP A CA 4
ATOM 3126 C C . ASP A 1 42 ? -1.520 2.427 -6.446 1.00 0.34 42 ASP A C 4
ATOM 3127 O O . ASP A 1 42 ? -1.132 3.590 -6.323 1.00 0.46 42 ASP A O 4
ATOM 3136 N N . VAL A 1 43 ? -1.268 1.483 -5.562 1.00 0.32 43 VAL A N 4
ATOM 3137 C CA . VAL A 1 43 ? -0.438 1.730 -4.402 1.00 0.34 43 VAL A CA 4
ATOM 3138 C C . VAL A 1 43 ? 0.948 1.154 -4.652 1.00 0.38 43 VAL A C 4
ATOM 3139 O O . VAL A 1 43 ? 1.096 0.203 -5.417 1.00 0.44 43 VAL A O 4
ATOM 3152 N N . VAL A 1 44 ? 1.959 1.734 -4.028 1.00 0.41 44 VAL A N 4
ATOM 3153 C CA . VAL A 1 44 ? 3.329 1.314 -4.261 1.00 0.47 44 VAL A CA 4
ATOM 3154 C C . VAL A 1 44 ? 3.865 0.480 -3.097 1.00 0.39 44 VAL A C 4
ATOM 3155 O O . VAL A 1 44 ? 3.928 0.941 -1.959 1.0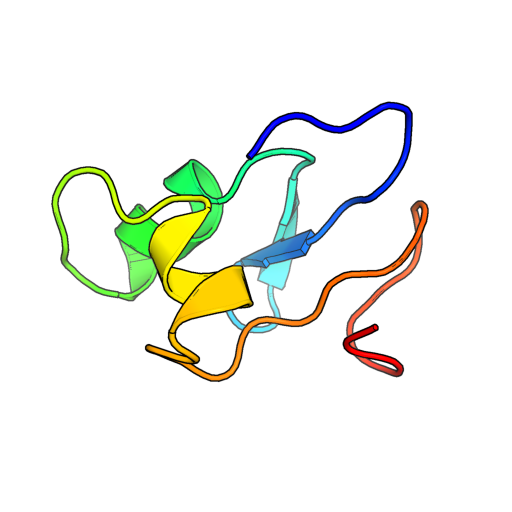0 0.37 44 VAL A O 4
ATOM 3168 N N . VAL A 1 45 ? 4.230 -0.760 -3.398 1.00 0.45 45 VAL A N 4
ATOM 3169 C CA . VAL A 1 45 ? 4.704 -1.700 -2.388 1.00 0.44 45 VAL A CA 4
ATOM 3170 C C . VAL A 1 45 ? 6.164 -2.072 -2.622 1.00 0.52 45 VAL A C 4
ATOM 3171 O O . VAL A 1 45 ? 6.515 -2.579 -3.687 1.00 0.60 45 VAL A O 4
ATOM 3184 N N . GLU A 1 46 ? 7.012 -1.798 -1.643 1.00 0.53 46 GLU A N 4
ATOM 3185 C CA . GLU A 1 46 ? 8.402 -2.245 -1.680 1.00 0.63 46 GLU A CA 4
ATOM 3186 C C . GLU A 1 46 ? 8.937 -2.372 -0.264 1.00 0.70 46 GLU A C 4
ATOM 3187 O O . GLU A 1 46 ? 8.466 -1.691 0.647 1.00 0.69 46 GLU A O 4
ATOM 3199 N N . GLU A 1 47 ? 9.879 -3.280 -0.078 1.00 0.81 47 GLU A N 4
ATOM 3200 C CA . GLU A 1 47 ? 10.527 -3.465 1.208 1.00 0.92 47 GLU A CA 4
ATOM 3201 C C . GLU A 1 47 ? 11.353 -2.229 1.575 1.00 0.96 47 GLU A C 4
ATOM 3202 O O . GLU A 1 47 ? 12.519 -2.115 1.193 1.00 1.14 47 GLU A O 4
ATOM 3214 N N . ALA A 1 48 ? 10.711 -1.307 2.297 1.00 0.93 48 ALA A N 4
ATOM 3215 C CA . ALA A 1 48 ? 11.331 -0.065 2.774 1.00 0.97 48 ALA A CA 4
ATOM 3216 C C . ALA A 1 48 ? 11.658 0.902 1.630 1.00 1.16 48 ALA A C 4
ATOM 3217 O O . ALA A 1 48 ? 12.437 0.578 0.732 1.00 2.14 48 ALA A O 4
ATOM 3224 N N . ALA A 1 49 ? 11.052 2.095 1.695 1.00 0.73 49 ALA A N 4
ATOM 3225 C CA . ALA A 1 49 ? 11.243 3.158 0.700 1.00 0.76 49 ALA A CA 4
ATOM 3226 C C . ALA A 1 49 ? 10.713 2.754 -0.671 1.00 0.67 49 ALA A C 4
ATOM 3227 O O . ALA A 1 49 ? 11.310 1.929 -1.365 1.00 0.74 49 ALA A O 4
ATOM 3234 N N . VAL A 1 50 ? 9.587 3.337 -1.072 1.00 0.66 50 VAL A N 4
ATOM 3235 C CA . VAL A 1 50 ? 8.987 2.993 -2.349 1.00 0.62 50 VAL A CA 4
ATOM 3236 C C . VAL A 1 50 ? 8.787 4.221 -3.239 1.00 0.69 50 VAL A C 4
ATOM 3237 O O . VAL A 1 50 ? 9.727 4.670 -3.894 1.00 1.20 50 VAL A O 4
ATOM 3250 N N . SER A 1 51 ? 7.556 4.749 -3.254 1.00 0.74 51 SER A N 4
ATOM 3251 C CA . SER A 1 51 ? 7.153 5.849 -4.132 1.00 0.85 51 SER A CA 4
ATOM 3252 C C . SER A 1 51 ? 7.123 5.438 -5.613 1.00 0.90 51 SER A C 4
ATOM 3253 O O . SER A 1 51 ? 6.347 5.987 -6.394 1.00 1.53 51 SER A O 4
ATOM 3261 N N . LEU A 1 52 ? 7.926 4.443 -5.978 1.00 0.79 52 LEU A N 4
ATOM 3262 C CA . LEU A 1 52 ? 8.092 4.026 -7.367 1.00 1.00 52 LEU A CA 4
ATOM 3263 C C . LEU A 1 52 ? 8.609 2.593 -7.416 1.00 0.99 52 LEU A C 4
ATOM 3264 O O . LEU A 1 52 ? 9.805 2.352 -7.265 1.00 1.75 52 LEU A O 4
ATOM 3280 N N . ALA A 1 53 ? 7.690 1.661 -7.626 1.00 0.85 53 ALA A N 4
ATOM 3281 C CA . ALA A 1 53 ? 7.986 0.228 -7.662 1.00 0.86 53 ALA A CA 4
ATOM 3282 C C . ALA A 1 53 ? 6.682 -0.525 -7.840 1.00 0.86 53 ALA A C 4
ATOM 3283 O O . ALA A 1 53 ? 6.620 -1.570 -8.487 1.00 1.01 53 ALA A O 4
ATOM 3290 N N . ASP A 1 54 ? 5.650 0.043 -7.222 1.00 0.91 54 ASP A N 4
ATOM 3291 C CA . ASP A 1 54 ? 4.266 -0.395 -7.370 1.00 1.19 54 ASP A CA 4
ATOM 3292 C C . ASP A 1 54 ? 3.968 -1.693 -6.622 1.00 1.40 54 ASP A C 4
ATOM 3293 O O . ASP A 1 54 ? 3.146 -1.703 -5.712 1.00 1.95 54 ASP A O 4
ATOM 3302 N N . THR A 1 55 ? 4.623 -2.780 -6.989 1.00 1.66 55 THR A N 4
ATOM 3303 C CA . THR A 1 55 ? 4.324 -4.079 -6.404 1.00 1.88 55 THR A CA 4
ATOM 3304 C C . THR A 1 55 ? 5.539 -5.003 -6.495 1.00 1.52 55 THR A C 4
ATOM 3305 O O . THR A 1 55 ? 6.009 -5.484 -5.444 1.00 2.13 55 THR A O 4
ATOM 3317 C CA . MET A 1 1 ? -0.111 -4.838 4.865 1.00 0.73 1 MET A CA 5
ATOM 3318 C C . MET A 1 1 ? 1.413 -4.783 4.935 1.00 0.79 1 MET A C 5
ATOM 3319 O O . MET A 1 1 ? 2.083 -4.769 3.905 1.00 0.87 1 MET A O 5
ATOM 3335 N N . ALA A 1 2 ? 1.952 -4.759 6.148 1.00 0.93 2 ALA A N 5
ATOM 3336 C CA . ALA A 1 2 ? 3.398 -4.793 6.351 1.00 1.12 2 ALA A CA 5
ATOM 3337 C C . ALA A 1 2 ? 3.930 -6.199 6.089 1.00 1.08 2 ALA A C 5
ATOM 3338 O O . ALA A 1 2 ? 4.244 -6.940 7.021 1.00 1.16 2 ALA A O 5
ATOM 3345 N N . LYS A 1 3 ? 4.007 -6.563 4.819 1.00 1.15 3 LYS A N 5
ATOM 3346 C CA . LYS A 1 3 ? 4.454 -7.891 4.428 1.00 1.24 3 LYS A CA 5
ATOM 3347 C C . LYS A 1 3 ? 5.957 -8.020 4.636 1.00 1.48 3 LYS A C 5
ATOM 3348 O O . LYS A 1 3 ? 6.745 -7.595 3.789 1.00 2.28 3 LYS A O 5
ATOM 3367 N N . SER A 1 4 ? 6.334 -8.595 5.777 1.00 1.00 4 SER A N 5
ATOM 3368 C CA . SER A 1 4 ? 7.732 -8.713 6.190 1.00 1.12 4 SER A CA 5
ATOM 3369 C C . SER A 1 4 ? 8.311 -7.333 6.514 1.00 1.01 4 SER A C 5
ATOM 3370 O O . SER A 1 4 ? 8.437 -6.969 7.680 1.00 1.09 4 SER A O 5
ATOM 3378 N N . ASN A 1 5 ? 8.640 -6.566 5.484 1.00 0.88 5 ASN A N 5
ATOM 3379 C CA . ASN A 1 5 ? 9.129 -5.201 5.662 1.00 0.82 5 ASN A CA 5
ATOM 3380 C C . ASN A 1 5 ? 8.638 -4.312 4.530 1.00 0.69 5 ASN A C 5
ATOM 3381 O O . ASN A 1 5 ? 9.193 -3.242 4.275 1.00 0.71 5 ASN A O 5
ATOM 3392 N N . ASN A 1 6 ? 7.595 -4.765 3.848 1.00 0.64 6 ASN A N 5
ATOM 3393 C CA . ASN A 1 6 ? 7.018 -4.017 2.745 1.00 0.59 6 ASN A CA 5
ATOM 3394 C C . ASN A 1 6 ? 6.225 -2.830 3.264 1.00 0.43 6 ASN A C 5
ATOM 3395 O O . ASN A 1 6 ? 5.356 -2.967 4.126 1.00 0.45 6 ASN A O 5
ATOM 3406 N N . VAL A 1 7 ? 6.546 -1.672 2.725 1.00 0.37 7 VAL A N 5
ATOM 3407 C CA . VAL A 1 7 ? 5.975 -0.412 3.163 1.00 0.27 7 VAL A CA 5
ATOM 3408 C C . VAL A 1 7 ? 5.287 0.258 1.978 1.00 0.25 7 VAL A C 5
ATOM 3409 O O . VAL A 1 7 ? 5.529 -0.121 0.827 1.00 0.36 7 VAL A O 5
ATOM 3422 N N . TYR A 1 8 ? 4.429 1.224 2.247 1.00 0.17 8 TYR A N 5
ATOM 3423 C CA . TYR A 1 8 ? 3.685 1.881 1.197 1.00 0.18 8 TYR A CA 5
ATOM 3424 C C . TYR A 1 8 ? 3.876 3.387 1.245 1.00 0.20 8 TYR A C 5
ATOM 3425 O O . TYR A 1 8 ? 4.517 3.927 2.149 1.00 0.21 8 TYR A O 5
ATOM 3443 N N . VAL A 1 9 ? 3.332 4.047 0.237 1.00 0.24 9 VAL A N 5
ATOM 3444 C CA . VAL A 1 9 ? 3.282 5.493 0.184 1.00 0.25 9 VAL A CA 5
ATOM 3445 C C . VAL A 1 9 ? 1.849 5.917 -0.094 1.00 0.22 9 VAL A C 5
ATOM 3446 O O . VAL A 1 9 ? 1.246 5.455 -1.067 1.00 0.27 9 VAL A O 5
ATOM 3459 N N . VAL A 1 10 ? 1.301 6.773 0.760 1.00 0.19 10 VAL A N 5
ATOM 3460 C CA . VAL A 1 10 ? -0.068 7.248 0.596 1.00 0.20 10 VAL A CA 5
ATOM 3461 C C . VAL A 1 10 ? -0.182 8.139 -0.637 1.00 0.24 10 VAL A C 5
ATOM 3462 O O . VAL A 1 10 ? -0.156 9.361 -0.529 1.00 0.25 10 VAL A O 5
ATOM 3475 N N . ASN A 1 11 ? -0.300 7.509 -1.802 1.00 0.31 11 ASN A N 5
ATOM 3476 C CA . ASN A 1 11 ? -0.447 8.213 -3.077 1.00 0.40 11 ASN A CA 5
ATOM 3477 C C . ASN A 1 11 ? 0.582 9.349 -3.211 1.00 0.43 11 ASN A C 5
ATOM 3478 O O . ASN A 1 11 ? 0.247 10.480 -3.570 1.00 0.48 11 ASN A O 5
ATOM 3489 N N . GLY A 1 12 ? 1.834 9.047 -2.885 1.00 0.42 12 GLY A N 5
ATOM 3490 C CA . GLY A 1 12 ? 2.899 10.025 -3.039 1.00 0.49 12 GLY A CA 5
ATOM 3491 C C . GLY A 1 12 ? 3.106 10.889 -1.805 1.00 0.50 12 GLY A C 5
ATOM 3492 O O . GLY A 1 12 ? 4.031 11.700 -1.758 1.00 0.71 12 GLY A O 5
ATOM 3496 N N . GLU A 1 13 ? 2.253 10.714 -0.807 1.00 0.45 13 GLU A N 5
ATOM 3497 C CA . GLU A 1 13 ? 2.324 11.508 0.414 1.00 0.54 13 GLU A CA 5
ATOM 3498 C C . GLU A 1 13 ? 3.219 10.830 1.463 1.00 0.61 13 GLU A C 5
ATOM 3499 O O . GLU A 1 13 ? 4.435 10.752 1.290 1.00 0.69 13 GLU A O 5
ATOM 3511 N N . GLU A 1 14 ? 2.610 10.335 2.535 1.00 0.67 14 GLU A N 5
ATOM 3512 C CA . GLU A 1 14 ? 3.339 9.804 3.682 1.00 0.79 14 GLU A CA 5
ATOM 3513 C C . GLU A 1 14 ? 3.689 8.326 3.482 1.00 0.69 14 GLU A C 5
ATOM 3514 O O . GLU A 1 14 ? 3.060 7.642 2.678 1.00 0.56 14 GLU A O 5
ATOM 3526 N N . LYS A 1 15 ? 4.713 7.855 4.192 1.00 0.78 15 LYS A N 5
ATOM 3527 C CA . LYS A 1 15 ? 5.081 6.442 4.169 1.00 0.69 15 LYS A CA 5
ATOM 3528 C C . LYS A 1 15 ? 4.571 5.735 5.416 1.00 0.56 15 LYS A C 5
ATOM 3529 O O . LYS A 1 15 ? 4.894 6.126 6.542 1.00 0.64 15 LYS A O 5
ATOM 3548 N N . VAL A 1 16 ? 3.772 4.709 5.213 1.00 0.39 16 VAL A N 5
ATOM 3549 C CA . VAL A 1 16 ? 3.317 3.848 6.295 1.00 0.28 16 VAL A CA 5
ATOM 3550 C C . VAL A 1 16 ? 3.510 2.396 5.866 1.00 0.24 16 VAL A C 5
ATOM 3551 O O . VAL A 1 16 ? 3.635 2.110 4.681 1.00 0.45 16 VAL A O 5
ATOM 3564 N N . SER A 1 17 ? 3.576 1.484 6.814 1.00 0.20 17 SER A N 5
ATOM 3565 C CA . SER A 1 17 ? 3.738 0.081 6.487 1.00 0.26 17 SER A CA 5
ATOM 3566 C C . SER A 1 17 ? 2.403 -0.662 6.538 1.00 0.23 17 SER A C 5
ATOM 3567 O O . SER A 1 17 ? 2.355 -1.852 6.830 1.00 0.30 17 SER A O 5
ATOM 3575 N N . THR A 1 18 ? 1.312 0.033 6.258 1.00 0.17 18 THR A N 5
ATOM 3576 C CA . THR A 1 18 ? -0.001 -0.592 6.282 1.00 0.20 18 THR A CA 5
ATOM 3577 C C . THR A 1 18 ? -0.966 0.152 5.369 1.00 0.17 18 THR A C 5
ATOM 3578 O O . THR A 1 18 ? -1.113 1.360 5.470 1.00 0.18 18 THR A O 5
ATOM 3589 N N . LEU A 1 19 ? -1.701 -0.607 4.562 1.00 0.20 19 LEU A N 5
ATOM 3590 C CA . LEU A 1 19 ? -2.510 -0.048 3.481 1.00 0.18 19 LEU A CA 5
ATOM 3591 C C . LEU A 1 19 ? -3.658 0.812 3.997 1.00 0.17 19 LEU A C 5
ATOM 3592 O O . LEU A 1 19 ? -4.262 1.563 3.239 1.00 0.17 19 LEU A O 5
ATOM 3608 N N . ALA A 1 20 ? -3.957 0.699 5.285 1.00 0.18 20 ALA A N 5
ATOM 3609 C CA . ALA A 1 20 ? -4.938 1.569 5.923 1.00 0.19 20 ALA A CA 5
ATOM 3610 C C . ALA A 1 20 ? -4.589 3.035 5.667 1.00 0.17 20 ALA A C 5
ATOM 3611 O O . ALA A 1 20 ? -5.463 3.902 5.644 1.00 0.19 20 ALA A O 5
ATOM 3618 N N . GLU A 1 21 ? -3.299 3.294 5.478 1.00 0.15 21 GLU A N 5
ATOM 3619 C CA . GLU A 1 21 ? -2.807 4.620 5.138 1.00 0.16 21 GLU A CA 5
ATOM 3620 C C . GLU A 1 21 ? -3.456 5.128 3.847 1.00 0.16 21 GLU A C 5
ATOM 3621 O O . GLU A 1 21 ? -3.936 6.261 3.786 1.00 0.17 21 GLU A O 5
ATOM 3633 N N . VAL A 1 22 ? -3.493 4.273 2.824 1.00 0.16 22 VAL A N 5
ATOM 3634 C CA . VAL A 1 22 ? -4.023 4.663 1.527 1.00 0.17 22 VAL A CA 5
ATOM 3635 C C . VAL A 1 22 ? -5.532 4.797 1.597 1.00 0.14 22 VAL A C 5
ATOM 3636 O O . VAL A 1 22 ? -6.122 5.577 0.861 1.00 0.14 22 VAL A O 5
ATOM 3649 N N . ALA A 1 23 ? -6.152 4.028 2.485 1.00 0.16 23 ALA A N 5
ATOM 3650 C CA . ALA A 1 23 ? -7.595 4.090 2.676 1.00 0.18 23 ALA A CA 5
ATOM 3651 C C . ALA A 1 23 ? -8.050 5.526 2.939 1.00 0.17 23 ALA A C 5
ATOM 3652 O O . ALA A 1 23 ? -9.161 5.912 2.574 1.00 0.21 23 ALA A O 5
ATOM 3659 N N . LYS A 1 24 ? -7.167 6.314 3.543 1.00 0.19 24 LYS A N 5
ATOM 3660 C CA . LYS A 1 24 ? -7.444 7.716 3.821 1.00 0.27 24 LYS A CA 5
ATOM 3661 C C . LYS A 1 24 ? -7.496 8.540 2.531 1.00 0.27 24 LYS A C 5
ATOM 3662 O O . LYS A 1 24 ? -8.348 9.418 2.381 1.00 0.36 24 LYS A O 5
ATOM 3681 N N . VAL A 1 25 ? -6.597 8.250 1.595 1.00 0.22 25 VAL A N 5
ATOM 3682 C CA . VAL A 1 25 ? -6.549 8.988 0.341 1.00 0.25 25 VAL A CA 5
ATOM 3683 C C . VAL A 1 25 ? -7.569 8.428 -0.652 1.00 0.22 25 VAL A C 5
ATOM 3684 O O . VAL A 1 25 ? -8.113 9.157 -1.479 1.00 0.28 25 VAL A O 5
ATOM 3697 N N . LEU A 1 26 ? -7.835 7.130 -0.550 1.00 0.17 26 LEU A N 5
ATOM 3698 C CA . LEU A 1 26 ? -8.841 6.482 -1.392 1.00 0.19 26 LEU A CA 5
ATOM 3699 C C . LEU A 1 26 ? -10.255 6.838 -0.937 1.00 0.24 26 LEU A C 5
ATOM 3700 O O . LEU A 1 26 ? -11.220 6.694 -1.689 1.00 0.37 26 LEU A O 5
ATOM 3716 N N . GLY A 1 27 ? -10.370 7.306 0.302 1.00 0.24 27 GLY A N 5
ATOM 3717 C CA . GLY A 1 27 ? -11.672 7.626 0.860 1.00 0.30 27 GLY A CA 5
ATOM 3718 C C . GLY A 1 27 ? -12.479 6.376 1.142 1.00 0.23 27 GLY A C 5
ATOM 3719 O O . GLY A 1 27 ? -13.710 6.400 1.147 1.00 0.36 27 GLY A O 5
ATOM 3723 N N . VAL A 1 28 ? -11.772 5.284 1.381 1.00 0.11 28 VAL A N 5
ATOM 3724 C CA . VAL A 1 28 ? -12.390 3.987 1.597 1.00 0.10 28 VAL A CA 5
ATOM 3725 C C . VAL A 1 28 ? -12.248 3.595 3.072 1.00 0.16 28 VAL A C 5
ATOM 3726 O O . VAL A 1 28 ? -11.519 4.260 3.808 1.00 0.21 28 VAL A O 5
ATOM 3739 N N . SER A 1 29 ? -12.914 2.540 3.514 1.00 0.21 29 SER A N 5
ATOM 3740 C CA . SER A 1 29 ? -12.982 2.255 4.941 1.00 0.28 29 SER A CA 5
ATOM 3741 C C . SER A 1 29 ? -11.694 1.607 5.463 1.00 0.24 29 SER A C 5
ATOM 3742 O O . SER A 1 29 ? -10.985 2.197 6.286 1.00 0.27 29 SER A O 5
ATOM 3750 N N . ARG A 1 30 ? -11.372 0.418 4.966 1.00 0.20 30 ARG A N 5
ATOM 3751 C CA . ARG A 1 30 ? -10.228 -0.332 5.470 1.00 0.17 30 ARG A CA 5
ATOM 3752 C C . ARG A 1 30 ? -9.506 -1.089 4.367 1.00 0.13 30 ARG A C 5
ATOM 3753 O O . ARG A 1 30 ? -9.195 -2.274 4.525 1.00 0.14 30 ARG A O 5
ATOM 3774 N N . VAL A 1 31 ? -9.258 -0.430 3.247 1.00 0.11 31 VAL A N 5
ATOM 3775 C CA . VAL A 1 31 ? -8.513 -1.062 2.172 1.00 0.11 31 VAL A CA 5
ATOM 3776 C C . VAL A 1 31 ? -7.110 -1.417 2.650 1.00 0.12 31 VAL A C 5
ATOM 3777 O O . VAL A 1 31 ? -6.328 -0.558 3.051 1.00 0.16 31 VAL A O 5
ATOM 3790 N N . SER A 1 32 ? -6.836 -2.709 2.650 1.00 0.13 32 SER A N 5
ATOM 3791 C CA . SER A 1 32 ? -5.602 -3.241 3.181 1.00 0.18 32 SER A CA 5
ATOM 3792 C C . SER A 1 32 ? -5.121 -4.397 2.311 1.00 0.15 32 SER A C 5
ATOM 3793 O O . SER A 1 32 ? -5.070 -4.259 1.094 1.00 0.17 32 SER A O 5
ATOM 3801 N N . LYS A 1 33 ? -4.782 -5.526 2.929 1.00 0.15 33 LYS A N 5
ATOM 3802 C CA . LYS A 1 33 ? -4.205 -6.677 2.222 1.00 0.16 33 LYS A CA 5
ATOM 3803 C C . LYS A 1 33 ? -4.980 -7.041 0.953 1.00 0.17 33 LYS A C 5
ATOM 3804 O O . LYS A 1 33 ? -4.399 -7.519 -0.019 1.00 0.22 33 LYS A O 5
ATOM 3823 N N . LYS A 1 34 ? -6.284 -6.786 0.967 1.00 0.20 34 LYS A N 5
ATOM 3824 C CA . LYS A 1 34 ? -7.154 -7.106 -0.158 1.00 0.24 34 LYS A CA 5
ATOM 3825 C C . LYS A 1 34 ? -6.715 -6.355 -1.419 1.00 0.20 34 LYS A C 5
ATOM 3826 O O . LYS A 1 34 ? -6.864 -6.853 -2.536 1.00 0.25 34 LYS A O 5
ATOM 3845 N N . ASP A 1 35 ? -6.157 -5.163 -1.229 1.00 0.15 35 ASP A N 5
ATOM 3846 C CA . ASP A 1 35 ? -5.658 -4.359 -2.341 1.00 0.15 35 ASP A CA 5
ATOM 3847 C C . ASP A 1 35 ? -4.444 -5.016 -2.979 1.00 0.18 35 ASP A C 5
ATOM 3848 O O . ASP A 1 35 ? -4.337 -5.082 -4.199 1.00 0.23 35 ASP A O 5
ATOM 3857 N N . VAL A 1 36 ? -3.547 -5.527 -2.147 1.00 0.21 36 VAL A N 5
ATOM 3858 C CA . VAL A 1 36 ? -2.372 -6.239 -2.637 1.00 0.32 36 VAL A CA 5
ATOM 3859 C C . VAL A 1 36 ? -2.791 -7.520 -3.346 1.00 0.35 36 VAL A C 5
ATOM 3860 O O . VAL A 1 36 ? -2.273 -7.855 -4.413 1.00 0.48 36 VAL A O 5
ATOM 3873 N N . GLU A 1 37 ? -3.749 -8.221 -2.753 1.00 0.33 37 GLU A N 5
ATOM 3874 C CA . GLU A 1 37 ? -4.204 -9.496 -3.282 1.00 0.46 37 GLU A CA 5
ATOM 3875 C C . GLU A 1 37 ? -4.874 -9.335 -4.645 1.00 0.39 37 GLU A C 5
ATOM 3876 O O . GLU A 1 37 ? -4.520 -10.023 -5.603 1.00 0.45 37 GLU A O 5
ATOM 3888 N N . GLU A 1 38 ? -5.832 -8.419 -4.741 1.00 0.37 38 GLU A N 5
ATOM 3889 C CA . GLU A 1 38 ? -6.629 -8.297 -5.959 1.00 0.38 38 GLU A CA 5
ATOM 3890 C C . GLU A 1 38 ? -6.126 -7.195 -6.887 1.00 0.30 38 GLU A C 5
ATOM 3891 O O . GLU A 1 38 ? -6.611 -7.055 -8.012 1.00 0.36 38 GLU A O 5
ATOM 3903 N N . GLY A 1 39 ? -5.158 -6.417 -6.419 1.00 0.23 39 GLY A N 5
ATOM 3904 C CA . GLY A 1 39 ? -4.625 -5.333 -7.223 1.00 0.23 39 GLY A CA 5
ATOM 3905 C C . GLY A 1 39 ? -5.632 -4.215 -7.396 1.00 0.17 39 GLY A C 5
ATOM 3906 O O . GLY A 1 39 ? -5.843 -3.730 -8.506 1.00 0.21 39 GLY A O 5
ATOM 3910 N N . LYS A 1 40 ? -6.259 -3.823 -6.293 1.00 0.12 40 LYS A N 5
ATOM 3911 C CA . LYS A 1 40 ? -7.362 -2.866 -6.323 1.00 0.14 40 LYS A CA 5
ATOM 3912 C C . LYS A 1 40 ? -6.937 -1.521 -6.907 1.00 0.17 40 LYS A C 5
ATOM 3913 O O . LYS A 1 40 ? -7.406 -1.123 -7.976 1.00 0.27 40 LYS A O 5
ATOM 3932 N N . TYR A 1 41 ? -6.046 -0.832 -6.216 1.00 0.13 41 TYR A N 5
ATOM 3933 C CA . TYR A 1 41 ? -5.663 0.516 -6.599 1.00 0.18 41 TYR A CA 5
ATOM 3934 C C . TYR A 1 41 ? -4.181 0.592 -6.929 1.00 0.19 41 TYR A C 5
ATOM 3935 O O . TYR A 1 41 ? -3.468 -0.411 -6.900 1.00 0.20 41 TYR A O 5
ATOM 3953 N N . ASP A 1 42 ? -3.726 1.790 -7.260 1.00 0.27 42 ASP A N 5
ATOM 3954 C CA . ASP A 1 42 ? -2.342 1.999 -7.644 1.00 0.33 42 ASP A CA 5
ATOM 3955 C C . ASP A 1 42 ? -1.520 2.427 -6.446 1.00 0.34 42 ASP A C 5
ATOM 3956 O O . ASP A 1 42 ? -1.132 3.590 -6.323 1.00 0.46 42 ASP A O 5
ATOM 3965 N N . VAL A 1 43 ? -1.268 1.483 -5.562 1.00 0.32 43 VAL A N 5
ATOM 3966 C CA . VAL A 1 43 ? -0.438 1.730 -4.402 1.00 0.34 43 VAL A CA 5
ATOM 3967 C C . VAL A 1 43 ? 0.948 1.154 -4.652 1.00 0.38 43 VAL A C 5
ATOM 3968 O O . VAL A 1 43 ? 1.096 0.203 -5.417 1.00 0.44 43 VAL A O 5
ATOM 3981 N N . VAL A 1 44 ? 1.959 1.734 -4.028 1.00 0.41 44 VAL A N 5
ATOM 3982 C CA . VAL A 1 44 ? 3.329 1.314 -4.261 1.00 0.47 44 VAL A CA 5
ATOM 3983 C C . VAL A 1 44 ? 3.865 0.480 -3.097 1.00 0.39 44 VAL A C 5
ATOM 3984 O O . VAL A 1 44 ? 3.928 0.941 -1.959 1.00 0.37 44 VAL A O 5
ATOM 3997 N N . VAL A 1 45 ? 4.230 -0.760 -3.398 1.00 0.45 45 VAL A N 5
ATOM 3998 C CA . VAL A 1 45 ? 4.704 -1.700 -2.388 1.00 0.44 45 VAL A CA 5
ATOM 3999 C C . VAL A 1 45 ? 6.164 -2.072 -2.622 1.00 0.52 45 VAL A C 5
ATOM 4000 O O . VAL A 1 45 ? 6.515 -2.579 -3.687 1.00 0.60 45 VAL A O 5
ATOM 4013 N N . GLU A 1 46 ? 7.012 -1.798 -1.643 1.00 0.53 46 GLU A N 5
ATOM 4014 C CA . GLU A 1 46 ? 8.402 -2.245 -1.680 1.00 0.63 46 GLU A CA 5
ATOM 4015 C C . GLU A 1 46 ? 8.937 -2.372 -0.264 1.00 0.70 46 GLU A C 5
ATOM 4016 O O . GLU A 1 46 ? 8.466 -1.691 0.647 1.00 0.69 46 GLU A O 5
ATOM 4028 N N . GLU A 1 47 ? 9.879 -3.280 -0.078 1.00 0.81 47 GLU A N 5
ATOM 4029 C CA . GLU A 1 47 ? 10.527 -3.465 1.208 1.00 0.92 47 GLU A CA 5
ATOM 4030 C C . GLU A 1 47 ? 11.353 -2.229 1.575 1.00 0.96 47 GLU A C 5
ATOM 4031 O O . GLU A 1 47 ? 12.519 -2.115 1.193 1.00 1.14 47 GLU A O 5
ATOM 4043 N N . ALA A 1 48 ? 10.711 -1.307 2.297 1.00 0.93 48 ALA A N 5
ATOM 4044 C CA . ALA A 1 48 ? 11.331 -0.065 2.774 1.00 0.97 48 ALA A CA 5
ATOM 4045 C C . ALA A 1 48 ? 11.658 0.902 1.630 1.00 1.16 48 ALA A C 5
ATOM 4046 O O . ALA A 1 48 ? 12.437 0.578 0.732 1.00 2.14 48 ALA A O 5
ATOM 4053 N N . ALA A 1 49 ? 11.052 2.095 1.695 1.00 0.73 49 ALA A N 5
ATOM 4054 C CA . ALA A 1 49 ? 11.243 3.158 0.700 1.00 0.76 49 ALA A CA 5
ATOM 4055 C C . ALA A 1 49 ? 10.713 2.754 -0.671 1.00 0.67 49 ALA A C 5
ATOM 4056 O O . ALA A 1 49 ? 11.310 1.929 -1.365 1.00 0.74 49 ALA A O 5
ATOM 4063 N N . VAL A 1 50 ? 9.587 3.337 -1.072 1.00 0.66 50 VAL A N 5
ATOM 4064 C CA . VAL A 1 50 ? 8.987 2.993 -2.349 1.00 0.62 50 VAL A CA 5
ATOM 4065 C C . VAL A 1 50 ? 8.787 4.221 -3.239 1.00 0.69 50 VAL A C 5
ATOM 4066 O O . VAL A 1 50 ? 9.727 4.670 -3.894 1.00 1.20 50 VAL A O 5
ATOM 4079 N N . SER A 1 51 ? 7.556 4.749 -3.254 1.00 0.74 51 SER A N 5
ATOM 4080 C CA . SER A 1 51 ? 7.153 5.849 -4.132 1.00 0.85 51 SER A CA 5
ATOM 4081 C C . SER A 1 51 ? 7.123 5.438 -5.613 1.00 0.90 51 SER A C 5
ATOM 4082 O O . SER A 1 51 ? 6.347 5.987 -6.394 1.00 1.53 51 SER A O 5
ATOM 4090 N N . LEU A 1 52 ? 7.926 4.443 -5.978 1.00 0.79 52 LEU A N 5
ATOM 4091 C CA . LEU A 1 52 ? 8.092 4.026 -7.367 1.00 1.00 52 LEU A CA 5
ATOM 4092 C C . LEU A 1 52 ? 8.609 2.593 -7.416 1.00 0.99 52 LEU A C 5
ATOM 4093 O O . LEU A 1 52 ? 9.805 2.352 -7.265 1.00 1.75 52 LEU A O 5
ATOM 4109 N N . ALA A 1 53 ? 7.690 1.661 -7.626 1.00 0.85 53 ALA A N 5
ATOM 4110 C CA . ALA A 1 53 ? 7.986 0.228 -7.662 1.00 0.86 53 ALA A CA 5
ATOM 4111 C C . ALA A 1 53 ? 6.682 -0.525 -7.840 1.00 0.86 53 ALA A C 5
ATOM 4112 O O . ALA A 1 53 ? 6.620 -1.570 -8.487 1.00 1.01 53 ALA A O 5
ATOM 4119 N N . ASP A 1 54 ? 5.650 0.043 -7.222 1.00 0.91 54 ASP A N 5
ATOM 4120 C CA . ASP A 1 54 ? 4.266 -0.395 -7.370 1.00 1.19 54 ASP A CA 5
ATOM 4121 C C . ASP A 1 54 ? 3.968 -1.693 -6.622 1.00 1.40 54 ASP A C 5
ATOM 4122 O O . ASP A 1 54 ? 3.146 -1.703 -5.712 1.00 1.95 54 ASP A O 5
ATOM 4131 N N . THR A 1 55 ? 4.623 -2.780 -6.989 1.00 1.66 55 THR A N 5
ATOM 4132 C CA . THR A 1 55 ? 4.324 -4.079 -6.404 1.00 1.88 55 THR A CA 5
ATOM 4133 C C . THR A 1 55 ? 5.539 -5.003 -6.495 1.00 1.52 55 THR A C 5
ATOM 4134 O O . THR A 1 55 ? 6.009 -5.484 -5.444 1.00 2.13 55 THR A O 5
ATOM 4146 C CA . MET A 1 1 ? -1.325 -4.148 5.190 1.00 0.73 1 MET A CA 6
ATOM 4147 C C . MET A 1 1 ? 0.015 -4.315 5.894 1.00 0.79 1 MET A C 6
ATOM 4148 O O . MET A 1 1 ? 1.024 -4.573 5.246 1.00 0.87 1 MET A O 6
ATOM 4164 N N . ALA A 1 2 ? 0.020 -4.151 7.215 1.00 0.93 2 ALA A N 6
ATOM 4165 C CA . ALA A 1 2 ? 1.242 -4.273 8.000 1.00 1.12 2 ALA A CA 6
ATOM 4166 C C . ALA A 1 2 ? 1.751 -5.706 7.989 1.00 1.08 2 ALA A C 6
ATOM 4167 O O . ALA A 1 2 ? 1.076 -6.619 8.464 1.00 1.16 2 ALA A O 6
ATOM 4174 N N . LYS A 1 3 ? 2.932 -5.890 7.431 1.00 1.15 3 LYS A N 6
ATOM 4175 C CA . LYS A 1 3 ? 3.555 -7.200 7.341 1.00 1.24 3 LYS A CA 6
ATOM 4176 C C . LYS A 1 3 ? 4.942 -7.136 7.973 1.00 1.48 3 LYS A C 6
ATOM 4177 O O . LYS A 1 3 ? 5.132 -6.435 8.968 1.00 2.28 3 LYS A O 6
ATOM 4196 N N . SER A 1 4 ? 5.901 -7.873 7.430 1.00 1.00 4 SER A N 6
ATOM 4197 C CA . SER A 1 4 ? 7.267 -7.808 7.925 1.00 1.12 4 SER A CA 6
ATOM 4198 C C . SER A 1 4 ? 7.943 -6.511 7.476 1.00 1.01 4 SER A C 6
ATOM 4199 O O . SER A 1 4 ? 8.159 -5.604 8.283 1.00 1.09 4 SER A O 6
ATOM 4207 N N . ASN A 1 5 ? 8.269 -6.419 6.190 1.00 0.88 5 ASN A N 6
ATOM 4208 C CA . ASN A 1 5 ? 8.939 -5.235 5.655 1.00 0.82 5 ASN A CA 6
ATOM 4209 C C . ASN A 1 5 ? 8.178 -4.664 4.462 1.00 0.69 5 ASN A C 6
ATOM 4210 O O . ASN A 1 5 ? 8.738 -3.908 3.665 1.00 0.71 5 ASN A O 6
ATOM 4221 N N . ASN A 1 6 ? 6.908 -5.027 4.331 1.00 0.64 6 ASN A N 6
ATOM 4222 C CA . ASN A 1 6 ? 6.079 -4.489 3.256 1.00 0.59 6 ASN A CA 6
ATOM 4223 C C . ASN A 1 6 ? 5.651 -3.075 3.596 1.00 0.43 6 ASN A C 6
ATOM 4224 O O . ASN A 1 6 ? 4.887 -2.854 4.536 1.00 0.45 6 ASN A O 6
ATOM 4235 N N . VAL A 1 7 ? 6.146 -2.122 2.837 1.00 0.37 7 VAL A N 6
ATOM 4236 C CA . VAL A 1 7 ? 5.858 -0.724 3.099 1.00 0.27 7 VAL A CA 6
ATOM 4237 C C . VAL A 1 7 ? 5.150 -0.118 1.903 1.00 0.25 7 VAL A C 6
ATOM 4238 O O . VAL A 1 7 ? 5.178 -0.680 0.803 1.00 0.36 7 VAL A O 6
ATOM 4251 N N . TYR A 1 8 ? 4.514 1.017 2.118 1.00 0.17 8 TYR A N 6
ATOM 4252 C CA . TYR A 1 8 ? 3.769 1.677 1.070 1.00 0.18 8 TYR A CA 6
ATOM 4253 C C . TYR A 1 8 ? 4.011 3.172 1.133 1.00 0.20 8 TYR A C 6
ATOM 4254 O O . TYR A 1 8 ? 4.690 3.671 2.035 1.00 0.21 8 TYR A O 6
ATOM 4272 N N . VAL A 1 9 ? 3.485 3.868 0.149 1.00 0.24 9 VAL A N 6
ATOM 4273 C CA . VAL A 1 9 ? 3.515 5.313 0.124 1.00 0.25 9 VAL A CA 6
ATOM 4274 C C . VAL A 1 9 ? 2.079 5.807 -0.024 1.00 0.22 9 VAL A C 6
ATOM 4275 O O . VAL A 1 9 ? 1.355 5.312 -0.892 1.00 0.27 9 VAL A O 6
ATOM 4288 N N . VAL A 1 10 ? 1.653 6.756 0.799 1.00 0.19 10 VAL A N 6
ATOM 4289 C CA . VAL A 1 10 ? 0.295 7.280 0.699 1.00 0.20 10 VAL A CA 6
ATOM 4290 C C . VAL A 1 10 ? 0.150 8.142 -0.546 1.00 0.24 10 VAL A C 6
ATOM 4291 O O . VAL A 1 10 ? 0.251 9.368 -0.481 1.00 0.25 10 VAL A O 6
ATOM 4304 N N . ASN A 1 11 ? -0.068 7.480 -1.679 1.00 0.31 11 ASN A N 6
ATOM 4305 C CA . ASN A 1 11 ? -0.285 8.149 -2.959 1.00 0.40 11 ASN A CA 6
ATOM 4306 C C . ASN A 1 11 ? 0.797 9.192 -3.253 1.00 0.43 11 ASN A C 6
ATOM 4307 O O . ASN A 1 11 ? 0.520 10.246 -3.827 1.00 0.48 11 ASN A O 6
ATOM 4318 N N . GLY A 1 12 ? 2.027 8.890 -2.847 1.00 0.42 12 GLY A N 6
ATOM 4319 C CA . GLY A 1 12 ? 3.148 9.767 -3.139 1.00 0.49 12 GLY A CA 6
ATOM 4320 C C . GLY A 1 12 ? 3.492 10.714 -1.999 1.00 0.50 12 GLY A C 6
ATOM 4321 O O . GLY A 1 12 ? 4.537 11.365 -2.024 1.00 0.71 12 GLY A O 6
ATOM 4325 N N . GLU A 1 13 ? 2.631 10.787 -0.994 1.00 0.45 13 GLU A N 6
ATOM 4326 C CA . GLU A 1 13 ? 2.831 11.722 0.107 1.00 0.54 13 GLU A CA 6
ATOM 4327 C C . GLU A 1 13 ? 3.532 11.056 1.290 1.00 0.61 13 GLU A C 6
ATOM 4328 O O . GLU A 1 13 ? 4.713 10.713 1.213 1.00 0.69 13 GLU A O 6
ATOM 4340 N N . GLU A 1 14 ? 2.792 10.885 2.379 1.00 0.67 14 GLU A N 6
ATOM 4341 C CA . GLU A 1 14 ? 3.326 10.300 3.606 1.00 0.79 14 GLU A CA 6
ATOM 4342 C C . GLU A 1 14 ? 3.581 8.812 3.399 1.00 0.69 14 GLU A C 6
ATOM 4343 O O . GLU A 1 14 ? 3.050 8.220 2.467 1.00 0.56 14 GLU A O 6
ATOM 4355 N N . LYS A 1 15 ? 4.425 8.218 4.225 1.00 0.78 15 LYS A N 6
ATOM 4356 C CA . LYS A 1 15 ? 4.723 6.804 4.091 1.00 0.69 15 LYS A CA 6
ATOM 4357 C C . LYS A 1 15 ? 4.502 6.048 5.393 1.00 0.56 15 LYS A C 6
ATOM 4358 O O . LYS A 1 15 ? 4.949 6.477 6.459 1.00 0.64 15 LYS A O 6
ATOM 4377 N N . VAL A 1 16 ? 3.822 4.916 5.297 1.00 0.39 16 VAL A N 6
ATOM 4378 C CA . VAL A 1 16 ? 3.559 4.055 6.440 1.00 0.28 16 VAL A CA 6
ATOM 4379 C C . VAL A 1 16 ? 3.818 2.605 6.003 1.00 0.24 16 VAL A C 6
ATOM 4380 O O . VAL A 1 16 ? 4.358 2.373 4.916 1.00 0.45 16 VAL A O 6
ATOM 4393 N N . SER A 1 17 ? 3.500 1.640 6.849 1.00 0.20 17 SER A N 6
ATOM 4394 C CA . SER A 1 17 ? 3.605 0.241 6.476 1.00 0.26 17 SER A CA 6
ATOM 4395 C C . SER A 1 17 ? 2.266 -0.474 6.651 1.00 0.23 17 SER A C 6
ATOM 4396 O O . SER A 1 17 ? 2.222 -1.663 6.953 1.00 0.30 17 SER A O 6
ATOM 4404 N N . THR A 1 18 ? 1.173 0.255 6.479 1.00 0.17 18 THR A N 6
ATOM 4405 C CA . THR A 1 18 ? -0.154 -0.332 6.576 1.00 0.20 18 THR A CA 6
ATOM 4406 C C . THR A 1 18 ? -1.097 0.355 5.604 1.00 0.17 18 THR A C 6
ATOM 4407 O O . THR A 1 18 ? -1.190 1.566 5.592 1.00 0.18 18 THR A O 6
ATOM 4418 N N . LEU A 1 19 ? -1.869 -0.434 4.869 1.00 0.20 19 LEU A N 6
ATOM 4419 C CA . LEU A 1 19 ? -2.638 0.079 3.736 1.00 0.18 19 LEU A CA 6
ATOM 4420 C C . LEU A 1 19 ? -3.747 1.027 4.180 1.00 0.17 19 LEU A C 6
ATOM 4421 O O . LEU A 1 19 ? -4.321 1.740 3.364 1.00 0.17 19 LEU A O 6
ATOM 4437 N N . ALA A 1 20 ? -4.059 1.020 5.469 1.00 0.18 20 ALA A N 6
ATOM 4438 C CA . ALA A 1 20 ? -4.987 1.990 6.032 1.00 0.19 20 ALA A CA 6
ATOM 4439 C C . ALA A 1 20 ? -4.531 3.411 5.699 1.00 0.17 20 ALA A C 6
ATOM 4440 O O . ALA A 1 20 ? -5.344 4.331 5.598 1.00 0.19 20 ALA A O 6
ATOM 4447 N N . GLU A 1 21 ? -3.219 3.569 5.523 1.00 0.15 21 GLU A N 6
ATOM 4448 C CA . GLU A 1 21 ? -2.627 4.844 5.154 1.00 0.16 21 GLU A CA 6
ATOM 4449 C C . GLU A 1 21 ? -3.205 5.347 3.826 1.00 0.16 21 GLU A C 6
ATOM 4450 O O . GLU A 1 21 ? -3.693 6.477 3.745 1.00 0.17 21 GLU A O 6
ATOM 4462 N N . VAL A 1 22 ? -3.173 4.497 2.799 1.00 0.16 22 VAL A N 6
ATOM 4463 C CA . VAL A 1 22 ? -3.694 4.866 1.492 1.00 0.17 22 VAL A CA 6
ATOM 4464 C C . VAL A 1 22 ? -5.215 4.891 1.510 1.00 0.14 22 VAL A C 6
ATOM 4465 O O . VAL A 1 22 ? -5.836 5.700 0.821 1.00 0.14 22 VAL A O 6
ATOM 4478 N N . ALA A 1 23 ? -5.801 4.016 2.329 1.00 0.16 23 ALA A N 6
ATOM 4479 C CA . ALA A 1 23 ? -7.251 3.878 2.424 1.00 0.18 23 ALA A CA 6
ATOM 4480 C C . ALA A 1 23 ? -7.927 5.212 2.705 1.00 0.17 23 ALA A C 6
ATOM 4481 O O . ALA A 1 23 ? -9.035 5.468 2.228 1.00 0.21 23 ALA A O 6
ATOM 4488 N N . LYS A 1 24 ? -7.253 6.058 3.472 1.00 0.19 24 LYS A N 6
ATOM 4489 C CA . LYS A 1 24 ? -7.785 7.369 3.804 1.00 0.27 24 LYS A CA 6
ATOM 4490 C C . LYS A 1 24 ? -7.997 8.206 2.545 1.00 0.27 24 LYS A C 6
ATOM 4491 O O . LYS A 1 24 ? -9.092 8.716 2.308 1.00 0.36 24 LYS A O 6
ATOM 4510 N N . VAL A 1 25 ? -6.957 8.316 1.727 1.00 0.22 25 VAL A N 6
ATOM 4511 C CA . VAL A 1 25 ? -7.023 9.120 0.513 1.00 0.25 25 VAL A CA 6
ATOM 4512 C C . VAL A 1 25 ? -7.874 8.428 -0.548 1.00 0.22 25 VAL A C 6
ATOM 4513 O O . VAL A 1 25 ? -8.520 9.084 -1.367 1.00 0.28 25 VAL A O 6
ATOM 4526 N N . LEU A 1 26 ? -7.879 7.096 -0.519 1.00 0.17 26 LEU A N 6
ATOM 4527 C CA . LEU A 1 26 ? -8.685 6.307 -1.450 1.00 0.19 26 LEU A CA 6
ATOM 4528 C C . LEU A 1 26 ? -10.173 6.568 -1.240 1.00 0.24 26 LEU A C 6
ATOM 4529 O O . LEU A 1 26 ? -10.996 6.291 -2.114 1.00 0.37 26 LEU A O 6
ATOM 4545 N N . GLY A 1 27 ? -10.502 7.114 -0.073 1.00 0.24 27 GLY A N 6
ATOM 4546 C CA . GLY A 1 27 ? -11.882 7.390 0.260 1.00 0.30 27 GLY A CA 6
ATOM 4547 C C . GLY A 1 27 ? -12.622 6.127 0.621 1.00 0.23 27 GLY A C 6
ATOM 4548 O O . GLY A 1 27 ? -13.824 6.003 0.380 1.00 0.36 27 GLY A O 6
ATOM 4552 N N . VAL A 1 28 ? -11.896 5.192 1.201 1.00 0.11 28 VAL A N 6
ATOM 4553 C CA . VAL A 1 28 ? -12.450 3.907 1.569 1.00 0.10 28 VAL A CA 6
ATOM 4554 C C . VAL A 1 28 ? -12.270 3.698 3.072 1.00 0.16 28 VAL A C 6
ATOM 4555 O O . VAL A 1 28 ? -11.617 4.512 3.725 1.00 0.21 28 VAL A O 6
ATOM 4568 N N . SER A 1 29 ? -12.816 2.633 3.627 1.00 0.21 29 SER A N 6
ATOM 4569 C CA . SER A 1 29 ? -12.788 2.463 5.064 1.00 0.28 29 SER A CA 6
ATOM 4570 C C . SER A 1 29 ? -11.481 1.833 5.528 1.00 0.24 29 SER A C 6
ATOM 4571 O O . SER A 1 29 ? -10.700 2.455 6.247 1.00 0.27 29 SER A O 6
ATOM 4579 N N . ARG A 1 30 ? -11.233 0.611 5.088 1.00 0.20 30 ARG A N 6
ATOM 4580 C CA . ARG A 1 30 ? -10.113 -0.156 5.597 1.00 0.17 30 ARG A CA 6
ATOM 4581 C C . ARG A 1 30 ? -9.470 -1.005 4.513 1.00 0.13 30 ARG A C 6
ATOM 4582 O O . ARG A 1 30 ? -9.235 -2.195 4.712 1.00 0.14 30 ARG A O 6
ATOM 4603 N N . VAL A 1 31 ? -9.205 -0.406 3.361 1.00 0.11 31 VAL A N 6
ATOM 4604 C CA . VAL A 1 31 ? -8.560 -1.134 2.280 1.00 0.11 31 VAL A CA 6
ATOM 4605 C C . VAL A 1 31 ? -7.206 -1.651 2.752 1.00 0.12 31 VAL A C 6
ATOM 4606 O O . VAL A 1 31 ? -6.354 -0.888 3.209 1.00 0.16 31 VAL A O 6
ATOM 4619 N N . SER A 1 32 ? -7.045 -2.962 2.689 1.00 0.13 32 SER A N 6
ATOM 4620 C CA . SER A 1 32 ? -5.858 -3.596 3.213 1.00 0.18 32 SER A CA 6
ATOM 4621 C C . SER A 1 32 ? -5.343 -4.671 2.258 1.00 0.15 32 SER A C 6
ATOM 4622 O O . SER A 1 32 ? -5.408 -4.491 1.048 1.00 0.17 32 SER A O 6
ATOM 4630 N N . LYS A 1 33 ? -4.850 -5.786 2.796 1.00 0.15 33 LYS A N 6
ATOM 4631 C CA . LYS A 1 33 ? -4.094 -6.768 2.011 1.00 0.16 33 LYS A CA 6
ATOM 4632 C C . LYS A 1 33 ? -4.828 -7.232 0.747 1.00 0.17 33 LYS A C 6
ATOM 4633 O O . LYS A 1 33 ? -4.189 -7.653 -0.213 1.00 0.22 33 LYS A O 6
ATOM 4652 N N . LYS A 1 34 ? -6.156 -7.140 0.739 1.00 0.20 34 LYS A N 6
ATOM 4653 C CA . LYS A 1 34 ? -6.944 -7.514 -0.435 1.00 0.24 34 LYS A CA 6
ATOM 4654 C C . LYS A 1 34 ? -6.542 -6.677 -1.649 1.00 0.20 34 LYS A C 6
ATOM 4655 O O . LYS A 1 34 ? -6.534 -7.167 -2.779 1.00 0.25 34 LYS A O 6
ATOM 4674 N N . ASP A 1 35 ? -6.197 -5.419 -1.402 1.00 0.15 35 ASP A N 6
ATOM 4675 C CA . ASP A 1 35 ? -5.741 -4.524 -2.459 1.00 0.15 35 ASP A CA 6
ATOM 4676 C C . ASP A 1 35 ? -4.440 -5.021 -3.055 1.00 0.18 35 ASP A C 6
ATOM 4677 O O . ASP A 1 35 ? -4.290 -5.095 -4.265 1.00 0.23 35 ASP A O 6
ATOM 4686 N N . VAL A 1 36 ? -3.519 -5.390 -2.190 1.00 0.21 36 VAL A N 6
ATOM 4687 C CA . VAL A 1 36 ? -2.223 -5.883 -2.617 1.00 0.32 36 VAL A CA 6
ATOM 4688 C C . VAL A 1 36 ? -2.359 -7.204 -3.377 1.00 0.35 36 VAL A C 6
ATOM 4689 O O . VAL A 1 36 ? -1.656 -7.450 -4.360 1.00 0.48 36 VAL A O 6
ATOM 4702 N N . GLU A 1 37 ? -3.285 -8.041 -2.930 1.00 0.33 37 GLU A N 6
ATOM 4703 C CA . GLU A 1 37 ? -3.445 -9.376 -3.494 1.00 0.46 37 GLU A CA 6
ATOM 4704 C C . GLU A 1 37 ? -4.194 -9.357 -4.826 1.00 0.39 37 GLU A C 6
ATOM 4705 O O . GLU A 1 37 ? -4.086 -10.302 -5.606 1.00 0.45 37 GLU A O 6
ATOM 4717 N N . GLU A 1 38 ? -4.967 -8.309 -5.085 1.00 0.37 38 GLU A N 6
ATOM 4718 C CA . GLU A 1 38 ? -5.758 -8.257 -6.314 1.00 0.38 38 GLU A CA 6
ATOM 4719 C C . GLU A 1 38 ? -5.414 -7.063 -7.200 1.00 0.30 38 GLU A C 6
ATOM 4720 O O . GLU A 1 38 ? -5.642 -7.094 -8.410 1.00 0.36 38 GLU A O 6
ATOM 4732 N N . GLY A 1 39 ? -4.856 -6.020 -6.607 1.00 0.23 39 GLY A N 6
ATOM 4733 C CA . GLY A 1 39 ? -4.564 -4.814 -7.354 1.00 0.23 39 GLY A CA 6
ATOM 4734 C C . GLY A 1 39 ? -5.745 -3.862 -7.380 1.00 0.17 39 GLY A C 6
ATOM 4735 O O . GLY A 1 39 ? -6.108 -3.344 -8.437 1.00 0.21 39 GLY A O 6
ATOM 4739 N N . LYS A 1 40 ? -6.356 -3.640 -6.216 1.00 0.12 40 LYS A N 6
ATOM 4740 C CA . LYS A 1 40 ? -7.563 -2.819 -6.120 1.00 0.14 40 LYS A CA 6
ATOM 4741 C C . LYS A 1 40 ? -7.300 -1.388 -6.580 1.00 0.17 40 LYS A C 6
ATOM 4742 O O . LYS A 1 40 ? -8.048 -0.844 -7.395 1.00 0.27 40 LYS A O 6
ATOM 4761 N N . TYR A 1 41 ? -6.246 -0.783 -6.060 1.00 0.13 41 TYR A N 6
ATOM 4762 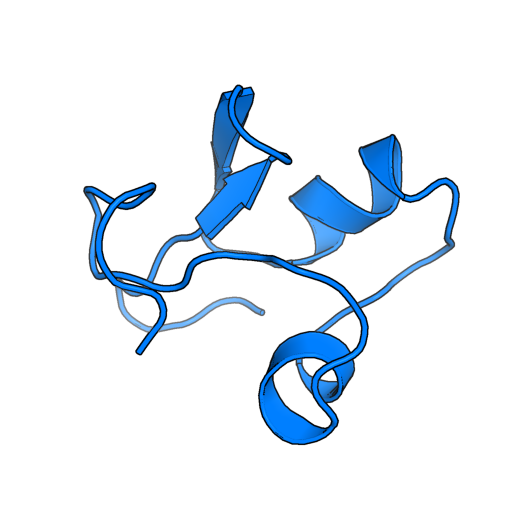C CA . TYR A 1 41 ? -5.886 0.580 -6.418 1.00 0.18 41 TYR A CA 6
ATOM 4763 C C . TYR A 1 41 ? -4.420 0.661 -6.811 1.00 0.19 41 TYR A C 6
ATOM 4764 O O . TYR A 1 41 ? -3.683 -0.322 -6.723 1.00 0.20 41 TYR A O 6
ATOM 4782 N N . ASP A 1 42 ? -4.003 1.839 -7.255 1.00 0.27 42 ASP A N 6
ATOM 4783 C CA . ASP A 1 42 ? -2.620 2.062 -7.648 1.00 0.33 42 ASP A CA 6
ATOM 4784 C C . ASP A 1 42 ? -1.776 2.392 -6.429 1.00 0.34 42 ASP A C 6
ATOM 4785 O O . ASP A 1 42 ? -1.370 3.540 -6.232 1.00 0.46 42 ASP A O 6
ATOM 4794 N N . VAL A 1 43 ? -1.527 1.384 -5.613 1.00 0.32 43 VAL A N 6
ATOM 4795 C CA . VAL A 1 43 ? -0.710 1.542 -4.424 1.00 0.34 43 VAL A CA 6
ATOM 4796 C C . VAL A 1 43 ? 0.663 0.926 -4.673 1.00 0.38 43 VAL A C 6
ATOM 4797 O O . VAL A 1 43 ? 0.793 -0.032 -5.434 1.00 0.44 43 VAL A O 6
ATOM 4810 N N . VAL A 1 44 ? 1.692 1.474 -4.047 1.00 0.41 44 VAL A N 6
ATOM 4811 C CA . VAL A 1 44 ? 3.049 1.031 -4.309 1.00 0.47 44 VAL A CA 6
ATOM 4812 C C . VAL A 1 44 ? 3.566 0.135 -3.183 1.00 0.39 44 VAL A C 6
ATOM 4813 O O . VAL A 1 44 ? 3.807 0.589 -2.066 1.00 0.37 44 VAL A O 6
ATOM 4826 N N . VAL A 1 45 ? 3.717 -1.151 -3.489 1.00 0.45 45 VAL A N 6
ATOM 4827 C CA . VAL A 1 45 ? 4.151 -2.133 -2.501 1.00 0.44 45 VAL A CA 6
ATOM 4828 C C . VAL A 1 45 ? 5.563 -2.618 -2.797 1.00 0.52 45 VAL A C 6
ATOM 4829 O O . VAL A 1 45 ? 5.793 -3.295 -3.795 1.00 0.60 45 VAL A O 6
ATOM 4842 N N . GLU A 1 46 ? 6.505 -2.256 -1.945 1.00 0.53 46 GLU A N 6
ATOM 4843 C CA . GLU A 1 46 ? 7.866 -2.752 -2.064 1.00 0.63 46 GLU A CA 6
ATOM 4844 C C . GLU A 1 46 ? 8.530 -2.748 -0.696 1.00 0.70 46 GLU A C 6
ATOM 4845 O O . GLU A 1 46 ? 8.144 -1.970 0.175 1.00 0.69 46 GLU A O 6
ATOM 4857 N N . GLU A 1 47 ? 9.469 -3.666 -0.495 1.00 0.81 47 GLU A N 6
ATOM 4858 C CA . GLU A 1 47 ? 10.195 -3.791 0.768 1.00 0.92 47 GLU A CA 6
ATOM 4859 C C . GLU A 1 47 ? 11.000 -2.526 1.084 1.00 0.96 47 GLU A C 6
ATOM 4860 O O . GLU A 1 47 ? 12.202 -2.453 0.809 1.00 1.14 47 GLU A O 6
ATOM 4872 N N . ALA A 1 48 ? 10.310 -1.547 1.665 1.00 0.93 48 ALA A N 6
ATOM 4873 C CA . ALA A 1 48 ? 10.885 -0.264 2.075 1.00 0.97 48 ALA A CA 6
ATOM 4874 C C . ALA A 1 48 ? 11.386 0.564 0.890 1.00 1.16 48 ALA A C 6
ATOM 4875 O O . ALA A 1 48 ? 12.055 0.056 -0.007 1.00 2.14 48 ALA A O 6
ATOM 4882 N N . ALA A 1 49 ? 11.038 1.852 0.908 1.00 0.73 49 ALA A N 6
ATOM 4883 C CA . ALA A 1 49 ? 11.379 2.783 -0.169 1.00 0.76 49 ALA A CA 6
ATOM 4884 C C . ALA A 1 49 ? 10.762 2.347 -1.493 1.00 0.67 49 ALA A C 6
ATOM 4885 O O . ALA A 1 49 ? 11.385 1.635 -2.279 1.00 0.74 49 ALA A O 6
ATOM 4892 N N . VAL A 1 50 ? 9.532 2.775 -1.740 1.00 0.66 50 VAL A N 6
ATOM 4893 C CA . VAL A 1 50 ? 8.831 2.390 -2.953 1.00 0.62 50 VAL A CA 6
ATOM 4894 C C . VAL A 1 50 ? 8.742 3.575 -3.917 1.00 0.69 50 VAL A C 6
ATOM 4895 O O . VAL A 1 50 ? 9.753 4.210 -4.212 1.00 1.20 50 VAL A O 6
ATOM 4908 N N . SER A 1 51 ? 7.528 3.857 -4.405 1.00 0.74 51 SER A N 6
ATOM 4909 C CA . SER A 1 51 ? 7.269 4.948 -5.342 1.00 0.85 51 SER A CA 6
ATOM 4910 C C . SER A 1 51 ? 7.859 4.662 -6.727 1.00 0.90 51 SER A C 6
ATOM 4911 O O . SER A 1 51 ? 7.739 5.478 -7.639 1.00 1.53 51 SER A O 6
ATOM 4919 N N . LEU A 1 52 ? 8.472 3.494 -6.882 1.00 0.79 52 LEU A N 6
ATOM 4920 C CA . LEU A 1 52 ? 9.127 3.122 -8.132 1.00 1.00 52 LEU A CA 6
ATOM 4921 C C . LEU A 1 52 ? 8.866 1.653 -8.443 1.00 0.99 52 LEU A C 6
ATOM 4922 O O . LEU A 1 52 ? 9.780 0.913 -8.801 1.00 1.75 52 LEU A O 6
ATOM 4938 N N . ALA A 1 53 ? 7.616 1.235 -8.300 1.00 0.85 53 ALA A N 6
ATOM 4939 C CA . ALA A 1 53 ? 7.254 -0.163 -8.489 1.00 0.86 53 ALA A CA 6
ATOM 4940 C C . ALA A 1 53 ? 5.774 -0.308 -8.829 1.00 0.86 53 ALA A C 6
ATOM 4941 O O . ALA A 1 53 ? 5.430 -0.719 -9.936 1.00 1.01 53 ALA A O 6
ATOM 4948 N N . ASP A 1 54 ? 4.920 0.038 -7.865 1.00 0.91 54 ASP A N 6
ATOM 4949 C CA . ASP A 1 54 ? 3.460 -0.037 -8.014 1.00 1.19 54 ASP A CA 6
ATOM 4950 C C . ASP A 1 54 ? 2.965 -1.486 -8.027 1.00 1.40 54 ASP A C 6
ATOM 4951 O O . ASP A 1 54 ? 3.320 -2.273 -8.909 1.00 1.95 54 ASP A O 6
ATOM 4960 N N . THR A 1 55 ? 2.128 -1.810 -7.045 1.00 1.66 55 THR A N 6
ATOM 4961 C CA . THR A 1 55 ? 1.573 -3.152 -6.881 1.00 1.88 55 THR A CA 6
ATOM 4962 C C . THR A 1 55 ? 2.683 -4.204 -6.767 1.00 1.52 55 THR A C 6
ATOM 4963 O O . THR A 1 55 ? 2.888 -4.981 -7.723 1.00 2.13 55 THR A O 6
ATOM 4975 C CA . MET A 1 1 ? -0.416 -4.585 5.301 1.00 0.73 1 MET A CA 7
ATOM 4976 C C . MET A 1 1 ? 1.094 -4.706 5.464 1.00 0.79 1 MET A C 7
ATOM 4977 O O . MET A 1 1 ? 1.812 -4.867 4.482 1.00 0.87 1 MET A O 7
ATOM 4993 N N . ALA A 1 2 ? 1.569 -4.629 6.700 1.00 0.93 2 ALA A N 7
ATOM 4994 C CA . ALA A 1 2 ? 2.995 -4.763 6.981 1.00 1.12 2 ALA A CA 7
ATOM 4995 C C . ALA A 1 2 ? 3.438 -6.212 6.799 1.00 1.08 2 ALA A C 7
ATOM 4996 O O . ALA A 1 2 ? 3.506 -6.978 7.760 1.00 1.16 2 ALA A O 7
ATOM 5003 N N . LYS A 1 3 ? 3.702 -6.592 5.558 1.00 1.15 3 LYS A N 7
ATOM 5004 C CA . LYS A 1 3 ? 4.163 -7.939 5.251 1.00 1.24 3 LYS A CA 7
ATOM 5005 C C . LYS A 1 3 ? 5.632 -8.075 5.629 1.00 1.48 3 LYS A C 7
ATOM 5006 O O . LYS A 1 3 ? 6.505 -7.866 4.790 1.00 2.28 3 LYS A O 7
ATOM 5025 N N . SER A 1 4 ? 5.884 -8.389 6.899 1.00 1.00 4 SER A N 7
ATOM 5026 C CA . SER A 1 4 ? 7.239 -8.492 7.443 1.00 1.12 4 SER A CA 7
ATOM 5027 C C . SER A 1 4 ? 7.906 -7.113 7.482 1.00 1.01 4 SER A C 7
ATOM 5028 O O . SER A 1 4 ? 8.102 -6.544 8.557 1.00 1.09 4 SER A O 7
ATOM 5036 N N . ASN A 1 5 ? 8.242 -6.579 6.312 1.00 0.88 5 ASN A N 7
ATOM 5037 C CA . ASN A 1 5 ? 8.817 -5.241 6.197 1.00 0.82 5 ASN A CA 7
ATOM 5038 C C . ASN A 1 5 ? 8.296 -4.534 4.950 1.00 0.69 5 ASN A C 7
ATOM 5039 O O . ASN A 1 5 ? 8.868 -3.536 4.508 1.00 0.71 5 ASN A O 7
ATOM 5050 N N . ASN A 1 6 ? 7.220 -5.061 4.374 1.00 0.64 6 ASN A N 7
ATOM 5051 C CA . ASN A 1 6 ? 6.591 -4.428 3.219 1.00 0.59 6 ASN A CA 7
ATOM 5052 C C . ASN A 1 6 ? 5.912 -3.134 3.632 1.00 0.43 6 ASN A C 7
ATOM 5053 O O . ASN A 1 6 ? 5.019 -3.128 4.480 1.00 0.45 6 ASN A O 7
ATOM 5064 N N . VAL A 1 7 ? 6.349 -2.053 3.024 1.00 0.37 7 VAL A N 7
ATOM 5065 C CA . VAL A 1 7 ? 5.852 -0.723 3.330 1.00 0.27 7 VAL A CA 7
ATOM 5066 C C . VAL A 1 7 ? 5.242 -0.116 2.065 1.00 0.25 7 VAL A C 7
ATOM 5067 O O . VAL A 1 7 ? 5.443 -0.648 0.972 1.00 0.36 7 VAL A O 7
ATOM 5080 N N . TYR A 1 8 ? 4.476 0.957 2.210 1.00 0.17 8 TYR A N 7
ATOM 5081 C CA . TYR A 1 8 ? 3.808 1.576 1.076 1.00 0.18 8 TYR A CA 7
ATOM 5082 C C . TYR A 1 8 ? 3.975 3.090 1.114 1.00 0.20 8 TYR A C 7
ATOM 5083 O O . TYR A 1 8 ? 4.529 3.644 2.065 1.00 0.21 8 TYR A O 7
ATOM 5101 N N . VAL A 1 9 ? 3.518 3.743 0.055 1.00 0.24 9 VAL A N 7
ATOM 5102 C CA . VAL A 1 9 ? 3.454 5.194 0.014 1.00 0.25 9 VAL A CA 7
ATOM 5103 C C . VAL A 1 9 ? 1.992 5.619 -0.064 1.00 0.22 9 VAL A C 7
ATOM 5104 O O . VAL A 1 9 ? 1.227 5.062 -0.853 1.00 0.27 9 VAL A O 7
ATOM 5117 N N . VAL A 1 10 ? 1.599 6.594 0.741 1.00 0.19 10 VAL A N 7
ATOM 5118 C CA . VAL A 1 10 ? 0.228 7.084 0.721 1.00 0.20 10 VAL A CA 7
ATOM 5119 C C . VAL A 1 10 ? -0.027 7.916 -0.533 1.00 0.24 10 VAL A C 7
ATOM 5120 O O . VAL A 1 10 ? 0.023 9.143 -0.487 1.00 0.25 10 VAL A O 7
ATOM 5133 N N . ASN A 1 11 ? -0.293 7.240 -1.651 1.00 0.31 11 ASN A N 7
ATOM 5134 C CA . ASN A 1 11 ? -0.592 7.907 -2.925 1.00 0.40 11 ASN A CA 7
ATOM 5135 C C . ASN A 1 11 ? 0.457 8.964 -3.271 1.00 0.43 11 ASN A C 7
ATOM 5136 O O . ASN A 1 11 ? 0.135 10.023 -3.813 1.00 0.48 11 ASN A O 7
ATOM 5147 N N . GLY A 1 12 ? 1.710 8.681 -2.947 1.00 0.42 12 GLY A N 7
ATOM 5148 C CA . GLY A 1 12 ? 2.786 9.601 -3.268 1.00 0.49 12 GLY A CA 7
ATOM 5149 C C . GLY A 1 12 ? 3.159 10.523 -2.117 1.00 0.50 12 GLY A C 7
ATOM 5150 O O . GLY A 1 12 ? 4.091 11.314 -2.236 1.00 0.71 12 GLY A O 7
ATOM 5154 N N . GLU A 1 13 ? 2.440 10.428 -1.002 1.00 0.45 13 GLU A N 7
ATOM 5155 C CA . GLU A 1 13 ? 2.715 11.275 0.158 1.00 0.54 13 GLU A CA 7
ATOM 5156 C C . GLU A 1 13 ? 3.719 10.619 1.112 1.00 0.61 13 GLU A C 7
ATOM 5157 O O . GLU A 1 13 ? 4.889 10.446 0.777 1.00 0.69 13 GLU A O 7
ATOM 5169 N N . GLU A 1 14 ? 3.243 10.253 2.297 1.00 0.67 14 GLU A N 7
ATOM 5170 C CA . GLU A 1 14 ? 4.090 9.679 3.339 1.00 0.79 14 GLU A CA 7
ATOM 5171 C C . GLU A 1 14 ? 4.228 8.168 3.144 1.00 0.69 14 GLU A C 7
ATOM 5172 O O . GLU A 1 14 ? 3.476 7.570 2.382 1.00 0.56 14 GLU A O 7
ATOM 5184 N N . LYS A 1 15 ? 5.213 7.564 3.801 1.00 0.78 15 LYS A N 7
ATOM 5185 C CA . LYS A 1 15 ? 5.402 6.118 3.741 1.00 0.69 15 LYS A CA 7
ATOM 5186 C C . LYS A 1 15 ? 4.959 5.462 5.042 1.00 0.56 15 LYS A C 7
ATOM 5187 O O . LYS A 1 15 ? 5.529 5.718 6.107 1.00 0.64 15 LYS A O 7
ATOM 5206 N N . VAL A 1 16 ? 3.949 4.620 4.950 1.00 0.39 16 VAL A N 7
ATOM 5207 C CA . VAL A 1 16 ? 3.454 3.863 6.092 1.00 0.28 16 VAL A CA 7
ATOM 5208 C C . VAL A 1 16 ? 3.540 2.373 5.762 1.00 0.24 16 VAL A C 7
ATOM 5209 O O . VAL A 1 16 ? 3.643 2.000 4.600 1.00 0.45 16 VAL A O 7
ATOM 5222 N N . SER A 1 17 ? 3.539 1.519 6.769 1.00 0.20 17 SER A N 7
ATOM 5223 C CA . SER A 1 17 ? 3.639 0.089 6.531 1.00 0.26 17 SER A CA 7
ATOM 5224 C C . SER A 1 17 ? 2.272 -0.597 6.583 1.00 0.23 17 SER A C 7
ATOM 5225 O O . SER A 1 17 ? 2.186 -1.792 6.843 1.00 0.30 17 SER A O 7
ATOM 5233 N N . THR A 1 18 ? 1.203 0.144 6.319 1.00 0.17 18 THR A N 7
ATOM 5234 C CA . THR A 1 18 ? -0.135 -0.434 6.334 1.00 0.20 18 THR A CA 7
ATOM 5235 C C . THR A 1 18 ? -1.071 0.351 5.423 1.00 0.17 18 THR A C 7
ATOM 5236 O O . THR A 1 18 ? -1.177 1.562 5.537 1.00 0.18 18 THR A O 7
ATOM 5247 N N . LEU A 1 19 ? -1.830 -0.375 4.605 1.00 0.20 19 LEU A N 7
ATOM 5248 C CA . LEU A 1 19 ? -2.619 0.220 3.527 1.00 0.18 19 LEU A CA 7
ATOM 5249 C C . LEU A 1 19 ? -3.757 1.092 4.036 1.00 0.17 19 LEU A C 7
ATOM 5250 O O . LEU A 1 19 ? -4.367 1.828 3.266 1.00 0.17 19 LEU A O 7
ATOM 5266 N N . ALA A 1 20 ? -4.057 0.999 5.324 1.00 0.18 20 ALA A N 7
ATOM 5267 C CA . ALA A 1 20 ? -4.998 1.917 5.950 1.00 0.19 20 ALA A CA 7
ATOM 5268 C C . ALA A 1 20 ? -4.585 3.359 5.651 1.00 0.17 20 ALA A C 7
ATOM 5269 O O . ALA A 1 20 ? -5.419 4.265 5.614 1.00 0.19 20 ALA A O 7
ATOM 5276 N N . GLU A 1 21 ? -3.283 3.551 5.438 1.00 0.15 21 GLU A N 7
ATOM 5277 C CA . GLU A 1 21 ? -2.734 4.834 5.029 1.00 0.16 21 GLU A CA 7
ATOM 5278 C C . GLU A 1 21 ? -3.385 5.312 3.725 1.00 0.16 21 GLU A C 7
ATOM 5279 O O . GLU A 1 21 ? -3.909 6.426 3.657 1.00 0.17 21 GLU A O 7
ATOM 5291 N N . VAL A 1 22 ? -3.376 4.457 2.696 1.00 0.16 22 VAL A N 7
ATOM 5292 C CA . VAL A 1 22 ? -3.933 4.823 1.402 1.00 0.17 22 VAL A CA 7
ATOM 5293 C C . VAL A 1 22 ? -5.451 4.850 1.479 1.00 0.14 22 VAL A C 7
ATOM 5294 O O . VAL A 1 22 ? -6.096 5.638 0.796 1.00 0.14 22 VAL A O 7
ATOM 5307 N N . ALA A 1 23 ? -6.006 3.997 2.336 1.00 0.16 23 ALA A N 7
ATOM 5308 C CA . ALA A 1 23 ? -7.449 3.875 2.494 1.00 0.18 23 ALA A CA 7
ATOM 5309 C C . ALA A 1 23 ? -8.099 5.225 2.772 1.00 0.17 23 ALA A C 7
ATOM 5310 O O . ALA A 1 23 ? -9.200 5.501 2.291 1.00 0.21 23 ALA A O 7
ATOM 5317 N N . LYS A 1 24 ? -7.409 6.067 3.530 1.00 0.19 24 LYS A N 7
ATOM 5318 C CA . LYS A 1 24 ? -7.915 7.396 3.839 1.00 0.27 24 LYS A CA 7
ATOM 5319 C C . LYS A 1 24 ? -8.033 8.235 2.568 1.00 0.27 24 LYS A C 7
ATOM 5320 O O . LYS A 1 24 ? -9.071 8.842 2.311 1.00 0.36 24 LYS A O 7
ATOM 5339 N N . VAL A 1 25 ? -6.975 8.242 1.767 1.00 0.22 25 VAL A N 7
ATOM 5340 C CA . VAL A 1 25 ? -6.955 9.014 0.530 1.00 0.25 25 VA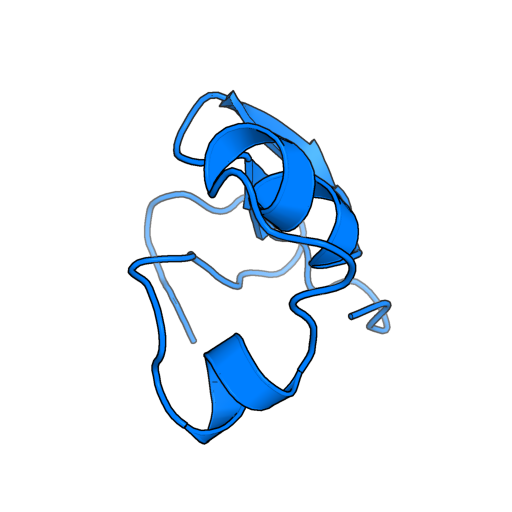L A CA 7
ATOM 5341 C C . VAL A 1 25 ? -7.908 8.413 -0.500 1.00 0.22 25 VAL A C 7
ATOM 5342 O O . VAL A 1 25 ? -8.535 9.132 -1.277 1.00 0.28 25 VAL A O 7
ATOM 5355 N N . LEU A 1 26 ? -8.033 7.090 -0.486 1.00 0.17 26 LEU A N 7
ATOM 5356 C CA . LEU A 1 26 ? -8.931 6.398 -1.405 1.00 0.19 26 LEU A CA 7
ATOM 5357 C C . LEU A 1 26 ? -10.391 6.571 -0.997 1.00 0.24 26 LEU A C 7
ATOM 5358 O O . LEU A 1 26 ? -11.291 6.048 -1.655 1.00 0.37 26 LEU A O 7
ATOM 5374 N N . GLY A 1 27 ? -10.615 7.314 0.086 1.00 0.24 27 GLY A N 7
ATOM 5375 C CA . GLY A 1 27 ? -11.964 7.581 0.552 1.00 0.30 27 GLY A CA 7
ATOM 5376 C C . GLY A 1 27 ? -12.694 6.319 0.941 1.00 0.23 27 GLY A C 7
ATOM 5377 O O . GLY A 1 27 ? -13.919 6.245 0.864 1.00 0.36 27 GLY A O 7
ATOM 5381 N N . VAL A 1 28 ? -11.933 5.327 1.364 1.00 0.11 28 VAL A N 7
ATOM 5382 C CA . VAL A 1 28 ? -12.480 4.031 1.698 1.00 0.10 28 VAL A CA 7
ATOM 5383 C C . VAL A 1 28 ? -12.267 3.773 3.190 1.00 0.16 28 VAL A C 7
ATOM 5384 O O . VAL A 1 28 ? -11.627 4.586 3.861 1.00 0.21 28 VAL A O 7
ATOM 5397 N N . SER A 1 29 ? -12.784 2.683 3.727 1.00 0.21 29 SER A N 7
ATOM 5398 C CA . SER A 1 29 ? -12.750 2.499 5.167 1.00 0.28 29 SER A CA 7
ATOM 5399 C C . SER A 1 29 ? -11.452 1.832 5.628 1.00 0.24 29 SER A C 7
ATOM 5400 O O . SER A 1 29 ? -10.661 2.438 6.357 1.00 0.27 29 SER A O 7
ATOM 5408 N N . ARG A 1 30 ? -11.215 0.607 5.177 1.00 0.20 30 ARG A N 7
ATOM 5409 C CA . ARG A 1 30 ? -10.083 -0.172 5.659 1.00 0.17 30 ARG A CA 7
ATOM 5410 C C . ARG A 1 30 ? -9.451 -1.006 4.553 1.00 0.13 30 ARG A C 7
ATOM 5411 O O . ARG A 1 30 ? -9.187 -2.193 4.745 1.00 0.14 30 ARG A O 7
ATOM 5432 N N . VAL A 1 31 ? -9.226 -0.398 3.397 1.00 0.11 31 VAL A N 7
ATOM 5433 C CA . VAL A 1 31 ? -8.570 -1.100 2.303 1.00 0.11 31 VAL A CA 7
ATOM 5434 C C . VAL A 1 31 ? -7.167 -1.530 2.727 1.00 0.12 31 VAL A C 7
ATOM 5435 O O . VAL A 1 31 ? -6.354 -0.710 3.159 1.00 0.16 31 VAL A O 7
ATOM 5448 N N . SER A 1 32 ? -6.909 -2.829 2.642 1.00 0.13 32 SER A N 7
ATOM 5449 C CA . SER A 1 32 ? -5.670 -3.390 3.146 1.00 0.18 32 SER A CA 7
ATOM 5450 C C . SER A 1 32 ? -5.119 -4.472 2.219 1.00 0.15 32 SER A C 7
ATOM 5451 O O . SER A 1 32 ? -5.034 -4.275 1.013 1.00 0.17 32 SER A O 7
ATOM 5459 N N . LYS A 1 33 ? -4.755 -5.618 2.793 1.00 0.15 33 LYS A N 7
ATOM 5460 C CA . LYS A 1 33 ? -4.061 -6.685 2.065 1.00 0.16 33 LYS A CA 7
ATOM 5461 C C . LYS A 1 33 ? -4.818 -7.158 0.823 1.00 0.17 33 LYS A C 7
ATOM 5462 O O . LYS A 1 33 ? -4.218 -7.731 -0.086 1.00 0.22 33 LYS A O 7
ATOM 5481 N N . LYS A 1 34 ? -6.119 -6.904 0.772 1.00 0.20 34 LYS A N 7
ATOM 5482 C CA . LYS A 1 34 ? -6.911 -7.275 -0.395 1.00 0.24 34 LYS A CA 7
ATOM 5483 C C . LYS A 1 34 ? -6.477 -6.453 -1.606 1.00 0.20 34 LYS A C 7
ATOM 5484 O O . LYS A 1 34 ? -6.463 -6.948 -2.732 1.00 0.25 34 LYS A O 7
ATOM 5503 N N . ASP A 1 35 ? -6.112 -5.201 -1.361 1.00 0.15 35 ASP A N 7
ATOM 5504 C CA . ASP A 1 35 ? -5.614 -4.326 -2.415 1.00 0.15 35 ASP A CA 7
ATOM 5505 C C . ASP A 1 35 ? -4.327 -4.879 -2.997 1.00 0.18 35 ASP A C 7
ATOM 5506 O O . ASP A 1 35 ? -4.161 -4.942 -4.212 1.00 0.23 35 ASP A O 7
ATOM 5515 N N . VAL A 1 36 ? -3.433 -5.296 -2.115 1.00 0.21 36 VAL A N 7
ATOM 5516 C CA . VAL A 1 36 ? -2.164 -5.872 -2.522 1.00 0.32 36 VAL A CA 7
ATOM 5517 C C . VAL A 1 36 ? -2.389 -7.099 -3.397 1.00 0.35 36 VAL A C 7
ATOM 5518 O O . VAL A 1 36 ? -1.845 -7.202 -4.495 1.00 0.48 36 VAL A O 7
ATOM 5531 N N . GLU A 1 37 ? -3.217 -8.011 -2.912 1.00 0.33 37 GLU A N 7
ATOM 5532 C CA . GLU A 1 37 ? -3.429 -9.280 -3.585 1.00 0.46 37 GLU A CA 7
ATOM 5533 C C . GLU A 1 37 ? -4.210 -9.120 -4.891 1.00 0.39 37 GLU A C 7
ATOM 5534 O O . GLU A 1 37 ? -3.817 -9.666 -5.921 1.00 0.45 37 GLU A O 7
ATOM 5546 N N . GLU A 1 38 ? -5.299 -8.362 -4.857 1.00 0.37 38 GLU A N 7
ATOM 5547 C CA . GLU A 1 38 ? -6.198 -8.286 -6.007 1.00 0.38 38 GLU A CA 7
ATOM 5548 C C . GLU A 1 38 ? -5.849 -7.126 -6.942 1.00 0.30 38 GLU A C 7
ATOM 5549 O O . GLU A 1 38 ? -6.319 -7.073 -8.082 1.00 0.36 38 GLU A O 7
ATOM 5561 N N . GLY A 1 39 ? -5.030 -6.201 -6.457 1.00 0.23 39 GLY A N 7
ATOM 5562 C CA . GLY A 1 39 ? -4.613 -5.070 -7.266 1.00 0.23 39 GLY A CA 7
ATOM 5563 C C . GLY A 1 39 ? -5.692 -4.012 -7.383 1.00 0.17 39 GLY A C 7
ATOM 5564 O O . GLY A 1 39 ? -5.949 -3.504 -8.475 1.00 0.21 39 GLY A O 7
ATOM 5568 N N . LYS A 1 40 ? -6.318 -3.677 -6.259 1.00 0.12 40 LYS A N 7
ATOM 5569 C CA . LYS A 1 40 ? -7.430 -2.726 -6.246 1.00 0.14 40 LYS A CA 7
ATOM 5570 C C . LYS A 1 40 ? -7.000 -1.360 -6.777 1.00 0.17 40 LYS A C 7
ATOM 5571 O O . LYS A 1 40 ? -7.571 -0.852 -7.746 1.00 0.27 40 LYS A O 7
ATOM 5590 N N . TYR A 1 41 ? -6.004 -0.773 -6.135 1.00 0.13 41 TYR A N 7
ATOM 5591 C CA . TYR A 1 41 ? -5.508 0.541 -6.510 1.00 0.18 41 TYR A CA 7
ATOM 5592 C C . TYR A 1 41 ? -4.024 0.472 -6.842 1.00 0.19 41 TYR A C 7
ATOM 5593 O O . TYR A 1 41 ? -3.411 -0.596 -6.775 1.00 0.20 41 TYR A O 7
ATOM 5611 N N . ASP A 1 42 ? -3.452 1.612 -7.200 1.00 0.27 42 ASP A N 7
ATOM 5612 C CA . ASP A 1 42 ? -2.047 1.681 -7.583 1.00 0.33 42 ASP A CA 7
ATOM 5613 C C . ASP A 1 42 ? -1.185 2.045 -6.385 1.00 0.34 42 ASP A C 7
ATOM 5614 O O . ASP A 1 42 ? -1.025 3.224 -6.056 1.00 0.46 42 ASP A O 7
ATOM 5623 N N . VAL A 1 43 ? -0.647 1.032 -5.727 1.00 0.32 43 VAL A N 7
ATOM 5624 C CA . VAL A 1 43 ? 0.206 1.241 -4.570 1.00 0.34 43 VAL A CA 7
ATOM 5625 C C . VAL A 1 43 ? 1.532 0.501 -4.760 1.00 0.38 43 VAL A C 7
ATOM 5626 O O . VAL A 1 43 ? 1.596 -0.494 -5.483 1.00 0.44 43 VAL A O 7
ATOM 5639 N N . VAL A 1 44 ? 2.587 0.994 -4.125 1.00 0.41 44 VAL A N 7
ATOM 5640 C CA . VAL A 1 44 ? 3.905 0.386 -4.242 1.00 0.47 44 VAL A CA 7
ATOM 5641 C C . VAL A 1 44 ? 4.254 -0.404 -2.993 1.00 0.39 44 VAL A C 7
ATOM 5642 O O . VAL A 1 44 ? 4.097 0.075 -1.873 1.00 0.37 44 VAL A O 7
ATOM 5655 N N . VAL A 1 45 ? 4.727 -1.622 -3.206 1.00 0.45 45 VAL A N 7
ATOM 5656 C CA . VAL A 1 45 ? 5.049 -2.530 -2.116 1.00 0.44 45 VAL A CA 7
ATOM 5657 C C . VAL A 1 45 ? 6.498 -2.999 -2.227 1.00 0.52 45 VAL A C 7
ATOM 5658 O O . VAL A 1 45 ? 6.887 -3.587 -3.234 1.00 0.60 45 VAL A O 7
ATOM 5671 N N . GLU A 1 46 ? 7.292 -2.703 -1.211 1.00 0.53 46 GLU A N 7
ATOM 5672 C CA . GLU A 1 46 ? 8.699 -3.099 -1.176 1.00 0.63 46 GLU A CA 7
ATOM 5673 C C . 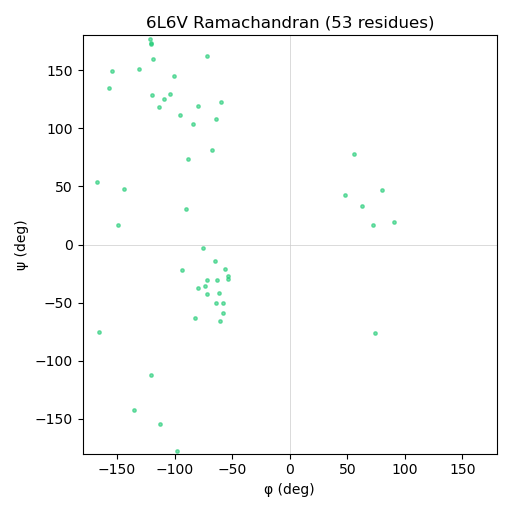GLU A 1 46 ? 9.153 -3.238 0.271 1.00 0.70 46 GLU A C 7
ATOM 5674 O O . GLU A 1 46 ? 8.592 -2.595 1.162 1.00 0.69 46 GLU A O 7
ATOM 5686 N N . GLU A 1 47 ? 10.119 -4.119 0.505 1.00 0.81 47 GLU A N 7
ATOM 5687 C CA . GLU A 1 47 ? 10.733 -4.265 1.819 1.00 0.92 47 GLU A CA 7
ATOM 5688 C C . GLU A 1 47 ? 11.490 -2.986 2.190 1.00 0.96 47 GLU A C 7
ATOM 5689 O O . GLU A 1 47 ? 12.699 -2.881 1.965 1.00 1.14 47 GLU A O 7
ATOM 5701 N N . ALA A 1 48 ? 10.750 -2.019 2.739 1.00 0.93 48 ALA A N 7
ATOM 5702 C CA . ALA A 1 48 ? 11.281 -0.712 3.141 1.00 0.97 48 ALA A CA 7
ATOM 5703 C C . ALA A 1 48 ? 11.691 0.138 1.935 1.00 1.16 48 ALA A C 7
ATOM 5704 O O . ALA A 1 48 ? 12.113 -0.387 0.904 1.00 2.14 48 ALA A O 7
ATOM 5711 N N . ALA A 1 49 ? 11.537 1.458 2.078 1.00 0.73 49 ALA A N 7
ATOM 5712 C CA . ALA A 1 49 ? 11.904 2.420 1.036 1.00 0.76 49 ALA A CA 7
ATOM 5713 C C . ALA A 1 49 ? 11.124 2.174 -0.254 1.00 0.67 49 ALA A C 7
ATOM 5714 O O . ALA A 1 49 ? 11.651 1.619 -1.221 1.00 0.74 49 ALA A O 7
ATOM 5721 N N . VAL A 1 50 ? 9.871 2.607 -0.272 1.00 0.66 50 VAL A N 7
ATOM 5722 C CA . VAL A 1 50 ? 9.008 2.393 -1.423 1.00 0.62 50 VAL A CA 7
ATOM 5723 C C . VAL A 1 50 ? 8.810 3.669 -2.215 1.00 0.69 50 VAL A C 7
ATOM 5724 O O . VAL A 1 50 ? 8.863 4.768 -1.659 1.00 1.20 50 VAL A O 7
ATOM 5737 N N . SER A 1 51 ? 8.559 3.496 -3.508 1.00 0.74 51 SER A N 7
ATOM 5738 C CA . SER A 1 51 ? 8.324 4.608 -4.426 1.00 0.85 51 SER A CA 7
ATOM 5739 C C . SER A 1 51 ? 8.298 4.117 -5.876 1.00 0.90 51 SER A C 7
ATOM 5740 O O . SER A 1 51 ? 7.665 4.729 -6.739 1.00 1.53 51 SER A O 7
ATOM 5748 N N . LEU A 1 52 ? 8.955 2.989 -6.134 1.00 0.79 52 LEU A N 7
ATOM 5749 C CA . LEU A 1 52 ? 9.181 2.537 -7.500 1.00 1.00 52 LEU A CA 7
ATOM 5750 C C . LEU A 1 52 ? 9.265 1.013 -7.538 1.00 0.99 52 LEU A C 7
ATOM 5751 O O . LEU A 1 52 ? 10.322 0.429 -7.313 1.00 1.75 52 LEU A O 7
ATOM 5767 N N . ALA A 1 53 ? 8.135 0.397 -7.829 1.00 0.85 53 ALA A N 7
ATOM 5768 C CA . ALA A 1 53 ? 7.993 -1.053 -7.895 1.00 0.86 53 ALA A CA 7
ATOM 5769 C C . ALA A 1 53 ? 6.549 -1.345 -8.226 1.00 0.86 53 ALA A C 7
ATOM 5770 O O . ALA A 1 53 ? 6.234 -2.138 -9.113 1.00 1.01 53 ALA A O 7
ATOM 5777 N N . ASP A 1 54 ? 5.686 -0.670 -7.471 1.00 0.91 54 ASP A N 7
ATOM 5778 C CA . ASP A 1 54 ? 4.269 -0.527 -7.792 1.00 1.19 54 ASP A CA 7
ATOM 5779 C C . ASP A 1 54 ? 3.531 -1.867 -7.826 1.00 1.40 54 ASP A C 7
ATOM 5780 O O . ASP A 1 54 ? 2.425 -1.963 -8.357 1.00 1.95 54 ASP A O 7
ATOM 5789 N N . THR A 1 55 ? 4.142 -2.900 -7.262 1.00 1.66 55 THR A N 7
ATOM 5790 C CA . THR A 1 55 ? 3.537 -4.223 -7.207 1.00 1.88 55 THR A CA 7
ATOM 5791 C C . THR A 1 55 ? 4.118 -5.017 -6.041 1.00 1.52 55 THR A C 7
ATOM 5792 O O . THR A 1 55 ? 3.363 -5.338 -5.103 1.00 2.13 55 THR A O 7
ATOM 5804 C CA . MET A 1 1 ? -1.042 -4.885 5.032 1.00 0.73 1 MET A CA 8
ATOM 5805 C C . MET A 1 1 ? 0.093 -4.432 5.940 1.00 0.79 1 MET A C 8
ATOM 5806 O O . MET A 1 1 ? 1.119 -3.956 5.461 1.00 0.87 1 MET A O 8
ATOM 5822 N N . ALA A 1 2 ? -0.109 -4.541 7.246 1.00 0.93 2 ALA A N 8
ATOM 5823 C CA . ALA A 1 2 ? 0.921 -4.186 8.210 1.00 1.12 2 ALA A CA 8
ATOM 5824 C C . ALA A 1 2 ? 1.977 -5.281 8.270 1.00 1.08 2 ALA A C 8
ATOM 5825 O O . ALA A 1 2 ? 1.942 -6.159 9.137 1.00 1.16 2 ALA A O 8
ATOM 5832 N N . LYS A 1 3 ? 2.913 -5.222 7.337 1.00 1.15 3 LYS A N 8
ATOM 5833 C CA . LYS A 1 3 ? 3.911 -6.263 7.183 1.00 1.24 3 LYS A CA 8
ATOM 5834 C C . LYS A 1 3 ? 5.037 -6.075 8.187 1.00 1.48 3 LYS A C 8
ATOM 5835 O O . LYS A 1 3 ? 4.993 -5.164 9.015 1.00 2.28 3 LYS A O 8
ATOM 5854 N N . SER A 1 4 ? 6.041 -6.932 8.116 1.00 1.00 4 SER A N 8
ATOM 5855 C CA . SER A 1 4 ? 7.183 -6.825 9.002 1.00 1.12 4 SER A CA 8
ATOM 5856 C C . SER A 1 4 ? 7.939 -5.530 8.721 1.00 1.01 4 SER A C 8
ATOM 5857 O O . SER A 1 4 ? 8.112 -4.693 9.608 1.00 1.09 4 SER A O 8
ATOM 5865 N N . ASN A 1 5 ? 8.356 -5.358 7.474 1.00 0.88 5 ASN A N 8
ATOM 5866 C CA . ASN A 1 5 ? 9.094 -4.165 7.086 1.00 0.82 5 ASN A CA 8
ATOM 5867 C C . ASN A 1 5 ? 8.696 -3.704 5.682 1.00 0.69 5 ASN A C 8
ATOM 5868 O O . ASN A 1 5 ? 9.279 -2.773 5.132 1.00 0.71 5 ASN A O 8
ATOM 5879 N N . ASN A 1 6 ? 7.698 -4.357 5.097 1.00 0.64 6 ASN A N 8
ATOM 5880 C CA . ASN A 1 6 ? 7.149 -3.901 3.823 1.00 0.59 6 ASN A CA 8
ATOM 5881 C C . ASN A 1 6 ? 6.322 -2.644 4.045 1.00 0.43 6 ASN A C 8
ATOM 5882 O O . ASN A 1 6 ? 5.458 -2.601 4.927 1.00 0.45 6 ASN A O 8
ATOM 5893 N N . VAL A 1 7 ? 6.606 -1.624 3.257 1.00 0.37 7 VAL A N 8
ATOM 5894 C CA . VAL A 1 7 ? 6.021 -0.309 3.452 1.00 0.27 7 VAL A CA 8
ATOM 5895 C C . VAL A 1 7 ? 5.439 0.202 2.136 1.00 0.25 7 VAL A C 8
ATOM 5896 O O . VAL A 1 7 ? 5.837 -0.249 1.059 1.00 0.36 7 VAL A O 8
ATOM 5909 N N . TYR A 1 8 ? 4.478 1.105 2.234 1.00 0.17 8 TYR A N 8
ATOM 5910 C CA . TYR A 1 8 ? 3.789 1.640 1.078 1.00 0.18 8 TYR A CA 8
ATOM 5911 C C . TYR A 1 8 ? 3.932 3.157 1.056 1.00 0.20 8 TYR A C 8
ATOM 5912 O O . TYR A 1 8 ? 4.491 3.753 1.979 1.00 0.21 8 TYR A O 8
ATOM 5930 N N . VAL A 1 9 ? 3.453 3.772 -0.011 1.00 0.24 9 VAL A N 8
ATOM 5931 C CA . VAL A 1 9 ? 3.411 5.221 -0.097 1.00 0.25 9 VAL A CA 8
ATOM 5932 C C . VAL A 1 9 ? 1.958 5.678 -0.110 1.00 0.22 9 VAL A C 8
ATOM 5933 O O . VAL A 1 9 ? 1.161 5.180 -0.910 1.00 0.27 9 VAL A O 8
ATOM 5946 N N . VAL A 1 10 ? 1.612 6.612 0.767 1.00 0.19 10 VAL A N 8
ATOM 5947 C CA . VAL A 1 10 ? 0.251 7.124 0.844 1.00 0.20 10 VAL A CA 8
ATOM 5948 C C . VAL A 1 10 ? -0.070 7.968 -0.386 1.00 0.24 10 VAL A C 8
ATOM 5949 O O . VAL A 1 10 ? -0.001 9.195 -0.339 1.00 0.25 10 VAL A O 8
ATOM 5962 N N . ASN A 1 11 ? -0.413 7.291 -1.480 1.00 0.31 11 ASN A N 8
ATOM 5963 C CA . ASN A 1 11 ? -0.783 7.941 -2.740 1.00 0.40 11 ASN A CA 8
ATOM 5964 C C . ASN A 1 11 ? 0.223 9.037 -3.119 1.00 0.43 11 ASN A C 8
ATOM 5965 O O . ASN A 1 11 ? -0.150 10.134 -3.533 1.00 0.48 11 ASN A O 8
ATOM 5976 N N . GLY A 1 12 ? 1.504 8.737 -2.947 1.00 0.42 12 GLY A N 8
ATOM 5977 C CA . GLY A 1 12 ? 2.547 9.671 -3.341 1.00 0.49 12 GLY A CA 8
ATOM 5978 C C . GLY A 1 12 ? 3.026 10.565 -2.206 1.00 0.50 12 GLY A C 8
ATOM 5979 O O . GLY A 1 12 ? 3.987 11.314 -2.374 1.00 0.71 12 GLY A O 8
ATOM 5983 N N . GLU A 1 13 ? 2.367 10.491 -1.055 1.00 0.45 13 GLU A N 8
ATOM 5984 C CA . GLU A 1 13 ? 2.729 11.332 0.081 1.00 0.54 13 GLU A CA 8
ATOM 5985 C C . GLU A 1 13 ? 3.724 10.617 1.006 1.00 0.61 13 GLU A C 8
ATOM 5986 O O . GLU A 1 13 ? 4.879 10.397 0.639 1.00 0.69 13 GLU A O 8
ATOM 5998 N N . GLU A 1 14 ? 3.260 10.256 2.198 1.00 0.67 14 GLU A N 8
ATOM 5999 C CA . GLU A 1 14 ? 4.104 9.686 3.243 1.00 0.79 14 GLU A CA 8
ATOM 6000 C C . GLU A 1 14 ? 4.292 8.183 3.031 1.00 0.69 14 GLU A C 8
ATOM 6001 O O . GLU A 1 14 ? 3.579 7.573 2.245 1.00 0.56 14 GLU A O 8
ATOM 6013 N N . LYS A 1 15 ? 5.285 7.604 3.695 1.00 0.78 15 LYS A N 8
ATOM 6014 C CA . LYS A 1 15 ? 5.489 6.160 3.667 1.00 0.69 15 LYS A CA 8
ATOM 6015 C C . LYS A 1 15 ? 4.985 5.534 4.964 1.00 0.56 15 LYS A C 8
ATOM 6016 O O . LYS A 1 15 ? 5.416 5.918 6.054 1.00 0.64 15 LYS A O 8
ATOM 6035 N N . VAL A 1 16 ? 4.074 4.583 4.845 1.00 0.39 16 VAL A N 8
ATOM 6036 C CA . VAL A 1 16 ? 3.537 3.875 6.003 1.00 0.28 16 VAL A CA 8
ATOM 6037 C C . VAL A 1 16 ? 3.625 2.365 5.772 1.00 0.24 16 VAL A C 8
ATOM 6038 O O . VAL A 1 16 ? 3.631 1.905 4.641 1.00 0.45 16 VAL A O 8
ATOM 6051 N N . SER A 1 17 ? 3.732 1.601 6.840 1.00 0.20 17 SER A N 8
ATOM 6052 C CA . SER A 1 17 ? 3.810 0.153 6.740 1.00 0.26 17 SER A CA 8
ATOM 6053 C C . SER A 1 17 ? 2.422 -0.495 6.871 1.00 0.23 17 SER A C 8
ATOM 6054 O O . SER A 1 17 ? 2.299 -1.612 7.372 1.00 0.30 17 SER A O 8
ATOM 6062 N N . THR A 1 18 ? 1.374 0.204 6.438 1.00 0.17 18 THR A N 8
ATOM 6063 C CA . THR A 1 18 ? 0.015 -0.336 6.502 1.00 0.20 18 THR A CA 8
ATOM 6064 C C . THR A 1 18 ? -0.877 0.322 5.451 1.00 0.17 18 THR A C 8
ATOM 6065 O O . THR A 1 18 ? -0.945 1.535 5.375 1.00 0.18 18 THR A O 8
ATOM 6076 N N . LEU A 1 19 ? -1.646 -0.494 4.728 1.00 0.20 19 LEU A N 8
ATOM 6077 C CA . LEU A 1 19 ? -2.418 -0.024 3.573 1.00 0.18 19 LEU A CA 8
ATOM 6078 C C . LEU A 1 19 ? -3.567 0.887 3.987 1.00 0.17 19 LEU A C 8
ATOM 6079 O O . LEU A 1 19 ? -4.147 1.584 3.156 1.00 0.17 19 LEU A O 8
ATOM 6095 N N . ALA A 1 20 ? -3.895 0.873 5.272 1.00 0.18 20 ALA A N 8
ATOM 6096 C CA . ALA A 1 20 ? -4.867 1.803 5.833 1.00 0.19 20 ALA A CA 8
ATOM 6097 C C . ALA A 1 20 ? -4.483 3.242 5.491 1.00 0.17 20 ALA A C 8
ATOM 6098 O O . ALA A 1 20 ? -5.335 4.132 5.439 1.00 0.19 20 ALA A O 8
ATOM 6105 N N . GLU A 1 21 ? -3.187 3.462 5.287 1.00 0.15 21 GLU A N 8
ATOM 6106 C CA . GLU A 1 21 ? -2.668 4.757 4.884 1.00 0.16 21 GLU A CA 8
ATOM 6107 C C . GLU A 1 21 ? -3.353 5.241 3.602 1.00 0.16 21 GLU A C 8
ATOM 6108 O O . GLU A 1 21 ? -3.873 6.357 3.552 1.00 0.17 21 GLU A O 8
ATOM 6120 N N . VAL A 1 22 ? -3.378 4.388 2.576 1.00 0.16 22 VAL A N 8
ATOM 6121 C CA . VAL A 1 22 ? -3.960 4.768 1.299 1.00 0.17 22 VAL A CA 8
ATOM 6122 C C . VAL A 1 22 ? -5.474 4.823 1.414 1.00 0.14 22 VAL A C 8
ATOM 6123 O O . VAL A 1 22 ? -6.119 5.629 0.755 1.00 0.14 22 VAL A O 8
ATOM 6136 N N . ALA A 1 23 ? -6.029 3.975 2.276 1.00 0.16 23 ALA A N 8
ATOM 6137 C CA . ALA A 1 23 ? -7.472 3.904 2.476 1.00 0.18 23 ALA A CA 8
ATOM 6138 C C . ALA A 1 23 ? -8.051 5.277 2.806 1.00 0.17 23 ALA A C 8
ATOM 6139 O O . ALA A 1 23 ? -9.148 5.622 2.362 1.00 0.21 23 ALA A O 8
ATOM 6146 N N . LYS A 1 24 ? -7.292 6.055 3.566 1.00 0.19 24 LYS A N 8
ATOM 6147 C CA . LYS A 1 24 ? -7.690 7.408 3.934 1.00 0.27 24 LYS A CA 8
ATOM 6148 C C . LYS A 1 24 ? -7.815 8.293 2.693 1.00 0.27 24 LYS A C 8
ATOM 6149 O O . LYS A 1 24 ? -8.774 9.049 2.550 1.00 0.36 24 LYS A O 8
ATOM 6168 N N . VAL A 1 25 ? -6.851 8.173 1.787 1.00 0.22 25 VAL A N 8
ATOM 6169 C CA . VAL A 1 25 ? -6.839 8.974 0.569 1.00 0.25 25 VAL A CA 8
ATOM 6170 C C . VAL A 1 25 ? -7.833 8.425 -0.453 1.00 0.22 25 VAL A C 8
ATOM 6171 O O . VAL A 1 25 ? -8.417 9.176 -1.236 1.00 0.28 25 VAL A O 8
ATOM 6184 N N . LEU A 1 26 ? -8.034 7.115 -0.430 1.00 0.17 26 LEU A N 8
ATOM 6185 C CA . LEU A 1 26 ? -8.955 6.467 -1.357 1.00 0.19 26 LEU A CA 8
ATOM 6186 C C . LEU A 1 26 ? -10.404 6.645 -0.916 1.00 0.24 26 LEU A C 8
ATOM 6187 O O . LEU A 1 26 ? -11.326 6.181 -1.587 1.00 0.37 26 LEU A O 8
ATOM 6203 N N . GLY A 1 27 ? -10.593 7.322 0.216 1.00 0.24 27 GLY A N 8
ATOM 6204 C CA . GLY A 1 27 ? -11.929 7.578 0.726 1.00 0.30 27 GLY A CA 8
ATOM 6205 C C . GLY A 1 27 ? -12.664 6.299 1.055 1.00 0.23 27 GLY A C 8
ATOM 6206 O O . GLY A 1 27 ? -13.895 6.252 1.047 1.00 0.36 27 GLY A O 8
ATOM 6210 N N . VAL A 1 28 ? -11.901 5.265 1.356 1.00 0.11 28 VAL A N 8
ATOM 6211 C CA . VAL A 1 28 ? -12.451 3.946 1.573 1.00 0.10 28 VAL A CA 8
ATOM 6212 C C . VAL A 1 28 ? -12.312 3.569 3.048 1.00 0.16 28 VAL A C 8
ATOM 6213 O O . VAL A 1 28 ? -11.596 4.246 3.785 1.00 0.21 28 VAL A O 8
ATOM 6226 N N . SER A 1 29 ? -12.975 2.513 3.490 1.00 0.21 29 SER A N 8
ATOM 6227 C CA . SER A 1 29 ? -13.063 2.244 4.916 1.00 0.28 29 SER A CA 8
ATOM 6228 C C . SER A 1 29 ? -11.764 1.664 5.473 1.00 0.24 29 SER A C 8
ATOM 6229 O O . SER A 1 29 ? -11.082 2.299 6.284 1.00 0.27 29 SER A O 8
ATOM 6237 N N . ARG A 1 30 ? -11.409 0.474 5.013 1.00 0.20 30 ARG A N 8
ATOM 6238 C CA . ARG A 1 30 ? -10.236 -0.217 5.522 1.00 0.17 30 ARG A CA 8
ATOM 6239 C C . ARG A 1 30 ? -9.541 -1.020 4.439 1.00 0.13 30 ARG A C 8
ATOM 6240 O O . ARG A 1 30 ? -9.261 -2.206 4.630 1.00 0.14 30 ARG A O 8
ATOM 6261 N N . VAL A 1 31 ? -9.305 -0.402 3.291 1.00 0.11 31 VAL A N 8
ATOM 6262 C CA . VAL A 1 31 ? -8.598 -1.083 2.221 1.00 0.11 31 VAL A CA 8
ATOM 6263 C C . VAL A 1 31 ? -7.213 -1.496 2.706 1.00 0.12 31 VAL A C 8
ATOM 6264 O O . VAL A 1 31 ? -6.385 -0.666 3.083 1.00 0.16 31 VAL A O 8
ATOM 6277 N N . SER A 1 32 ? -7.003 -2.800 2.744 1.00 0.13 32 SER A N 8
ATOM 6278 C CA . SER A 1 32 ? -5.802 -3.360 3.315 1.00 0.18 32 SER A CA 8
ATOM 6279 C C . SER A 1 32 ? -5.225 -4.442 2.405 1.00 0.15 32 SER A C 8
ATOM 6280 O O . SER A 1 32 ? -5.168 -4.249 1.195 1.00 0.17 32 SER A O 8
ATOM 6288 N N . LYS A 1 33 ? -4.813 -5.577 2.984 1.00 0.15 33 LYS A N 8
ATOM 6289 C CA . LYS A 1 33 ? -4.132 -6.643 2.235 1.00 0.16 33 LYS A CA 8
ATOM 6290 C C . LYS A 1 33 ? -4.871 -7.015 0.951 1.00 0.17 33 LYS A C 8
ATOM 6291 O O . LYS A 1 33 ? -4.248 -7.392 -0.038 1.00 0.22 33 LYS A O 8
ATOM 6310 N N . LYS A 1 34 ? -6.193 -6.878 0.968 1.00 0.20 34 LYS A N 8
ATOM 6311 C CA . LYS A 1 34 ? -7.023 -7.239 -0.174 1.00 0.24 34 LYS A CA 8
ATOM 6312 C C . LYS A 1 34 ? -6.652 -6.418 -1.412 1.00 0.20 34 LYS A C 8
ATOM 6313 O O . LYS A 1 34 ? -6.787 -6.893 -2.538 1.00 0.25 34 LYS A O 8
ATOM 6332 N N . ASP A 1 35 ? -6.183 -5.189 -1.203 1.00 0.15 35 ASP A N 8
ATOM 6333 C CA . ASP A 1 35 ? -5.733 -4.346 -2.312 1.00 0.15 35 ASP A CA 8
ATOM 6334 C C . ASP A 1 35 ? -4.584 -5.008 -3.058 1.00 0.18 35 ASP A C 8
ATOM 6335 O O . ASP A 1 35 ? -4.615 -5.115 -4.278 1.00 0.23 35 ASP A O 8
ATOM 6344 N N . VAL A 1 36 ? -3.592 -5.481 -2.314 1.00 0.21 36 VAL A N 8
ATOM 6345 C CA . VAL A 1 36 ? -2.462 -6.191 -2.903 1.00 0.32 36 VAL A CA 8
ATOM 6346 C C . VAL A 1 36 ? -2.934 -7.493 -3.552 1.00 0.35 36 VAL A C 8
ATOM 6347 O O . VAL A 1 36 ? -2.452 -7.889 -4.616 1.00 0.48 36 VAL A O 8
ATOM 6360 N N . GLU A 1 37 ? -3.904 -8.135 -2.909 1.00 0.33 37 GLU A N 8
ATOM 6361 C CA . GLU A 1 37 ? -4.450 -9.401 -3.385 1.00 0.46 37 GLU A CA 8
ATOM 6362 C C . GLU A 1 37 ? -5.143 -9.240 -4.738 1.00 0.39 37 GLU A C 8
ATOM 6363 O O . GLU A 1 37 ? -4.885 -10.003 -5.671 1.00 0.45 37 GLU A O 8
ATOM 6375 N N . GLU A 1 38 ? -6.013 -8.244 -4.849 1.00 0.37 38 GLU A N 8
ATOM 6376 C CA . GLU A 1 38 ? -6.836 -8.092 -6.047 1.00 0.38 38 GLU A CA 8
ATOM 6377 C C . GLU A 1 38 ? -6.233 -7.099 -7.035 1.00 0.30 38 GLU A C 8
ATOM 6378 O O . GLU A 1 38 ? -6.525 -7.141 -8.227 1.00 0.36 38 GLU A O 8
ATOM 6390 N N . GLY A 1 39 ? -5.391 -6.212 -6.534 1.00 0.23 39 GLY A N 8
ATOM 6391 C CA . GLY A 1 39 ? -4.848 -5.154 -7.360 1.00 0.23 39 GLY A CA 8
ATOM 6392 C C . GLY A 1 39 ? -5.812 -3.992 -7.467 1.00 0.17 39 GLY A C 8
ATOM 6393 O O . GLY A 1 39 ? -6.024 -3.450 -8.551 1.00 0.21 39 GLY A O 8
ATOM 6397 N N . LYS A 1 40 ? -6.386 -3.609 -6.329 1.00 0.12 40 LYS A N 8
ATOM 6398 C CA . LYS A 1 40 ? -7.420 -2.579 -6.287 1.00 0.14 40 LYS A CA 8
ATOM 6399 C C . LYS A 1 40 ? -6.920 -1.263 -6.864 1.00 0.17 40 LYS A C 8
ATOM 6400 O O . LYS A 1 40 ? -7.438 -0.777 -7.872 1.00 0.27 40 LYS A O 8
ATOM 6419 N N . TYR A 1 41 ? -5.919 -0.691 -6.222 1.00 0.13 41 TYR A N 8
ATOM 6420 C CA . TYR A 1 41 ? -5.420 0.616 -6.603 1.00 0.18 41 TYR A CA 8
ATOM 6421 C C . TYR A 1 41 ? -3.955 0.540 -6.999 1.00 0.19 41 TYR A C 8
ATOM 6422 O O . TYR A 1 41 ? -3.347 -0.532 -6.983 1.00 0.20 41 TYR A O 8
ATOM 6440 N N . ASP A 1 42 ? -3.397 1.677 -7.385 1.00 0.27 42 ASP A N 8
ATOM 6441 C CA . ASP A 1 42 ? -2.011 1.736 -7.826 1.00 0.33 42 ASP A CA 8
ATOM 6442 C C . ASP A 1 42 ? -1.093 1.967 -6.642 1.00 0.34 42 ASP A C 8
ATOM 6443 O O . ASP A 1 42 ? -0.554 3.062 -6.462 1.00 0.46 42 ASP A O 8
ATOM 6452 N N . VAL A 1 43 ? -0.924 0.939 -5.833 1.00 0.32 43 VAL A N 8
ATOM 6453 C CA . VAL A 1 43 ? -0.087 1.037 -4.655 1.00 0.34 43 VAL A CA 8
ATOM 6454 C C . VAL A 1 43 ? 1.250 0.345 -4.891 1.00 0.38 43 VAL A C 8
ATOM 6455 O O . VAL A 1 43 ? 1.333 -0.658 -5.600 1.00 0.44 43 VAL A O 8
ATOM 6468 N N . VAL A 1 44 ? 2.295 0.906 -4.308 1.00 0.41 44 VAL A N 8
ATOM 6469 C CA . VAL A 1 44 ? 3.629 0.349 -4.409 1.00 0.47 44 VAL A CA 8
ATOM 6470 C C . VAL A 1 44 ? 3.999 -0.352 -3.104 1.00 0.39 44 VAL A C 8
ATOM 6471 O O . VAL A 1 44 ? 3.900 0.237 -2.029 1.00 0.37 44 VAL A O 8
ATOM 6484 N N . VAL A 1 45 ? 4.375 -1.621 -3.191 1.00 0.45 45 VAL A N 8
ATOM 6485 C CA . VAL A 1 45 ? 4.808 -2.366 -2.012 1.00 0.44 45 VAL A CA 8
ATOM 6486 C C . VAL A 1 45 ? 6.289 -2.712 -2.112 1.00 0.52 45 VAL A C 8
ATOM 6487 O O . VAL A 1 45 ? 6.703 -3.428 -3.023 1.00 0.60 45 VAL A O 8
ATOM 6500 N N . GLU A 1 46 ? 7.083 -2.176 -1.195 1.00 0.53 46 GLU A N 8
ATOM 6501 C CA . GLU A 1 46 ? 8.509 -2.475 -1.136 1.00 0.63 46 GLU A CA 8
ATOM 6502 C C . GLU A 1 46 ? 9.010 -2.315 0.297 1.00 0.70 46 GLU A C 8
ATOM 6503 O O . GLU A 1 46 ? 8.455 -1.536 1.073 1.00 0.69 46 GLU A O 8
ATOM 6515 N N . GLU A 1 47 ? 10.022 -3.095 0.655 1.00 0.81 47 GLU A N 8
ATOM 6516 C CA . GLU A 1 47 ? 10.597 -3.061 1.993 1.00 0.92 47 GLU A CA 8
ATOM 6517 C C . GLU A 1 47 ? 11.176 -1.681 2.324 1.00 0.96 47 GLU A C 8
ATOM 6518 O O . GLU A 1 47 ? 12.061 -1.187 1.623 1.00 1.14 47 GLU A O 8
ATOM 6530 N N . ALA A 1 48 ? 10.657 -1.087 3.403 1.00 0.93 48 ALA A N 8
ATOM 6531 C CA . ALA A 1 48 ? 11.100 0.216 3.908 1.00 0.97 48 ALA A CA 8
ATOM 6532 C C . ALA A 1 48 ? 10.834 1.346 2.915 1.00 1.16 48 ALA A C 8
ATOM 6533 O O . ALA A 1 48 ? 9.806 2.018 2.995 1.00 2.14 48 ALA A O 8
ATOM 6540 N N . ALA A 1 49 ? 11.755 1.566 1.991 1.00 0.73 49 ALA A N 8
ATOM 6541 C CA . ALA A 1 49 ? 11.585 2.601 0.984 1.00 0.76 49 ALA A CA 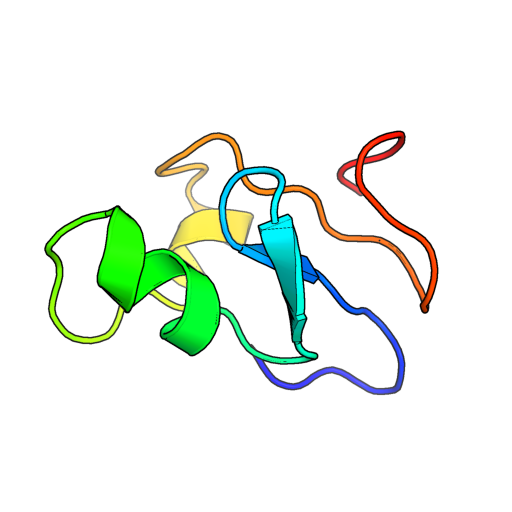8
ATOM 6542 C C . ALA A 1 49 ? 10.794 2.049 -0.186 1.00 0.67 49 ALA A C 8
ATOM 6543 O O . ALA A 1 49 ? 11.059 0.942 -0.646 1.00 0.74 49 ALA A O 8
ATOM 6550 N N . VAL A 1 50 ? 9.809 2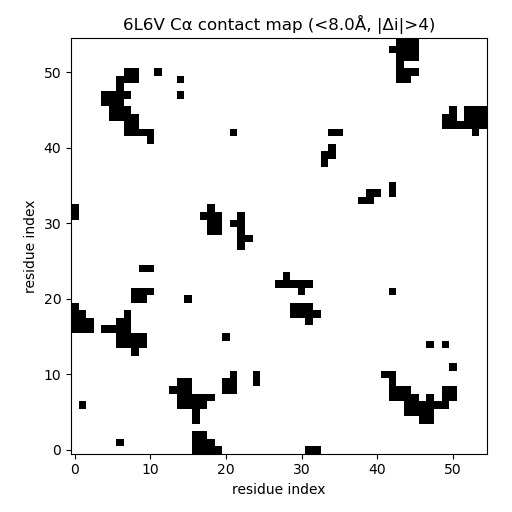.800 -0.652 1.00 0.66 50 VAL A N 8
ATOM 6551 C CA . VAL A 1 50 ? 8.967 2.334 -1.737 1.00 0.62 50 VAL A CA 8
ATOM 6552 C C . VAL A 1 50 ? 9.139 3.197 -2.978 1.00 0.69 50 VAL A C 8
ATOM 6553 O O . VAL A 1 50 ? 10.184 3.827 -3.156 1.00 1.20 50 VAL A O 8
ATOM 6566 N N . SER A 1 51 ? 8.105 3.203 -3.824 1.00 0.74 51 SER A N 8
ATOM 6567 C CA . SER A 1 51 ? 8.106 3.927 -5.090 1.00 0.85 51 SER A CA 8
ATOM 6568 C C . SER A 1 51 ? 9.009 3.238 -6.112 1.00 0.90 51 SER A C 8
ATOM 6569 O O . SER A 1 51 ? 10.073 2.725 -5.767 1.00 1.53 51 SER A O 8
ATOM 6577 N N . LEU A 1 52 ? 8.554 3.201 -7.362 1.00 0.79 52 LEU A N 8
ATOM 6578 C CA . LEU A 1 52 ? 9.305 2.583 -8.450 1.00 1.00 52 LEU A CA 8
ATOM 6579 C C . LEU A 1 52 ? 9.549 1.112 -8.152 1.00 0.99 52 LEU A C 8
ATOM 6580 O O . LEU A 1 52 ? 10.687 0.655 -8.040 1.00 1.75 52 LEU A O 8
ATOM 6596 N N . ALA A 1 53 ? 8.453 0.384 -8.028 1.00 0.85 53 ALA A N 8
ATOM 6597 C CA . ALA A 1 53 ? 8.482 -1.020 -7.655 1.00 0.86 53 ALA A CA 8
ATOM 6598 C C . ALA A 1 53 ? 7.133 -1.637 -7.958 1.00 0.86 53 ALA A C 8
ATOM 6599 O O . ALA A 1 53 ? 7.058 -2.702 -8.571 1.00 1.01 53 ALA A O 8
ATOM 6606 N N . ASP A 1 54 ? 6.076 -0.955 -7.529 1.00 0.91 54 ASP A N 8
ATOM 6607 C CA . ASP A 1 54 ? 4.708 -1.335 -7.882 1.00 1.19 54 ASP A CA 8
ATOM 6608 C C . ASP A 1 54 ? 4.428 -2.786 -7.513 1.00 1.40 54 ASP A C 8
ATOM 6609 O O . ASP A 1 54 ? 3.892 -3.551 -8.320 1.00 1.95 54 ASP A O 8
ATOM 6618 N N . THR A 1 55 ? 4.840 -3.157 -6.305 1.00 1.66 55 THR A N 8
ATOM 6619 C CA . THR A 1 55 ? 4.536 -4.465 -5.745 1.00 1.88 55 THR A CA 8
ATOM 6620 C C . THR A 1 55 ? 5.190 -5.581 -6.561 1.00 1.52 55 THR A C 8
ATOM 6621 O O . THR A 1 55 ? 6.405 -5.814 -6.376 1.00 2.13 55 THR A O 8
ATOM 6633 C CA . MET A 1 1 ? -0.478 -4.712 4.992 1.00 0.73 1 MET A CA 9
ATOM 6634 C C . MET A 1 1 ? 1.024 -4.730 5.219 1.00 0.79 1 MET A C 9
ATOM 6635 O O . MET A 1 1 ? 1.793 -4.722 4.261 1.00 0.87 1 MET A O 9
ATOM 6651 N N . ALA A 1 2 ? 1.438 -4.745 6.478 1.00 0.93 2 ALA A N 9
ATOM 6652 C CA . ALA A 1 2 ? 2.849 -4.853 6.810 1.00 1.12 2 ALA A CA 9
ATOM 6653 C C . ALA A 1 2 ? 3.329 -6.274 6.550 1.00 1.08 2 ALA A C 9
ATOM 6654 O O . ALA A 1 2 ? 3.439 -7.089 7.466 1.00 1.16 2 ALA A O 9
ATOM 6661 N N . LYS A 1 3 ? 3.578 -6.569 5.286 1.00 1.15 3 LYS A N 9
ATOM 6662 C CA . LYS A 1 3 ? 3.999 -7.896 4.872 1.00 1.24 3 LYS A CA 9
ATOM 6663 C C . LYS A 1 3 ? 5.493 -8.065 5.082 1.00 1.48 3 LYS A C 9
ATOM 6664 O O . LYS A 1 3 ? 6.286 -7.774 4.188 1.00 2.28 3 LYS A O 9
ATOM 6683 N N . SER A 1 4 ? 5.856 -8.520 6.279 1.00 1.00 4 SER A N 9
ATOM 6684 C CA . SER A 1 4 ? 7.248 -8.723 6.673 1.00 1.12 4 SER A CA 9
ATOM 6685 C C . SER A 1 4 ? 8.002 -7.395 6.743 1.00 1.01 4 SER A C 9
ATOM 6686 O O . SER A 1 4 ? 8.262 -6.879 7.831 1.00 1.09 4 SER A O 9
ATOM 6694 N N . ASN A 1 5 ? 8.346 -6.838 5.589 1.00 0.88 5 ASN A N 9
ATOM 6695 C CA . ASN A 1 5 ? 9.069 -5.577 5.533 1.00 0.82 5 ASN A CA 9
ATOM 6696 C C . ASN A 1 5 ? 8.500 -4.667 4.454 1.00 0.69 5 ASN A C 9
ATOM 6697 O O . ASN A 1 5 ? 9.072 -3.624 4.145 1.00 0.71 5 ASN A O 9
ATOM 6708 N N . ASN A 1 6 ? 7.368 -5.061 3.880 1.00 0.64 6 ASN A N 9
ATOM 6709 C CA . ASN A 1 6 ? 6.716 -4.251 2.858 1.00 0.59 6 ASN A CA 9
ATOM 6710 C C . ASN A 1 6 ? 6.084 -3.013 3.467 1.00 0.43 6 ASN A C 9
ATOM 6711 O O . ASN A 1 6 ? 5.226 -3.102 4.345 1.00 0.45 6 ASN A O 9
ATOM 6722 N N . VAL A 1 7 ? 6.517 -1.862 2.989 1.00 0.37 7 VAL A N 9
ATOM 6723 C CA . VAL A 1 7 ? 5.957 -0.592 3.410 1.00 0.27 7 VAL A CA 9
ATOM 6724 C C . VAL A 1 7 ? 5.297 0.063 2.205 1.00 0.25 7 VAL A C 9
ATOM 6725 O O . VAL A 1 7 ? 5.456 -0.417 1.076 1.00 0.36 7 VAL A O 9
ATOM 6738 N N . TYR A 1 8 ? 4.563 1.137 2.426 1.00 0.17 8 TYR A N 9
ATOM 6739 C CA . TYR A 1 8 ? 3.871 1.804 1.339 1.00 0.18 8 TYR A CA 9
ATOM 6740 C C . TYR A 1 8 ? 4.097 3.306 1.408 1.00 0.20 8 TYR A C 9
ATOM 6741 O O . TYR A 1 8 ? 4.721 3.819 2.341 1.00 0.21 8 TYR A O 9
ATOM 6759 N N . VAL A 1 9 ? 3.623 3.990 0.382 1.00 0.24 9 VAL A N 9
ATOM 6760 C CA . VAL A 1 9 ? 3.572 5.438 0.365 1.00 0.25 9 VAL A CA 9
ATOM 6761 C C . VAL A 1 9 ? 2.136 5.849 0.055 1.00 0.22 9 VAL A C 9
ATOM 6762 O O . VAL A 1 9 ? 1.549 5.340 -0.904 1.00 0.27 9 VAL A O 9
ATOM 6775 N N . VAL A 1 10 ? 1.565 6.740 0.850 1.00 0.19 10 VAL A N 9
ATOM 6776 C CA . VAL A 1 10 ? 0.197 7.195 0.629 1.00 0.20 10 VAL A CA 9
ATOM 6777 C C . VAL A 1 10 ? 0.112 8.046 -0.637 1.00 0.24 10 VAL A C 9
ATOM 6778 O O . VAL A 1 10 ? 0.160 9.274 -0.580 1.00 0.25 10 VAL A O 9
ATOM 6791 N N . ASN A 1 11 ? 0.015 7.364 -1.775 1.00 0.31 11 ASN A N 9
ATOM 6792 C CA . ASN A 1 11 ? -0.128 7.999 -3.087 1.00 0.40 11 ASN A CA 9
ATOM 6793 C C . ASN A 1 11 ? 0.932 9.092 -3.294 1.00 0.43 11 ASN A C 9
ATOM 6794 O O . ASN A 1 11 ? 0.662 10.161 -3.841 1.00 0.48 11 ASN A O 9
ATOM 6805 N N . GLY A 1 12 ? 2.146 8.816 -2.831 1.00 0.42 12 GLY A N 9
ATOM 6806 C CA . GLY A 1 12 ? 3.251 9.732 -3.043 1.00 0.49 12 GLY A CA 9
ATOM 6807 C C . GLY A 1 12 ? 3.429 10.732 -1.914 1.00 0.50 12 GLY A C 9
ATOM 6808 O O . GLY A 1 12 ? 4.429 11.446 -1.866 1.00 0.71 12 GLY A O 9
ATOM 6812 N N . GLU A 1 13 ? 2.471 10.779 -1.000 1.00 0.45 13 GLU A N 9
ATOM 6813 C CA . GLU A 1 13 ? 2.493 11.759 0.078 1.00 0.54 13 GLU A CA 9
ATOM 6814 C C . GLU A 1 13 ? 3.002 11.136 1.385 1.00 0.61 13 GLU A C 9
ATOM 6815 O O . GLU A 1 13 ? 4.189 10.826 1.505 1.00 0.69 13 GLU A O 9
ATOM 6827 N N . GLU A 1 14 ? 2.107 10.968 2.359 1.00 0.67 14 GLU A N 9
ATOM 6828 C CA . GLU A 1 14 ? 2.468 10.444 3.674 1.00 0.79 14 GLU A CA 9
ATOM 6829 C C . GLU A 1 14 ? 2.968 9.009 3.547 1.00 0.69 14 GLU A C 9
ATOM 6830 O O . GLU A 1 14 ? 2.674 8.336 2.569 1.00 0.56 14 GLU A O 9
ATOM 6842 N N . LYS A 1 15 ? 3.762 8.556 4.500 1.00 0.78 15 LYS A N 9
ATOM 6843 C CA . LYS A 1 15 ? 4.317 7.214 4.425 1.00 0.69 15 LYS A CA 9
ATOM 6844 C C . LYS A 1 15 ? 4.037 6.412 5.691 1.00 0.56 15 LYS A C 9
ATOM 6845 O O . LYS A 1 15 ? 4.245 6.899 6.804 1.00 0.64 15 LYS A O 9
ATO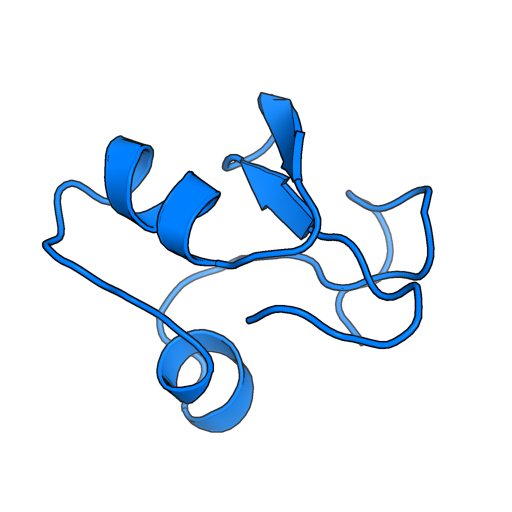M 6864 N N . VAL A 1 16 ? 3.551 5.190 5.508 1.00 0.39 16 VAL A N 9
ATOM 6865 C CA . VAL A 1 16 ? 3.291 4.264 6.606 1.00 0.28 16 VAL A CA 9
ATOM 6866 C C . VAL A 1 16 ? 3.671 2.853 6.124 1.00 0.24 16 VAL A C 9
ATOM 6867 O O . VAL A 1 16 ? 4.298 2.711 5.072 1.00 0.45 16 VAL A O 9
ATOM 6880 N N . SER A 1 17 ? 3.344 1.823 6.888 1.00 0.20 17 SER A N 9
ATOM 6881 C CA . SER A 1 17 ? 3.644 0.457 6.488 1.00 0.26 17 SER A CA 9
ATOM 6882 C C . SER A 1 17 ? 2.391 -0.422 6.503 1.00 0.23 17 SER A C 9
ATOM 6883 O O . SER A 1 17 ? 2.467 -1.626 6.749 1.00 0.30 17 SER A O 9
ATOM 6891 N N . THR A 1 18 ? 1.233 0.180 6.246 1.00 0.17 18 THR A N 9
ATOM 6892 C CA . THR A 1 18 ? -0.031 -0.552 6.226 1.00 0.20 18 THR A CA 9
ATOM 6893 C C . THR A 1 18 ? -1.065 0.201 5.391 1.00 0.17 18 THR A C 9
ATOM 6894 O O . THR A 1 18 ? -1.249 1.397 5.564 1.00 0.18 18 THR A O 9
A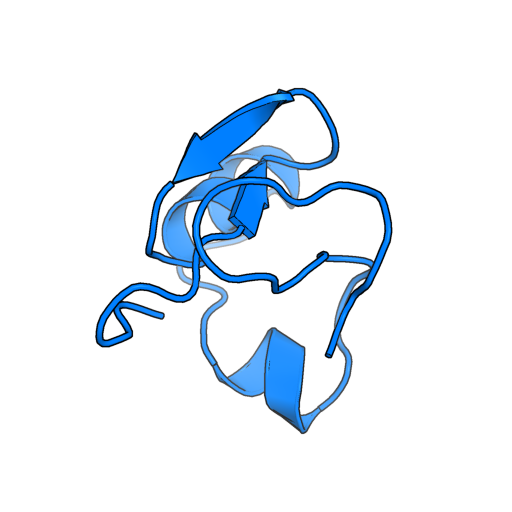TOM 6905 N N . LEU A 1 19 ? -1.796 -0.531 4.549 1.00 0.20 19 LEU A N 9
ATOM 6906 C CA . LEU A 1 19 ? -2.639 0.068 3.509 1.00 0.18 19 LEU A CA 9
ATOM 6907 C C . LEU A 1 19 ? -3.771 0.927 4.065 1.00 0.17 19 LEU A C 9
ATOM 6908 O O . LEU A 1 19 ? -4.397 1.680 3.323 1.00 0.17 19 LEU A O 9
ATOM 6924 N N . ALA A 1 20 ? -4.047 0.810 5.357 1.00 0.18 20 ALA A N 9
ATOM 6925 C CA . ALA A 1 20 ? -4.993 1.708 6.011 1.00 0.19 20 ALA A CA 9
ATOM 6926 C C . ALA A 1 20 ? -4.599 3.164 5.748 1.00 0.17 20 ALA A C 9
ATOM 6927 O O . ALA A 1 20 ? -5.444 4.062 5.742 1.00 0.19 20 ALA A O 9
ATOM 6934 N N . GLU A 1 21 ? -3.302 3.378 5.530 1.00 0.15 21 GLU A N 9
ATOM 6935 C CA . GLU A 1 21 ? -2.769 4.687 5.192 1.00 0.16 21 GLU A CA 9
ATOM 6936 C C . GLU A 1 21 ? -3.354 5.197 3.869 1.00 0.16 21 GLU A C 9
ATOM 6937 O O . GLU A 1 21 ? -3.820 6.335 3.784 1.00 0.17 21 GLU A O 9
ATOM 6949 N N . VAL A 1 22 ? -3.349 4.347 2.841 1.00 0.16 22 VAL A N 9
ATOM 6950 C CA . VAL A 1 22 ? -3.841 4.740 1.528 1.00 0.17 22 VAL A CA 9
ATOM 6951 C C . VAL A 1 22 ? -5.358 4.850 1.543 1.00 0.14 22 VAL A C 9
ATOM 6952 O O . VAL A 1 22 ? -5.932 5.670 0.831 1.00 0.14 22 VAL A O 9
ATOM 6965 N N . ALA A 1 23 ? -5.997 4.032 2.381 1.00 0.16 23 ALA A N 9
ATOM 6966 C CA . ALA A 1 23 ? -7.451 4.025 2.508 1.00 0.18 23 ALA A CA 9
ATOM 6967 C C . ALA A 1 23 ? -7.994 5.428 2.778 1.00 0.17 23 ALA A C 9
ATOM 6968 O O . ALA A 1 23 ? -9.112 5.760 2.380 1.00 0.21 23 ALA A O 9
ATOM 6975 N N . LYS A 1 24 ? -7.183 6.247 3.438 1.00 0.19 24 LYS A N 9
ATOM 6976 C CA . LYS A 1 24 ? -7.528 7.636 3.709 1.00 0.27 24 LYS A CA 9
ATOM 6977 C C . LYS A 1 24 ? -7.771 8.399 2.404 1.00 0.27 24 LYS A C 9
ATOM 6978 O O . LYS A 1 24 ? -8.784 9.084 2.248 1.00 0.36 24 LYS A O 9
ATOM 6997 N N . VAL A 1 25 ? -6.844 8.256 1.464 1.00 0.22 25 VAL A N 9
ATOM 6998 C CA . VAL A 1 25 ? -6.924 8.955 0.186 1.00 0.25 25 VAL A CA 9
ATOM 6999 C C . VAL A 1 25 ? -7.896 8.258 -0.761 1.00 0.22 25 VAL A C 9
ATOM 7000 O O . VAL A 1 25 ? -8.601 8.912 -1.528 1.00 0.28 25 VAL A O 9
ATOM 7013 N N . LEU A 1 26 ? -7.959 6.932 -0.681 1.00 0.17 26 LEU A N 9
ATOM 7014 C CA . LEU A 1 26 ? -8.837 6.159 -1.554 1.00 0.19 26 LEU A CA 9
ATOM 7015 C C . LEU A 1 26 ? -10.301 6.270 -1.128 1.00 0.24 26 LEU A C 9
ATOM 7016 O O . LEU A 1 26 ? -11.170 5.602 -1.687 1.00 0.37 26 LEU A O 9
ATOM 7032 N N . GLY A 1 27 ? -10.559 7.125 -0.137 1.00 0.24 27 GLY A N 9
ATOM 7033 C CA . GLY A 1 27 ? -11.919 7.388 0.304 1.00 0.30 27 GLY A CA 9
ATOM 7034 C C . GLY A 1 27 ? -12.627 6.138 0.762 1.00 0.23 27 GLY A C 9
ATOM 7035 O O . GLY A 1 27 ? -13.832 5.989 0.570 1.00 0.36 27 GLY A O 9
ATOM 7039 N N . VAL A 1 28 ? -11.878 5.242 1.374 1.00 0.11 28 VAL A N 9
ATOM 7040 C CA . VAL A 1 28 ? -12.410 3.958 1.777 1.00 0.10 28 VAL A CA 9
ATOM 7041 C C . VAL A 1 28 ? -12.119 3.730 3.259 1.00 0.16 28 VAL A C 9
ATOM 7042 O O . VAL A 1 28 ? -11.384 4.512 3.865 1.00 0.21 28 VAL A O 9
ATOM 7055 N N . SER A 1 29 ? -12.673 2.691 3.850 1.00 0.21 29 SER A N 9
ATOM 7056 C CA . SER A 1 29 ? -12.589 2.535 5.292 1.00 0.28 29 SER A CA 9
ATOM 7057 C C . SER A 1 29 ? -11.298 1.835 5.721 1.00 0.24 29 SER A C 9
ATOM 7058 O O . SER A 1 29 ? -10.469 2.418 6.423 1.00 0.27 29 SER A O 9
ATOM 7066 N N . ARG A 1 30 ? -11.123 0.599 5.272 1.00 0.20 30 ARG A N 9
ATOM 7067 C CA . ARG A 1 30 ? -10.009 -0.227 5.712 1.00 0.17 30 ARG A CA 9
ATOM 7068 C C . ARG A 1 30 ? -9.457 -1.081 4.584 1.00 0.13 30 ARG A C 9
ATOM 7069 O O . ARG A 1 30 ? -9.250 -2.283 4.752 1.00 0.14 30 ARG A O 9
ATOM 7090 N N . VAL A 1 31 ? -9.246 -0.470 3.428 1.00 0.11 31 VAL A N 9
ATOM 7091 C CA . VAL A 1 31 ? -8.627 -1.176 2.318 1.00 0.11 31 VAL A CA 9
ATOM 7092 C C . VAL A 1 31 ? -7.228 -1.625 2.722 1.00 0.12 31 VAL A C 9
ATOM 7093 O O . VAL A 1 31 ? -6.394 -0.820 3.139 1.00 0.16 31 VAL A O 9
ATOM 7106 N N . SER A 1 32 ? -7.002 -2.925 2.641 1.00 0.13 32 SER A N 9
ATOM 7107 C CA . SER A 1 32 ? -5.788 -3.518 3.155 1.00 0.18 32 SER A CA 9
ATOM 7108 C C . SER A 1 32 ? -5.237 -4.566 2.192 1.00 0.15 32 SER A C 9
ATOM 7109 O O . SER A 1 32 ? -5.221 -4.346 0.987 1.00 0.17 32 SER A O 9
ATOM 7117 N N . LYS A 1 33 ? -4.802 -5.707 2.726 1.00 0.15 33 LYS A N 9
ATOM 7118 C CA . LYS A 1 33 ? -4.116 -6.737 1.940 1.00 0.16 33 LYS A CA 9
ATOM 7119 C C . LYS A 1 33 ? -4.919 -7.174 0.712 1.00 0.17 33 LYS A C 9
ATOM 7120 O O . LYS A 1 33 ? -4.346 -7.668 -0.258 1.00 0.22 33 LYS A O 9
ATOM 7139 N N . LYS A 1 34 ? -6.234 -6.987 0.750 1.00 0.20 34 LYS A N 9
ATOM 7140 C CA . LYS A 1 34 ? -7.083 -7.343 -0.378 1.00 0.24 34 LYS A CA 9
ATOM 7141 C C . LYS A 1 34 ? -6.727 -6.495 -1.600 1.00 0.20 34 LYS A C 9
ATOM 7142 O O . LYS A 1 34 ? -6.837 -6.950 -2.735 1.00 0.25 34 LYS A O 9
ATOM 7161 N N . ASP A 1 35 ? -6.283 -5.267 -1.358 1.00 0.15 35 ASP A N 9
ATOM 7162 C CA . ASP A 1 35 ? -5.822 -4.392 -2.434 1.00 0.15 35 ASP A CA 9
ATOM 7163 C C . ASP A 1 35 ? -4.590 -4.980 -3.102 1.00 0.18 35 ASP A C 9
ATOM 7164 O O . ASP A 1 35 ? -4.510 -5.045 -4.324 1.00 0.23 35 ASP A O 9
ATOM 7173 N N . VAL A 1 36 ? -3.654 -5.443 -2.288 1.00 0.21 36 VAL A N 9
ATOM 7174 C CA . VAL A 1 36 ? -2.419 -6.034 -2.785 1.00 0.32 36 VAL A CA 9
ATOM 7175 C C . VAL A 1 36 ? -2.697 -7.310 -3.577 1.00 0.35 36 VAL A C 9
ATOM 7176 O O . VAL A 1 36 ? -2.168 -7.506 -4.675 1.00 0.48 36 VAL A O 9
ATOM 7189 N N . GLU A 1 37 ? -3.542 -8.170 -3.025 1.00 0.33 37 GLU A N 9
ATOM 7190 C CA . GLU A 1 37 ? -3.794 -9.475 -3.620 1.00 0.46 37 GLU A CA 9
ATOM 7191 C C . GLU A 1 37 ? -4.706 -9.389 -4.846 1.00 0.39 37 GLU A C 9
ATOM 7192 O O . GLU A 1 37 ? -4.569 -10.183 -5.778 1.00 0.45 37 GLU A O 9
ATOM 7204 N N . GLU A 1 38 ? -5.628 -8.432 -4.857 1.00 0.37 38 GLU A N 9
ATOM 7205 C CA . GLU A 1 38 ? -6.568 -8.314 -5.972 1.00 0.38 38 GLU A CA 9
ATOM 7206 C C . GLU A 1 38 ? -6.131 -7.251 -6.977 1.00 0.30 38 GLU A C 9
ATOM 7207 O O . GLU A 1 38 ? -6.506 -7.300 -8.149 1.00 0.36 38 GLU A O 9
ATOM 7219 N N . GLY A 1 39 ? -5.321 -6.302 -6.524 1.00 0.23 39 GLY A N 9
ATOM 7220 C CA . GLY A 1 39 ? -4.870 -5.231 -7.393 1.00 0.23 39 GLY A CA 9
ATOM 7221 C C . GLY A 1 39 ? -5.881 -4.107 -7.486 1.00 0.17 39 GLY A C 9
ATOM 7222 O O . GLY A 1 39 ? -6.185 -3.634 -8.581 1.00 0.21 39 GLY A O 9
ATOM 7226 N N . LYS A 1 40 ? -6.405 -3.684 -6.338 1.00 0.12 40 LYS A N 9
ATOM 7227 C CA . LYS A 1 40 ? -7.468 -2.682 -6.296 1.00 0.14 40 LYS A CA 9
ATOM 7228 C C . LYS A 1 40 ? -7.014 -1.340 -6.862 1.00 0.17 40 LYS A C 9
ATOM 7229 O O . LYS A 1 40 ? -7.519 -0.889 -7.893 1.00 0.27 40 LYS A O 9
ATOM 7248 N N . TYR A 1 41 ? -6.071 -0.702 -6.188 1.00 0.13 41 TYR A N 9
ATOM 7249 C CA . TYR A 1 41 ? -5.673 0.652 -6.539 1.00 0.18 41 TYR A CA 9
ATOM 7250 C C . TYR A 1 41 ? -4.191 0.730 -6.872 1.00 0.19 41 TYR A C 9
ATOM 7251 O O . TYR A 1 41 ? -3.457 -0.252 -6.754 1.00 0.20 41 TYR A O 9
ATOM 7269 N N . ASP A 1 42 ? -3.767 1.907 -7.305 1.00 0.27 42 ASP A N 9
ATOM 7270 C CA . ASP A 1 42 ? -2.370 2.153 -7.621 1.00 0.33 42 ASP A CA 9
ATOM 7271 C C . ASP A 1 42 ? -1.600 2.508 -6.364 1.00 0.34 42 ASP A C 9
ATOM 7272 O O . ASP A 1 42 ? -1.497 3.681 -5.997 1.00 0.46 42 ASP A O 9
ATOM 7281 N N . VAL A 1 43 ? -1.086 1.495 -5.694 1.00 0.32 43 VAL A N 9
ATOM 7282 C CA . VAL A 1 43 ? -0.270 1.699 -4.512 1.00 0.34 43 VAL A CA 9
ATOM 7283 C C . VAL A 1 43 ? 1.145 1.195 -4.776 1.00 0.38 43 VAL A C 9
ATOM 7284 O O . VAL A 1 43 ? 1.350 0.272 -5.568 1.00 0.44 43 VAL A O 9
ATOM 7297 N N . VAL A 1 44 ? 2.123 1.803 -4.125 1.00 0.41 44 VAL A N 9
ATOM 7298 C CA . VAL A 1 44 ? 3.504 1.402 -4.303 1.00 0.47 44 VAL A CA 9
ATOM 7299 C C . VAL A 1 44 ? 3.973 0.569 -3.116 1.00 0.39 44 VAL A C 9
ATOM 7300 O O . VAL A 1 44 ? 3.942 1.022 -1.972 1.00 0.37 44 VAL A O 9
ATOM 7313 N N . VAL A 1 45 ? 4.390 -0.660 -3.396 1.00 0.45 45 VAL A N 9
ATOM 7314 C CA . VAL A 1 45 ? 4.810 -1.579 -2.349 1.00 0.44 45 VAL A CA 9
ATOM 7315 C C . VAL A 1 45 ? 6.281 -1.940 -2.502 1.00 0.52 45 VAL A C 9
ATOM 7316 O O . VAL A 1 45 ? 6.700 -2.441 -3.545 1.00 0.60 45 VAL A O 9
ATOM 7329 N N . GLU A 1 46 ? 7.060 -1.657 -1.472 1.00 0.53 46 GLU A N 9
ATOM 7330 C CA . GLU A 1 46 ? 8.469 -2.025 -1.441 1.00 0.63 46 GLU A CA 9
ATOM 7331 C C . GLU A 1 46 ? 8.904 -2.209 0.002 1.00 0.70 46 GLU A C 9
ATOM 7332 O O . GLU A 1 46 ? 8.316 -1.614 0.905 1.00 0.69 46 GLU A O 9
ATOM 7344 N N . GLU A 1 47 ? 9.884 -3.075 0.219 1.00 0.81 47 GLU A N 9
ATOM 7345 C CA . GLU A 1 47 ? 10.438 -3.298 1.548 1.00 0.92 47 GLU A CA 9
ATOM 7346 C C . GLU A 1 47 ? 11.183 -2.054 2.032 1.00 0.96 47 GLU A C 9
ATOM 7347 O O . GLU A 1 47 ? 12.414 -2.014 2.032 1.00 1.14 47 GLU A O 9
ATOM 7359 N N . ALA A 1 48 ? 10.402 -1.043 2.414 1.00 0.93 48 ALA A N 9
ATOM 7360 C CA . ALA A 1 48 ? 10.896 0.251 2.881 1.00 0.97 48 ALA A CA 9
ATOM 7361 C C . ALA A 1 48 ? 11.529 1.054 1.746 1.00 1.16 48 ALA A C 9
ATOM 7362 O O . ALA A 1 48 ? 12.234 0.505 0.899 1.00 2.14 48 ALA A O 9
ATOM 7369 N N . ALA A 1 49 ? 11.241 2.358 1.737 1.00 0.73 49 ALA A N 9
ATOM 7370 C CA . ALA A 1 49 ? 11.679 3.265 0.676 1.00 0.76 49 ALA A CA 9
ATOM 7371 C C . ALA A 1 49 ? 11.061 2.870 -0.662 1.00 0.67 49 ALA A C 9
ATOM 7372 O O . ALA A 1 49 ? 11.712 2.254 -1.507 1.00 0.74 49 ALA A O 9
ATOM 7379 N N . VAL A 1 50 ? 9.794 3.227 -0.850 1.00 0.66 50 VAL A N 9
ATOM 7380 C CA . VAL A 1 50 ? 9.077 2.860 -2.062 1.00 0.62 50 VAL A CA 9
ATOM 7381 C C . VAL A 1 50 ? 9.077 4.016 -3.064 1.00 0.69 50 VAL A C 9
ATOM 7382 O O . VAL A 1 50 ? 10.090 4.690 -3.238 1.00 1.20 50 VAL A O 9
ATOM 7395 N N . SER A 1 51 ? 7.936 4.216 -3.733 1.00 0.74 51 SER A N 9
ATOM 7396 C CA . SER A 1 51 ? 7.788 5.218 -4.790 1.00 0.85 51 SER A CA 9
ATOM 7397 C C . SER A 1 51 ? 8.688 4.877 -5.981 1.00 0.90 51 SER A C 9
ATOM 7398 O O . SER A 1 51 ? 8.825 5.662 -6.919 1.00 1.53 51 SER A O 9
ATOM 7406 N N . LEU A 1 52 ? 9.280 3.691 -5.934 1.00 0.79 52 LEU A N 9
ATOM 7407 C CA . LEU A 1 52 ? 10.185 3.221 -6.972 1.00 1.00 52 LEU A CA 9
ATOM 7408 C C . LEU A 1 52 ? 9.993 1.721 -7.163 1.00 0.99 52 LEU A C 9
ATOM 7409 O O . LEU A 1 52 ? 10.940 0.940 -7.067 1.00 1.75 52 LEU A O 9
ATOM 7425 N N . ALA A 1 53 ? 8.747 1.328 -7.400 1.00 0.85 53 ALA A N 9
ATOM 7426 C CA . ALA A 1 53 ? 8.395 -0.078 -7.545 1.00 0.86 53 ALA A CA 9
ATOM 7427 C C . ALA A 1 53 ? 7.013 -0.227 -8.173 1.00 0.86 53 ALA A C 9
ATOM 7428 O O . ALA A 1 53 ? 6.889 -0.688 -9.308 1.00 1.01 53 ALA A O 9
ATOM 7435 N N . ASP A 1 54 ? 5.989 0.200 -7.428 1.00 0.91 54 ASP A N 9
ATOM 7436 C CA . ASP A 1 54 ? 4.582 0.070 -7.836 1.00 1.19 54 ASP A CA 9
ATOM 7437 C C . ASP A 1 54 ? 4.156 -1.391 -7.914 1.00 1.40 54 ASP A C 9
ATOM 7438 O O . ASP A 1 54 ? 4.721 -2.171 -8.680 1.00 1.95 54 ASP A O 9
ATOM 7447 N N . THR A 1 55 ? 3.148 -1.741 -7.123 1.00 1.66 55 THR A N 9
ATOM 7448 C CA . THR A 1 55 ? 2.630 -3.102 -7.077 1.00 1.88 55 THR A CA 9
ATOM 7449 C C . THR A 1 55 ? 3.705 -4.082 -6.603 1.00 1.52 55 THR A C 9
ATOM 7450 O O . THR A 1 55 ? 3.900 -4.196 -5.379 1.00 2.13 55 THR A O 9
#

Sequence (55 aa):
MAKSNNVYVVNGEEKVSTLAEVAKVLGVSRVSKKDVEEGKYDVVVEEAAVSLADTMAKSNNVYVVNGEEKVSTLAEVAKVLGVSRVSKKDVEEGKYDVVVEEAAVSLADTMAKSNNVYVVNGEEKVSTLAEVAKVLGVSRVSKKDVEEGKYDVVVEEAAVSLADTMAKSNNVYVVNGEEKVSTLAEVAKVLGVSRVSKKDVEEGKYDVVVEEAAVSLADTMAKSNNVYVVNGEEKVSTLAEVAKVLGVSRVSKKDVEEGKYDVVVEEAAVSLADTMAKSNNVYVVNGEEKVSTLAEVAKVLGVSRVSKKDVEEGKYDVVVEEAAVSLADTMAKSNNVYVVNGEEKVSTLAEVAKVLGVSRVSKKDVEEGKYDVVVEEAAVSLADTMAKSNNVYVVNGEEKVSTLAEVAKVLGVSRVSKKDVEEGKYDVVVEEAAVSLADTMAKSNNVYVVNGEEKVSTLAEVAKVLGVSRVSKKDVEEGKYDVVVEEAAVSLADT

Solvent-accessible surface area: 3586 Å² total; per-residue (Å²): 59,73,119,123,72,48,13,2,3,17,88,62,114,112,99,58,43,28,0,13,12,0,0,151,69,48,71,56,105,148,12,20,104,110,4,64,139,99,53,79,93,143,12,35,10,51,106,55,80,17,68,171,50,81,122

Secondary structure (P-SEA, 3-state):
ccccccccccccccccccccccccccccccccccccccccccccccccccccccc

Organism: Bacillus phage SP01 (NCBI:txid2884427)

Foldseek 3Di:
DDDDQKWWALVPHHTGRWCCSVCVVVVHHHDTVCCVVVVPDFIWIDSPDTPPHID